Protein AF-A0A8S2CKA0-F1 (afdb_monomer_lite)

Structure (mmCIF, N/CA/C/O backbone):
data_AF-A0A8S2CKA0-F1
#
_entry.id   AF-A0A8S2CKA0-F1
#
loop_
_atom_site.group_PDB
_atom_site.id
_atom_site.type_symbol
_atom_site.label_atom_id
_atom_site.label_alt_id
_atom_site.label_comp_id
_atom_site.label_asym_id
_atom_site.label_entity_id
_atom_site.label_seq_id
_atom_site.pdbx_PDB_ins_code
_atom_site.Cartn_x
_atom_site.Cartn_y
_atom_site.Cartn_z
_atom_site.occupancy
_atom_site.B_iso_or_equiv
_atom_site.auth_seq_id
_atom_site.auth_comp_id
_atom_site.auth_asym_id
_atom_site.auth_atom_id
_atom_site.pdbx_PDB_model_num
ATOM 1 N N . GLU A 1 1 ? -9.682 -39.104 6.812 1.00 30.98 1 GLU A N 1
ATOM 2 C CA . GLU A 1 1 ? -10.890 -38.250 6.864 1.00 30.98 1 GLU A CA 1
ATOM 3 C C . GLU A 1 1 ? -10.549 -36.971 7.620 1.00 30.98 1 GLU A C 1
ATOM 5 O O . GLU A 1 1 ? -9.911 -37.033 8.664 1.00 30.98 1 GLU A O 1
ATOM 10 N N . VAL A 1 2 ? -10.745 -35.822 6.973 1.00 37.34 2 VAL A N 1
ATOM 11 C CA . VAL A 1 2 ? -9.802 -34.692 7.037 1.00 37.34 2 VAL A CA 1
ATOM 12 C C . VAL A 1 2 ? -10.190 -33.656 8.097 1.00 37.34 2 VAL A C 1
ATOM 14 O O . VAL A 1 2 ? -11.120 -32.876 7.916 1.00 37.34 2 VAL A O 1
ATOM 17 N N . LEU A 1 3 ? -9.401 -33.591 9.175 1.00 41.47 3 LEU A N 1
ATOM 18 C CA . LEU A 1 3 ? -9.223 -32.372 9.966 1.00 41.47 3 LEU A CA 1
ATOM 19 C C . LEU A 1 3 ? -8.586 -31.308 9.057 1.00 41.47 3 LEU A C 1
ATOM 21 O O . LEU A 1 3 ? -7.420 -31.430 8.686 1.00 41.47 3 LEU A O 1
ATOM 25 N N . SER A 1 4 ? -9.346 -30.283 8.675 1.00 47.47 4 SER A N 1
ATOM 26 C CA . SER A 1 4 ? -8.802 -29.107 7.990 1.00 47.47 4 SER A CA 1
ATOM 27 C C . SER A 1 4 ? -7.898 -28.305 8.936 1.00 47.47 4 SER A C 1
ATOM 29 O O . SER A 1 4 ? -8.062 -28.351 10.159 1.00 47.47 4 SER A O 1
ATOM 31 N N . SER A 1 5 ? -6.966 -27.518 8.389 1.00 46.81 5 SER A N 1
ATOM 32 C CA . SER A 1 5 ? -6.132 -26.566 9.147 1.00 46.81 5 SER A CA 1
ATOM 33 C C . SER A 1 5 ? -6.979 -25.652 10.049 1.00 46.81 5 SER A C 1
ATOM 35 O O . SER A 1 5 ? -6.561 -25.292 11.147 1.00 46.81 5 SER A O 1
ATOM 37 N N . SER A 1 6 ? -8.203 -25.345 9.606 1.00 41.97 6 SER A N 1
ATOM 38 C CA . SER A 1 6 ? -9.221 -24.552 10.298 1.00 41.97 6 SER A CA 1
ATOM 39 C C . SER A 1 6 ? -9.685 -25.185 11.617 1.00 41.97 6 SER A C 1
ATOM 41 O O . SER A 1 6 ? -9.885 -24.480 12.602 1.00 41.97 6 SER A O 1
ATOM 43 N N . ASN A 1 7 ? -9.783 -26.517 11.681 1.00 48.25 7 ASN A N 1
ATOM 44 C CA . ASN A 1 7 ? -10.181 -27.229 12.898 1.00 48.25 7 ASN A CA 1
ATOM 45 C C . ASN A 1 7 ? -9.062 -27.267 13.952 1.00 48.25 7 ASN A C 1
ATOM 47 O O . ASN A 1 7 ? -9.346 -27.509 15.120 1.00 48.25 7 ASN A O 1
ATOM 51 N N . MET A 1 8 ? -7.801 -26.993 13.583 1.00 51.09 8 MET A N 1
ATOM 52 C CA . MET A 1 8 ? -6.680 -26.972 14.535 1.00 51.09 8 MET A CA 1
ATOM 53 C C . MET A 1 8 ? -6.624 -25.720 15.413 1.00 51.09 8 MET A C 1
ATOM 55 O O . MET A 1 8 ? -5.996 -25.762 16.471 1.00 51.09 8 MET A O 1
ATOM 59 N N . VAL A 1 9 ? -7.293 -24.640 15.004 1.00 51.62 9 VAL A N 1
ATOM 60 C CA . VAL A 1 9 ? -7.284 -23.340 15.694 1.00 51.62 9 VAL A CA 1
ATOM 61 C C . VAL A 1 9 ? -8.215 -23.327 16.915 1.00 51.62 9 VAL A C 1
ATOM 63 O O . VAL A 1 9 ? -7.904 -22.679 17.909 1.00 51.62 9 VAL A O 1
ATOM 66 N N . ASN A 1 10 ? -9.297 -24.115 16.889 1.00 50.38 10 ASN A N 1
ATOM 67 C CA . ASN A 1 10 ? -10.309 -24.169 17.955 1.00 50.38 10 ASN A CA 1
ATOM 68 C C . ASN A 1 10 ? -10.073 -25.276 18.999 1.00 50.38 10 ASN A C 1
ATOM 70 O O . ASN A 1 10 ? -10.870 -25.432 19.923 1.00 50.38 10 ASN A O 1
ATOM 74 N N . MET A 1 11 ? -8.999 -26.061 18.868 1.00 65.56 11 MET A N 1
ATOM 75 C CA . MET A 1 11 ? -8.710 -27.158 19.795 1.00 65.56 11 MET A CA 1
ATOM 76 C C . MET A 1 11 ? -8.058 -26.662 21.078 1.00 65.56 11 MET A C 1
ATOM 78 O O . MET A 1 11 ? -7.130 -25.848 21.062 1.00 65.56 11 MET A O 1
ATOM 82 N N . ASN A 1 12 ? -8.471 -27.232 22.209 1.00 77.19 12 ASN A N 1
ATOM 83 C CA . ASN A 1 12 ? -7.768 -26.972 23.456 1.00 77.19 12 ASN A CA 1
ATOM 84 C C . ASN A 1 12 ? -6.345 -27.573 23.412 1.00 77.19 12 ASN A C 1
ATOM 86 O O . ASN A 1 12 ? -6.031 -28.497 22.655 1.00 77.19 12 ASN A O 1
ATOM 90 N N . LYS A 1 13 ? -5.446 -27.048 24.254 1.00 75.38 13 LYS A N 1
ATOM 91 C CA . LYS A 1 13 ? -4.020 -27.428 24.258 1.00 75.38 13 LYS A CA 1
ATOM 92 C C . LYS A 1 13 ? -3.792 -28.941 24.417 1.00 75.38 13 LYS A C 1
ATOM 94 O O . LYS A 1 13 ? -2.826 -29.463 23.858 1.00 75.38 13 LYS A O 1
ATOM 99 N N . LYS A 1 14 ? -4.649 -29.634 25.177 1.00 78.94 14 LYS A N 1
ATOM 100 C CA . LYS A 1 14 ? -4.531 -31.079 25.432 1.00 78.94 14 LYS A CA 1
ATOM 101 C C . LYS A 1 14 ? -4.917 -31.895 24.197 1.00 78.94 14 LYS A C 1
ATOM 103 O O . LYS A 1 14 ? -4.176 -32.799 23.822 1.00 78.94 14 LYS A O 1
ATOM 108 N N . GLU A 1 15 ? -6.013 -31.538 23.534 1.00 78.44 15 GLU A N 1
ATOM 109 C CA . GLU A 1 15 ? -6.469 -32.173 22.291 1.00 78.44 15 GLU A CA 1
ATOM 110 C C . GLU A 1 15 ? -5.469 -31.994 21.156 1.00 78.44 15 GLU A C 1
ATOM 112 O O . GLU A 1 15 ? -5.092 -32.974 20.514 1.00 78.44 15 GLU A O 1
ATOM 117 N N . PHE A 1 16 ? -4.963 -30.771 20.968 1.00 82.06 16 PHE A N 1
ATOM 118 C CA . PHE A 1 16 ? -3.921 -30.507 19.978 1.00 82.06 16 PHE A CA 1
ATOM 119 C C . PHE A 1 16 ? -2.685 -31.379 20.227 1.00 82.06 16 PHE A C 1
ATOM 121 O O . PHE A 1 16 ? -2.099 -31.921 19.291 1.00 82.06 16 PHE A O 1
ATOM 128 N N . GLN A 1 17 ? -2.268 -31.520 21.489 1.00 80.69 17 GLN A N 1
ATOM 129 C CA . GLN A 1 17 ? -1.105 -32.328 21.838 1.00 80.69 17 GLN A CA 1
ATOM 130 C C . GLN A 1 17 ? -1.332 -33.819 21.582 1.00 80.69 17 GLN A C 1
ATOM 132 O O . GLN A 1 17 ? -0.447 -34.451 21.009 1.00 80.69 17 GLN A O 1
ATOM 137 N N . ARG A 1 18 ? -2.507 -34.351 21.936 1.00 85.44 18 ARG A N 1
ATOM 138 C CA . ARG A 1 18 ? -2.883 -35.743 21.657 1.00 85.44 18 ARG A CA 1
ATOM 139 C C . ARG A 1 18 ? -2.861 -36.034 20.155 1.00 85.44 18 ARG A C 1
ATOM 141 O O . ARG A 1 18 ? -2.132 -36.918 19.722 1.00 85.44 18 ARG A O 1
ATOM 148 N N . LEU A 1 19 ? -3.575 -35.235 19.362 1.00 84.69 19 LEU A N 1
ATOM 149 C CA . LEU A 1 19 ? -3.682 -35.435 17.913 1.00 84.69 19 LEU A CA 1
ATOM 150 C C . LEU A 1 19 ? -2.349 -35.235 17.188 1.00 84.69 19 LEU A C 1
ATOM 152 O O . LEU A 1 19 ? -2.039 -35.964 16.252 1.00 84.69 19 LEU A O 1
ATOM 156 N N . ALA A 1 20 ? -1.539 -34.260 17.611 1.00 83.81 20 ALA A N 1
ATOM 157 C CA . ALA A 1 20 ? -0.202 -34.086 17.051 1.00 83.81 20 ALA A CA 1
ATOM 158 C C . ALA A 1 20 ? 0.682 -35.314 17.313 1.00 83.81 20 ALA A C 1
ATOM 160 O O . ALA A 1 20 ? 1.409 -35.731 16.419 1.00 83.81 20 ALA A O 1
ATOM 161 N N . ASN A 1 21 ? 0.600 -35.908 18.507 1.00 87.69 21 ASN A N 1
ATOM 162 C CA . ASN A 1 21 ? 1.353 -37.117 18.825 1.00 87.69 21 ASN A CA 1
ATOM 163 C C . ASN A 1 21 ? 0.866 -38.322 18.011 1.00 87.69 21 ASN A C 1
ATOM 165 O O . ASN A 1 21 ? 1.699 -39.020 17.448 1.00 87.69 21 ASN A O 1
ATOM 169 N N . GLU A 1 22 ? -0.448 -38.525 17.881 1.00 88.00 22 GLU A N 1
ATOM 170 C CA . GLU A 1 22 ? -1.026 -39.601 17.057 1.00 88.00 22 GLU A CA 1
ATOM 171 C C . GLU A 1 22 ? -0.585 -39.505 15.592 1.00 88.00 22 GLU A C 1
ATOM 173 O O . GLU A 1 22 ? -0.207 -40.505 14.986 1.00 88.00 22 GLU A O 1
ATOM 178 N N . ARG A 1 23 ? -0.559 -38.293 15.024 1.00 89.25 23 ARG A N 1
ATOM 179 C CA . ARG A 1 23 ? -0.070 -38.080 13.654 1.00 89.25 23 ARG A CA 1
ATOM 180 C C . ARG A 1 23 ? 1.423 -38.334 13.509 1.00 89.25 23 ARG A C 1
ATOM 182 O O . ARG A 1 23 ? 1.839 -38.839 12.473 1.00 89.25 23 ARG A O 1
ATOM 189 N N . ILE A 1 24 ? 2.223 -37.975 14.511 1.00 89.25 24 ILE A N 1
ATOM 190 C CA . ILE A 1 24 ? 3.656 -38.279 14.498 1.00 89.25 24 ILE A CA 1
ATOM 191 C C . ILE A 1 24 ? 3.872 -39.796 14.564 1.00 89.25 24 ILE A C 1
ATOM 193 O O . ILE A 1 24 ? 4.686 -40.303 13.802 1.00 89.25 24 ILE A O 1
ATOM 197 N N . GLU A 1 25 ? 3.123 -40.532 15.393 1.00 91.12 25 GLU A N 1
ATOM 198 C CA . GLU A 1 25 ? 3.185 -42.004 15.415 1.00 91.12 25 GLU A CA 1
ATOM 199 C C . GLU A 1 25 ? 2.772 -42.620 14.074 1.00 91.12 25 GLU A C 1
ATOM 201 O O . GLU A 1 25 ? 3.443 -43.517 13.568 1.00 91.12 25 GLU A O 1
ATOM 206 N N . LEU A 1 26 ? 1.719 -42.096 13.442 1.00 87.06 26 LEU A N 1
ATOM 207 C CA . LEU A 1 26 ? 1.335 -42.528 12.100 1.00 87.06 26 LEU A CA 1
ATOM 208 C C . LEU A 1 26 ? 2.440 -42.227 11.076 1.00 87.06 26 LEU A C 1
ATOM 210 O O . LEU A 1 26 ? 2.742 -43.060 10.224 1.00 87.06 26 LEU A O 1
ATOM 214 N N . ALA A 1 27 ? 3.086 -41.065 11.178 1.00 86.38 27 ALA A N 1
ATOM 215 C CA . ALA A 1 27 ? 4.181 -40.703 10.291 1.00 86.38 27 ALA A CA 1
ATOM 216 C C . ALA A 1 27 ? 5.390 -41.636 10.454 1.00 86.38 27 ALA A C 1
ATOM 218 O O . ALA A 1 27 ? 6.015 -41.957 9.454 1.00 86.38 27 ALA A O 1
ATOM 219 N N . LYS A 1 28 ? 5.684 -42.143 11.661 1.00 89.38 28 LYS A N 1
ATOM 220 C CA . LYS A 1 28 ? 6.763 -43.132 11.878 1.00 89.38 28 LYS A CA 1
ATOM 221 C C . LYS A 1 28 ? 6.579 -44.436 11.098 1.00 89.38 28 LYS A C 1
ATOM 223 O O . LYS A 1 28 ? 7.557 -45.144 10.889 1.00 89.38 28 LYS A O 1
ATOM 228 N N . THR A 1 29 ? 5.345 -44.779 10.729 1.00 83.25 29 THR A N 1
ATOM 229 C CA . THR A 1 29 ? 5.040 -46.019 9.996 1.00 83.25 29 THR A CA 1
ATOM 230 C C . THR A 1 29 ? 4.865 -45.778 8.502 1.00 83.25 29 THR A C 1
ATOM 232 O O . THR A 1 29 ? 5.393 -46.544 7.707 1.00 83.25 29 THR A O 1
ATOM 235 N N . ASN A 1 30 ? 4.157 -44.708 8.127 1.00 79.62 30 ASN A N 1
ATOM 236 C CA . ASN A 1 30 ? 3.693 -44.490 6.752 1.00 79.62 30 ASN A CA 1
ATOM 237 C C . ASN A 1 30 ? 4.038 -43.100 6.188 1.00 79.62 30 ASN A C 1
ATOM 239 O O . ASN A 1 30 ? 3.635 -42.765 5.074 1.00 79.62 30 ASN A O 1
ATOM 243 N N . GLY A 1 31 ? 4.685 -42.245 6.981 1.00 76.31 31 GLY A N 1
ATOM 244 C CA . GLY A 1 31 ? 5.022 -40.880 6.595 1.00 76.31 31 GLY A CA 1
ATOM 245 C C . GLY A 1 31 ? 6.404 -40.783 5.953 1.00 76.31 31 GLY A C 1
ATOM 246 O O . GLY A 1 31 ? 7.256 -41.635 6.193 1.00 76.31 31 GLY A O 1
ATOM 247 N N . PRO A 1 32 ? 6.660 -39.714 5.180 1.00 82.19 32 PRO A N 1
ATOM 248 C CA . PRO A 1 32 ? 7.991 -39.454 4.648 1.00 82.19 32 PRO A CA 1
ATOM 249 C C . PRO A 1 32 ? 8.983 -39.233 5.796 1.00 82.19 32 PRO A C 1
ATOM 251 O O . PRO A 1 32 ? 8.662 -38.561 6.787 1.00 82.19 32 PRO A O 1
ATOM 254 N N . THR A 1 33 ? 10.190 -39.779 5.661 1.00 88.50 33 THR A N 1
ATOM 255 C CA . THR A 1 33 ? 11.228 -39.710 6.694 1.00 88.50 33 THR A CA 1
ATOM 256 C C . THR A 1 33 ? 12.205 -38.576 6.416 1.00 88.50 33 THR A C 1
ATOM 258 O O . THR A 1 33 ? 12.759 -38.453 5.324 1.00 88.50 33 THR A O 1
ATOM 261 N N . VAL A 1 34 ? 12.437 -37.751 7.439 1.00 90.69 34 VAL A N 1
ATOM 262 C CA . VAL A 1 34 ? 13.444 -36.688 7.427 1.00 90.69 34 VAL A CA 1
ATOM 263 C C . VAL A 1 34 ? 14.423 -36.931 8.567 1.00 90.69 34 VAL A C 1
ATOM 265 O O . VAL A 1 34 ? 14.050 -36.895 9.741 1.00 90.69 34 VAL A O 1
ATOM 268 N N . CYS A 1 35 ? 15.683 -37.147 8.218 1.00 91.69 35 CYS A N 1
ATOM 269 C CA . CYS A 1 35 ? 16.782 -37.349 9.148 1.00 91.69 35 CYS A CA 1
ATOM 270 C C . CYS A 1 35 ? 17.584 -36.055 9.306 1.00 91.69 35 CYS A C 1
ATOM 272 O O . CYS A 1 35 ? 17.966 -35.437 8.316 1.00 91.69 35 CYS A O 1
ATOM 274 N N . ILE A 1 36 ? 17.884 -35.661 10.541 1.00 90.75 36 ILE A N 1
ATOM 275 C CA . ILE A 1 36 ? 18.896 -34.648 10.847 1.00 90.75 36 ILE A CA 1
ATOM 276 C C . ILE A 1 36 ? 20.140 -35.385 11.331 1.00 90.75 36 ILE A C 1
ATOM 278 O O . ILE A 1 36 ? 20.114 -36.054 12.365 1.00 90.75 36 ILE A O 1
ATOM 282 N N . ASP A 1 37 ? 21.226 -35.260 10.579 1.00 88.81 37 ASP A N 1
ATOM 283 C CA . ASP A 1 37 ? 22.497 -35.902 10.878 1.00 88.81 37 ASP A CA 1
ATOM 284 C C . ASP A 1 37 ? 23.302 -35.087 11.896 1.00 88.81 37 ASP A C 1
ATOM 286 O O . ASP A 1 37 ? 23.882 -34.050 11.571 1.00 88.81 37 ASP A O 1
ATOM 290 N N . CYS A 1 38 ? 23.339 -35.550 13.146 1.00 91.19 38 CYS A N 1
ATOM 291 C CA . CYS A 1 38 ? 23.998 -34.859 14.251 1.00 91.19 38 CYS A CA 1
ATOM 292 C C . CYS A 1 38 ? 25.492 -35.209 14.409 1.00 91.19 38 CYS A C 1
ATOM 294 O O . CYS A 1 38 ? 26.064 -34.934 15.464 1.00 91.19 38 CYS A O 1
ATOM 296 N N . ALA A 1 39 ? 26.158 -35.781 13.396 1.00 88.38 39 ALA A N 1
ATOM 297 C CA . ALA A 1 39 ? 27.574 -36.174 13.478 1.00 88.38 39 ALA A CA 1
ATOM 298 C C . ALA A 1 39 ? 28.538 -35.009 13.787 1.00 88.38 39 ALA A C 1
ATOM 300 O O . ALA A 1 39 ? 29.619 -35.206 14.343 1.00 88.38 39 ALA A O 1
ATOM 301 N N . TYR A 1 40 ? 28.154 -33.774 13.462 1.00 85.06 40 TYR A N 1
ATOM 302 C CA . TYR A 1 40 ? 29.063 -32.625 13.424 1.00 85.06 40 TYR A CA 1
ATOM 303 C C . TYR A 1 40 ? 29.242 -31.885 14.760 1.00 85.06 40 TYR A C 1
ATOM 305 O O . TYR A 1 40 ? 29.765 -30.772 14.781 1.00 85.06 40 TYR A O 1
ATOM 313 N N . ASN A 1 41 ? 28.863 -32.493 15.889 1.00 82.19 41 ASN A N 1
ATOM 314 C CA . ASN A 1 41 ? 28.929 -31.877 17.223 1.00 82.19 41 ASN A CA 1
ATOM 315 C C . ASN A 1 41 ? 30.290 -31.238 17.552 1.00 82.19 41 ASN A C 1
ATOM 317 O O . ASN A 1 41 ? 30.343 -30.137 18.089 1.00 82.19 41 ASN A O 1
ATOM 321 N N . GLN A 1 42 ? 31.391 -31.926 17.231 1.00 83.00 42 GLN A N 1
ATOM 322 C CA . GLN A 1 42 ? 32.757 -31.461 17.522 1.00 83.00 42 GLN A CA 1
ATOM 323 C C . GLN A 1 42 ? 33.237 -30.352 16.575 1.00 83.00 42 GLN A C 1
ATOM 325 O O . GLN A 1 42 ? 34.270 -29.733 16.816 1.00 83.00 42 GLN A O 1
ATOM 330 N N . SER A 1 43 ? 32.502 -30.114 15.488 1.00 77.94 43 SER A N 1
ATOM 331 C CA . SER A 1 43 ? 32.841 -29.113 14.478 1.00 77.94 43 SER A CA 1
ATOM 332 C C . SER A 1 43 ? 32.149 -27.767 14.705 1.00 77.94 43 SER A C 1
ATOM 334 O O . SER A 1 43 ? 32.408 -26.852 13.936 1.00 77.94 43 SER A O 1
ATOM 336 N N . MET A 1 44 ? 31.308 -27.636 15.739 1.00 81.81 44 MET A N 1
ATOM 337 C CA . MET A 1 44 ? 30.536 -26.426 16.045 1.00 81.81 44 MET A CA 1
ATOM 338 C C . MET A 1 44 ? 30.890 -25.853 17.422 1.00 81.81 44 MET A C 1
ATOM 340 O O . MET A 1 44 ? 31.075 -26.580 18.399 1.00 81.81 44 MET A O 1
ATOM 344 N N . SER A 1 45 ? 30.927 -24.526 17.518 1.00 85.19 45 SER A N 1
ATOM 345 C CA . SER A 1 45 ? 31.036 -23.797 18.782 1.00 85.19 45 SER A CA 1
ATOM 346 C C . SER A 1 45 ? 29.777 -23.958 19.645 1.00 85.19 45 SER A C 1
ATOM 348 O O . SER A 1 45 ? 28.696 -24.291 19.162 1.00 85.19 45 SER A O 1
ATOM 350 N N . GLY A 1 46 ? 29.865 -23.629 20.939 1.00 83.69 46 GLY A N 1
ATOM 351 C CA . GLY A 1 46 ? 28.694 -23.653 21.829 1.00 83.69 46 GLY A CA 1
ATOM 352 C C . GLY A 1 46 ? 27.533 -22.761 21.357 1.00 83.69 46 GLY A C 1
ATOM 353 O O . GLY A 1 46 ? 26.369 -23.098 21.568 1.00 83.69 46 GLY A O 1
ATOM 354 N N . LYS A 1 47 ? 27.823 -21.644 20.670 1.00 81.50 47 LYS A N 1
ATOM 355 C CA . LYS A 1 47 ? 26.793 -20.760 20.095 1.00 81.50 47 LYS A CA 1
ATOM 356 C C . LYS A 1 47 ? 26.095 -21.401 18.893 1.00 81.50 47 LYS A C 1
ATOM 358 O O . LYS A 1 47 ? 24.867 -21.328 18.805 1.00 81.50 47 LYS A O 1
ATOM 363 N N . GLU A 1 48 ? 26.857 -22.042 18.010 1.00 82.44 48 GLU A N 1
ATOM 364 C CA . GLU A 1 48 ? 26.341 -22.767 16.842 1.00 82.44 48 GLU A CA 1
ATOM 365 C C . GLU A 1 48 ? 25.522 -23.989 17.282 1.00 82.44 48 GLU A C 1
ATOM 367 O O . GLU A 1 48 ? 24.398 -24.165 16.816 1.00 82.44 48 GLU A O 1
ATOM 372 N N . LEU A 1 49 ? 25.991 -24.743 18.284 1.00 86.81 49 LEU A N 1
ATOM 373 C CA . LEU A 1 49 ? 25.238 -25.840 18.906 1.00 86.81 49 LEU A CA 1
ATOM 374 C C . LEU A 1 49 ? 23.913 -25.361 19.515 1.00 86.81 49 LEU A C 1
ATOM 376 O O . LEU A 1 49 ? 22.870 -25.973 19.288 1.00 86.81 49 LEU A O 1
ATOM 380 N N . ALA A 1 50 ? 23.913 -24.227 20.225 1.00 82.44 50 ALA A N 1
ATOM 381 C CA . ALA A 1 50 ? 22.684 -23.616 20.736 1.00 82.44 50 ALA A CA 1
ATOM 382 C C . ALA A 1 50 ? 21.737 -23.167 19.606 1.00 82.44 50 ALA A C 1
ATOM 384 O O . ALA A 1 50 ? 20.515 -23.133 19.786 1.00 82.44 50 ALA A O 1
ATOM 385 N N . SER A 1 51 ? 22.286 -22.778 18.451 1.00 79.25 51 SER A N 1
ATOM 386 C CA . SER A 1 51 ? 21.517 -22.412 17.260 1.00 79.25 51 SER A CA 1
ATOM 387 C C . SER A 1 51 ? 20.870 -23.633 16.621 1.00 79.25 51 SER A C 1
ATOM 389 O O . SER A 1 51 ? 19.654 -23.628 16.418 1.00 79.25 51 SER A O 1
ATOM 391 N N . LEU A 1 52 ? 21.639 -24.704 16.412 1.00 85.25 52 LEU A N 1
ATOM 392 C CA . LEU A 1 52 ? 21.135 -25.982 15.918 1.00 85.25 52 LEU A CA 1
ATOM 393 C C . LEU A 1 52 ? 20.055 -26.544 16.845 1.00 85.25 52 LEU A C 1
ATOM 395 O O . LEU A 1 52 ? 18.980 -26.919 16.387 1.00 85.25 52 LEU A O 1
ATOM 399 N N . ALA A 1 53 ? 20.282 -26.508 18.159 1.00 87.81 53 ALA A N 1
ATOM 400 C CA . ALA A 1 53 ? 19.302 -26.924 19.155 1.00 87.81 53 ALA A CA 1
ATOM 401 C C . ALA A 1 53 ? 17.974 -26.155 19.020 1.00 87.81 53 ALA A C 1
ATOM 403 O O . ALA A 1 53 ? 16.900 -26.761 18.992 1.00 87.81 53 ALA A O 1
ATOM 404 N N . ARG A 1 54 ? 18.018 -24.824 18.860 1.00 80.75 54 ARG A N 1
ATOM 405 C CA . ARG A 1 54 ? 16.817 -24.010 18.589 1.00 80.75 54 ARG A CA 1
ATOM 406 C C . ARG A 1 54 ? 16.142 -24.396 17.271 1.00 80.75 54 ARG A C 1
ATOM 408 O O . ARG A 1 54 ? 14.914 -24.398 17.201 1.00 80.75 54 ARG A O 1
ATOM 415 N N . GLN A 1 55 ? 16.915 -24.708 16.232 1.00 82.56 55 GLN A N 1
ATOM 416 C CA . GLN A 1 55 ? 16.382 -25.143 14.940 1.00 82.56 55 GLN A CA 1
ATOM 417 C C . GLN A 1 55 ? 15.682 -26.501 15.048 1.00 82.56 55 GLN A C 1
ATOM 419 O O . GLN A 1 55 ? 14.545 -26.605 14.602 1.00 82.56 55 GLN A O 1
ATOM 424 N N . ILE A 1 56 ? 16.261 -27.482 15.750 1.00 87.25 56 ILE A N 1
ATOM 425 C CA . ILE A 1 56 ? 15.611 -28.770 16.054 1.00 87.25 56 ILE A CA 1
ATOM 426 C C . ILE A 1 56 ? 14.267 -28.539 16.763 1.00 87.25 56 ILE A C 1
ATOM 428 O O . ILE A 1 56 ? 13.247 -29.121 16.385 1.00 87.25 56 ILE A O 1
ATOM 432 N N . GLY A 1 57 ? 14.225 -27.623 17.738 1.00 78.38 57 GLY A N 1
ATOM 433 C CA . GLY A 1 57 ? 12.986 -27.244 18.422 1.00 78.38 57 GLY A CA 1
ATOM 434 C C . GLY A 1 57 ? 11.922 -26.652 17.495 1.00 78.38 57 GLY A C 1
ATOM 435 O O . GLY A 1 57 ? 10.730 -26.971 17.606 1.00 78.38 57 GLY A O 1
ATOM 436 N N . ARG A 1 58 ? 12.344 -25.828 16.530 1.00 80.19 58 ARG A N 1
ATOM 437 C CA . ARG A 1 58 ? 11.469 -25.270 15.488 1.00 80.19 58 ARG A CA 1
ATOM 438 C C . ARG A 1 58 ? 10.999 -26.337 14.504 1.00 80.19 58 ARG A C 1
ATOM 440 O O . ARG A 1 58 ? 9.815 -26.330 14.171 1.00 80.19 58 ARG A O 1
ATOM 447 N N . CYS A 1 59 ? 11.866 -27.258 14.086 1.00 80.25 59 CYS A N 1
ATOM 448 C CA . CYS A 1 59 ? 11.519 -28.388 13.223 1.00 80.25 59 CYS A CA 1
ATOM 449 C C . CYS A 1 59 ? 10.440 -29.251 13.881 1.00 80.25 59 CYS A C 1
ATOM 451 O O . CYS A 1 59 ? 9.386 -29.465 13.287 1.00 80.25 59 CYS A O 1
ATOM 453 N N . TYR A 1 60 ? 10.633 -29.646 15.143 1.00 86.88 60 TYR A N 1
ATOM 454 C CA . TYR A 1 60 ? 9.634 -30.405 15.898 1.00 86.88 60 TYR A CA 1
ATOM 455 C C . TYR A 1 60 ? 8.305 -29.648 16.037 1.00 86.88 60 TYR A C 1
ATOM 457 O O . TYR A 1 60 ? 7.229 -30.191 15.775 1.00 86.88 60 TYR A O 1
ATOM 465 N N . SER A 1 61 ? 8.364 -28.366 16.408 1.00 77.56 61 SER A N 1
ATOM 466 C CA . SER A 1 61 ? 7.167 -27.531 16.569 1.00 77.56 61 SER A CA 1
ATOM 467 C C . SER A 1 61 ? 6.400 -27.342 15.258 1.00 77.56 61 SER A C 1
ATOM 469 O O . SER A 1 61 ? 5.168 -27.327 15.269 1.00 77.56 61 SER A O 1
ATOM 471 N N . SER A 1 62 ? 7.119 -27.217 14.142 1.00 76.50 62 SER A N 1
ATOM 472 C CA . SER A 1 62 ? 6.542 -27.091 12.801 1.00 76.50 62 SER A CA 1
ATOM 473 C C . SER A 1 62 ? 5.930 -28.412 12.343 1.00 76.50 62 SER A C 1
ATOM 475 O O . SER A 1 62 ? 4.794 -28.414 11.881 1.00 76.50 62 SER A O 1
ATOM 477 N N . ASN A 1 63 ? 6.612 -29.538 12.572 1.00 84.50 63 ASN A N 1
ATOM 478 C CA . ASN A 1 63 ? 6.114 -30.873 12.236 1.00 84.50 63 ASN A CA 1
ATOM 479 C C . ASN A 1 63 ? 4.796 -31.197 12.962 1.00 84.50 63 ASN A C 1
ATOM 481 O O . ASN A 1 63 ? 3.839 -31.669 12.362 1.00 84.50 63 ASN A O 1
ATOM 485 N N . ARG A 1 64 ? 4.665 -30.837 14.247 1.00 83.56 64 ARG A N 1
ATOM 486 C CA . ARG A 1 64 ? 3.399 -31.010 14.996 1.00 83.56 64 ARG A CA 1
ATOM 487 C C . ARG A 1 64 ? 2.204 -30.273 14.384 1.00 83.56 64 ARG A C 1
ATOM 489 O O . ARG A 1 64 ? 1.053 -30.632 14.652 1.00 83.56 64 ARG A O 1
ATOM 496 N N . ARG A 1 65 ? 2.479 -29.213 13.624 1.00 77.38 65 ARG A N 1
ATOM 497 C CA . ARG A 1 65 ? 1.490 -28.367 12.949 1.00 77.38 65 ARG A CA 1
ATOM 498 C C . ARG A 1 65 ? 1.320 -28.722 11.473 1.00 77.38 65 ARG A C 1
ATOM 500 O O . ARG A 1 65 ? 0.391 -28.204 10.865 1.00 77.38 65 ARG A O 1
ATOM 507 N N . SER A 1 66 ? 2.184 -29.562 10.902 1.00 69.19 66 SER A N 1
ATOM 508 C CA . SER A 1 66 ? 2.106 -29.920 9.491 1.00 69.19 66 SER A CA 1
ATOM 509 C C . SER A 1 66 ? 1.043 -30.990 9.245 1.00 69.19 66 SER A C 1
ATOM 511 O O . SER A 1 66 ? 0.752 -31.834 10.096 1.00 69.19 66 SER A O 1
ATOM 513 N N . LEU A 1 67 ? 0.440 -30.923 8.060 1.00 75.25 67 LEU A N 1
ATOM 514 C CA . LEU A 1 67 ? -0.524 -31.888 7.550 1.00 75.25 67 LEU A CA 1
ATOM 515 C C . LEU A 1 67 ? -0.088 -32.259 6.122 1.00 75.25 67 LEU A C 1
ATOM 517 O O . LEU A 1 67 ? -0.268 -31.437 5.223 1.00 75.25 67 LEU A O 1
ATOM 521 N N . PRO A 1 68 ? 0.505 -33.447 5.899 1.00 70.62 68 PRO A N 1
ATOM 522 C CA . PRO A 1 68 ? 0.827 -34.489 6.886 1.00 70.62 68 PRO A CA 1
ATOM 523 C C . PRO A 1 68 ? 2.047 -34.156 7.777 1.00 70.62 68 PRO A C 1
ATOM 525 O O . PRO A 1 68 ? 2.835 -33.254 7.483 1.00 70.62 68 PRO A O 1
ATOM 528 N N . CYS A 1 69 ? 2.200 -34.886 8.887 1.00 81.38 69 CYS A N 1
ATOM 529 C CA . CYS A 1 69 ? 3.448 -34.920 9.661 1.00 81.38 69 CYS A CA 1
ATOM 530 C C . CYS A 1 69 ? 4.497 -35.776 8.937 1.00 81.38 69 CYS A C 1
ATOM 532 O O . CYS A 1 69 ? 4.148 -36.690 8.192 1.00 81.38 69 CYS A O 1
ATOM 534 N N . VAL A 1 70 ? 5.773 -35.500 9.195 1.00 85.69 70 VAL A N 1
ATOM 535 C CA . VAL A 1 70 ? 6.908 -36.313 8.738 1.00 85.69 70 VAL A CA 1
ATOM 536 C C . VAL A 1 70 ? 7.474 -37.139 9.892 1.00 85.69 70 VAL A C 1
ATOM 538 O O . VAL A 1 70 ? 7.378 -36.744 11.062 1.00 85.69 70 VAL A O 1
ATOM 541 N N . HIS A 1 71 ? 8.102 -38.269 9.576 1.00 91.31 71 HIS A N 1
ATOM 542 C CA . HIS A 1 71 ? 8.904 -39.019 10.537 1.00 91.31 71 HIS A CA 1
ATOM 543 C C . HIS A 1 71 ? 10.242 -38.308 10.735 1.00 91.31 71 HIS A C 1
ATOM 545 O O . HIS A 1 71 ? 11.155 -38.444 9.927 1.00 91.31 71 HIS A O 1
ATOM 551 N N . LEU A 1 72 ? 10.339 -37.504 11.796 1.00 91.75 72 LEU A N 1
ATOM 552 C CA . LEU A 1 72 ? 11.549 -36.745 12.110 1.00 91.75 72 LEU A CA 1
ATOM 553 C C . LEU A 1 72 ? 12.503 -37.581 12.977 1.00 91.75 72 LEU A C 1
ATOM 555 O O . LEU A 1 72 ? 12.158 -37.971 14.100 1.00 91.75 72 LEU A O 1
ATOM 559 N N . VAL A 1 73 ? 13.700 -37.829 12.450 1.00 93.88 73 VAL A N 1
ATOM 560 C CA . VAL A 1 73 ? 14.735 -38.676 13.054 1.00 93.88 73 VAL A CA 1
ATOM 561 C C . VAL A 1 73 ? 15.995 -37.849 13.299 1.00 93.88 73 VAL A C 1
ATOM 563 O O . VAL A 1 73 ? 16.419 -37.102 12.425 1.00 93.88 73 VAL A O 1
ATOM 566 N N . LEU A 1 74 ? 16.611 -37.974 14.473 1.00 94.31 74 LEU A N 1
ATOM 567 C CA . LEU A 1 74 ? 17.953 -37.452 14.744 1.00 94.31 74 LEU A CA 1
ATOM 568 C C . LEU A 1 74 ? 18.928 -38.633 14.728 1.00 94.31 74 LEU A C 1
ATOM 570 O O . LEU A 1 74 ? 18.799 -39.527 15.564 1.00 94.31 74 LEU A O 1
ATOM 574 N N . THR A 1 75 ? 19.859 -38.666 13.776 1.00 92.75 75 THR A N 1
ATOM 575 C CA . THR A 1 75 ? 20.878 -39.728 13.650 1.00 92.75 75 THR A CA 1
ATOM 576 C C . THR A 1 75 ? 22.213 -39.270 14.227 1.00 92.75 75 THR A C 1
ATOM 578 O O . THR A 1 75 ? 22.420 -38.070 14.413 1.00 92.75 75 THR A O 1
ATOM 581 N N . ASN A 1 76 ? 23.138 -40.199 14.501 1.00 92.25 76 ASN A N 1
ATOM 582 C CA . ASN A 1 76 ? 24.366 -39.902 15.256 1.00 92.25 76 ASN A CA 1
ATOM 583 C C . ASN A 1 76 ? 24.068 -39.231 16.614 1.00 92.25 76 ASN A C 1
ATOM 585 O O . ASN A 1 76 ? 24.803 -38.357 17.086 1.00 92.25 76 ASN A O 1
ATOM 589 N N . TRP A 1 77 ? 22.941 -39.599 17.227 1.00 93.69 77 TRP A N 1
ATOM 590 C CA . TRP A 1 77 ? 22.498 -39.020 18.485 1.00 93.69 77 TRP A CA 1
ATOM 591 C C . TRP A 1 77 ? 23.213 -39.667 19.672 1.00 93.69 77 TRP A C 1
ATOM 593 O O . TRP A 1 77 ? 23.358 -40.881 19.740 1.00 93.69 77 TRP A O 1
ATOM 603 N N . SER A 1 78 ? 23.619 -38.865 20.656 1.00 91.25 78 SER A N 1
ATOM 604 C CA . SER A 1 78 ? 24.146 -39.374 21.925 1.00 91.25 78 SER A CA 1
ATOM 605 C C . SER A 1 78 ? 23.578 -38.574 23.085 1.00 91.25 78 SER A C 1
ATOM 607 O O . SER A 1 78 ? 23.676 -37.344 23.113 1.00 91.25 78 SER A O 1
ATOM 609 N N . ASN A 1 79 ? 23.033 -39.266 24.087 1.00 87.81 79 ASN A N 1
ATOM 610 C CA . ASN A 1 79 ? 22.415 -38.632 25.256 1.00 87.81 79 ASN A CA 1
ATOM 611 C C . ASN A 1 79 ? 23.391 -37.757 26.063 1.00 87.81 79 ASN A C 1
ATOM 613 O O . ASN A 1 79 ? 22.962 -36.829 26.740 1.00 87.81 79 ASN A O 1
ATOM 617 N N . ASN A 1 80 ? 24.702 -37.986 25.930 1.00 87.12 80 ASN A N 1
ATOM 618 C CA . ASN A 1 80 ? 25.740 -37.224 26.628 1.00 87.12 80 ASN A CA 1
ATOM 619 C C . ASN A 1 80 ? 26.455 -36.190 25.739 1.00 87.12 80 ASN A C 1
ATOM 621 O O . ASN A 1 80 ? 27.457 -35.605 26.161 1.00 87.12 80 ASN A O 1
ATOM 625 N N . SER A 1 81 ? 25.960 -35.941 24.523 1.00 90.38 81 SER A N 1
ATOM 626 C CA . SER A 1 81 ? 26.580 -34.986 23.600 1.00 90.38 81 SER A CA 1
ATOM 627 C C . SER A 1 81 ? 26.387 -33.519 24.034 1.00 90.38 81 SER A C 1
ATOM 629 O O . SER A 1 81 ? 25.406 -33.186 24.709 1.00 90.38 81 SER A O 1
ATOM 631 N N . PRO A 1 82 ? 27.282 -32.600 23.615 1.00 91.62 82 PRO A N 1
ATOM 632 C CA . PRO A 1 82 ? 27.076 -31.160 23.782 1.00 91.62 82 PRO A CA 1
ATOM 633 C C . PRO A 1 82 ? 25.749 -30.656 23.189 1.00 91.62 82 PRO A C 1
ATOM 635 O O . PRO A 1 82 ? 25.078 -29.835 23.812 1.00 91.62 82 PRO A O 1
ATOM 638 N N . LEU A 1 83 ? 25.331 -31.182 22.031 1.00 92.06 83 LEU A N 1
ATOM 639 C CA . LEU A 1 83 ? 24.069 -30.808 21.387 1.00 92.06 83 LEU A CA 1
ATOM 640 C C . LEU A 1 83 ? 22.847 -31.219 22.213 1.00 92.06 83 LEU A C 1
ATOM 642 O O . LEU A 1 83 ? 21.891 -30.450 22.299 1.00 92.06 83 LEU A O 1
ATOM 646 N N . THR A 1 84 ? 22.880 -32.383 22.864 1.00 92.38 84 THR A N 1
ATOM 647 C CA . THR A 1 84 ? 21.793 -32.840 23.745 1.00 92.38 84 THR A CA 1
ATOM 648 C C . THR A 1 84 ? 21.598 -31.886 24.919 1.00 92.38 84 THR A C 1
ATOM 650 O O . THR A 1 84 ? 20.472 -31.465 25.192 1.00 92.38 84 THR A O 1
ATOM 653 N N . LYS A 1 85 ? 22.700 -31.465 25.554 1.00 92.75 85 LYS A N 1
ATOM 654 C CA . LYS A 1 85 ? 22.671 -30.480 26.646 1.00 92.75 85 LYS A CA 1
ATOM 655 C C . LYS A 1 85 ? 22.083 -29.149 26.180 1.00 92.75 85 LYS A C 1
ATOM 657 O O . LYS A 1 85 ? 21.245 -28.569 26.867 1.00 92.75 85 LYS A O 1
ATOM 662 N N . GLU A 1 86 ? 22.474 -28.685 24.995 1.00 92.88 86 GLU A N 1
ATOM 663 C CA . GLU A 1 86 ? 21.922 -27.465 24.407 1.00 92.88 86 GLU A CA 1
ATOM 664 C C . GLU A 1 86 ? 20.432 -27.600 24.073 1.00 92.88 86 GLU A C 1
ATOM 666 O O . GLU A 1 86 ? 19.661 -26.691 24.381 1.00 92.88 86 GLU A O 1
ATOM 671 N N . CYS A 1 87 ? 19.990 -28.741 23.537 1.00 90.69 87 CYS A N 1
ATOM 672 C CA . CYS A 1 87 ? 18.578 -29.016 23.268 1.00 90.69 87 CYS A CA 1
ATOM 673 C C . CYS A 1 87 ? 17.728 -28.962 24.539 1.00 90.69 87 CYS A C 1
ATOM 675 O O . CYS A 1 87 ? 16.698 -28.289 24.539 1.00 90.69 87 CYS A O 1
ATOM 677 N N . GLN A 1 88 ? 18.176 -29.592 25.624 1.00 93.62 88 GLN A N 1
ATOM 678 C CA . GLN A 1 88 ? 17.495 -29.548 26.923 1.00 93.62 88 GLN A CA 1
ATOM 679 C C . GLN A 1 88 ? 17.468 -28.135 27.519 1.00 93.62 88 GLN A C 1
ATOM 681 O O . GLN A 1 88 ? 16.475 -27.729 28.124 1.00 93.62 88 GLN A O 1
ATOM 686 N N . ARG A 1 89 ? 18.541 -27.361 27.318 1.00 92.31 89 ARG A N 1
ATOM 687 C CA . ARG A 1 89 ? 18.671 -25.993 27.831 1.00 92.31 89 ARG A CA 1
ATOM 688 C C . ARG A 1 89 ? 17.770 -24.995 27.103 1.00 92.31 89 ARG A C 1
ATOM 690 O O . ARG A 1 89 ? 17.153 -24.154 27.754 1.00 92.31 89 ARG A O 1
ATOM 697 N N . VAL A 1 90 ? 17.723 -25.035 25.768 1.00 87.56 90 VAL A N 1
ATOM 698 C CA . VAL A 1 90 ? 17.026 -24.014 24.956 1.00 87.56 90 VAL A CA 1
ATOM 699 C C . VAL A 1 90 ? 15.596 -24.397 24.582 1.00 87.56 90 VAL A C 1
ATOM 701 O O . VAL A 1 90 ? 14.789 -23.507 24.313 1.00 87.56 90 VAL A O 1
ATOM 704 N N . ASN A 1 91 ? 15.261 -25.690 24.578 1.00 85.75 91 ASN A N 1
ATOM 705 C CA . ASN A 1 91 ? 13.924 -26.170 24.245 1.00 85.75 91 ASN A CA 1
ATOM 706 C C . ASN A 1 91 ? 13.241 -26.734 25.493 1.00 85.75 91 ASN A C 1
ATOM 708 O O . ASN A 1 91 ? 13.515 -27.848 25.936 1.00 85.75 91 ASN A O 1
ATOM 712 N N . SER A 1 92 ? 12.300 -25.968 26.049 1.00 86.69 92 SER A N 1
ATOM 713 C CA . SER A 1 92 ? 11.541 -26.400 27.225 1.00 86.69 92 SER A CA 1
ATOM 714 C C . SER A 1 92 ? 10.812 -27.724 26.960 1.00 86.69 92 SER A C 1
ATOM 716 O O . SER A 1 92 ? 10.016 -27.836 26.023 1.00 86.69 92 SER A O 1
ATOM 718 N N . GLY A 1 93 ? 11.083 -28.723 27.804 1.00 86.56 93 GLY A N 1
ATOM 719 C CA . GLY A 1 93 ? 10.472 -30.046 27.712 1.00 86.56 93 GLY A CA 1
ATOM 720 C C . GLY A 1 93 ? 10.966 -30.888 26.536 1.00 86.56 93 GLY A C 1
ATOM 721 O O . GLY A 1 93 ? 10.199 -31.725 26.064 1.00 86.56 93 GLY A O 1
ATOM 722 N N . PHE A 1 94 ? 12.201 -30.675 26.067 1.00 90.50 94 PHE A N 1
ATOM 723 C CA . PHE A 1 94 ? 12.818 -31.460 24.994 1.00 90.50 94 PHE A CA 1
ATOM 724 C C . PHE A 1 94 ? 12.719 -32.977 25.219 1.00 90.50 94 PHE A C 1
ATOM 726 O O . PHE A 1 94 ? 12.367 -33.699 24.295 1.00 90.50 94 PHE A O 1
ATOM 733 N N . ASP A 1 95 ? 12.897 -33.456 26.454 1.00 87.81 95 ASP A N 1
ATOM 734 C CA . ASP A 1 95 ? 12.806 -34.891 26.786 1.00 87.81 95 ASP A CA 1
ATOM 735 C C . ASP A 1 95 ? 11.404 -35.488 26.549 1.00 87.81 95 ASP A C 1
ATOM 737 O O . ASP A 1 95 ? 11.219 -36.700 26.558 1.00 87.81 95 ASP A O 1
ATOM 741 N N . LYS A 1 96 ? 10.391 -34.635 26.346 1.00 88.44 96 LYS A N 1
ATOM 742 C CA . LYS A 1 96 ? 9.011 -35.027 26.022 1.00 88.44 96 LYS A CA 1
ATOM 743 C C . LYS A 1 96 ? 8.704 -34.905 24.529 1.00 88.44 96 LYS A C 1
ATOM 745 O O . LYS A 1 96 ? 7.538 -35.002 24.141 1.00 88.44 96 LYS A O 1
ATOM 750 N N . TYR A 1 97 ? 9.695 -34.590 23.699 1.00 91.81 97 TYR A N 1
ATOM 751 C CA . TYR A 1 97 ? 9.491 -34.464 22.265 1.00 91.81 97 TYR A CA 1
ATOM 752 C C . TYR A 1 97 ? 9.315 -35.848 21.655 1.00 91.81 97 TYR A C 1
ATOM 754 O O . TYR A 1 97 ? 10.098 -36.756 21.911 1.00 91.81 97 TYR A O 1
ATOM 762 N N . ASN A 1 98 ? 8.287 -36.002 20.823 1.00 91.31 98 ASN A N 1
ATOM 763 C CA . ASN A 1 98 ? 8.081 -37.226 20.067 1.00 91.31 98 ASN A CA 1
ATOM 764 C C . ASN A 1 98 ? 8.993 -37.234 18.828 1.00 91.31 98 ASN A C 1
ATOM 766 O O . ASN A 1 98 ? 8.566 -36.898 17.724 1.00 91.31 98 ASN A O 1
ATOM 770 N N . LEU A 1 99 ? 10.272 -37.531 19.048 1.00 91.38 99 LEU A N 1
ATOM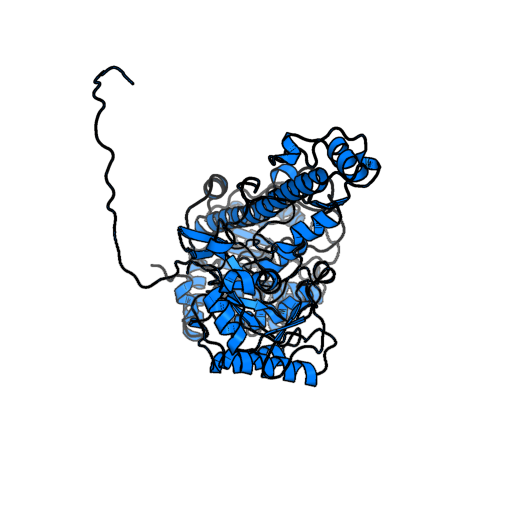 771 C CA . LEU A 1 99 ? 11.311 -37.654 18.027 1.00 91.38 99 LEU A CA 1
ATOM 772 C C . LEU A 1 99 ? 11.866 -39.075 18.037 1.00 91.38 99 LEU A C 1
ATOM 774 O O . LEU A 1 99 ? 11.910 -39.723 19.080 1.00 91.38 99 LEU A O 1
ATOM 778 N N . THR A 1 100 ? 12.326 -39.549 16.882 1.00 94.00 100 THR A N 1
ATOM 779 C CA . THR A 1 100 ? 13.122 -40.782 16.837 1.00 94.00 100 THR A CA 1
ATOM 780 C C . THR A 1 100 ? 14.585 -40.408 17.004 1.00 94.00 100 THR A C 1
ATOM 782 O O . THR A 1 100 ? 15.123 -39.663 16.191 1.00 94.00 100 THR A O 1
ATOM 785 N N . LEU A 1 101 ? 15.218 -40.892 18.067 1.00 94.44 101 LEU A N 1
ATOM 786 C CA . LEU A 1 101 ? 16.634 -40.668 18.343 1.00 94.44 101 LEU A CA 1
ATOM 787 C C . LEU A 1 101 ? 17.384 -41.950 17.988 1.00 94.44 101 LEU A C 1
ATOM 789 O O . LEU A 1 101 ? 17.083 -43.005 18.542 1.00 94.44 101 LEU A O 1
ATOM 793 N N . ASN A 1 102 ? 18.317 -41.871 17.046 1.00 94.12 102 ASN A N 1
ATOM 794 C CA . ASN A 1 102 ? 19.083 -43.011 16.567 1.00 94.12 102 ASN A CA 1
ATOM 795 C C . ASN A 1 102 ? 20.578 -42.747 16.764 1.00 94.12 102 ASN A C 1
ATOM 797 O O . ASN A 1 102 ? 21.118 -41.750 16.283 1.00 94.12 102 ASN A O 1
ATOM 801 N N . GLU A 1 103 ? 21.245 -43.642 17.487 1.00 94.44 103 GLU A N 1
ATOM 802 C CA . GLU A 1 103 ? 22.681 -43.528 17.758 1.00 94.44 103 GLU A CA 1
ATOM 803 C C . GLU A 1 103 ? 23.520 -43.831 16.516 1.00 94.44 103 GLU A C 1
ATOM 805 O O . GLU A 1 103 ? 24.623 -43.306 16.370 1.00 94.44 103 GLU A O 1
ATOM 810 N N . LYS A 1 104 ? 22.987 -44.643 15.597 1.00 94.06 104 LYS A N 1
ATOM 811 C CA . LYS A 1 104 ? 23.704 -45.049 14.394 1.00 94.06 104 LYS A CA 1
ATOM 812 C C . LYS A 1 104 ? 23.799 -43.909 13.373 1.00 94.06 104 LYS A C 1
ATOM 814 O O . LYS A 1 104 ? 22.881 -43.081 13.273 1.00 94.06 104 LYS A O 1
ATOM 819 N N . PRO A 1 105 ? 24.865 -43.898 12.558 1.00 90.38 105 PRO A N 1
ATOM 820 C CA . PRO A 1 105 ? 24.915 -43.101 11.345 1.00 90.38 105 PRO A CA 1
ATOM 821 C C . PRO A 1 105 ? 23.787 -43.460 10.376 1.00 90.38 105 PRO A C 1
ATOM 823 O O . PRO A 1 105 ? 23.303 -44.591 10.337 1.00 90.38 105 PRO A O 1
ATOM 826 N N . VAL A 1 106 ? 23.406 -42.507 9.526 1.00 88.44 106 VAL A N 1
ATOM 827 C CA . VAL A 1 106 ? 22.254 -42.661 8.626 1.00 88.44 106 VAL A CA 1
ATOM 828 C C . VAL A 1 106 ? 22.373 -43.840 7.643 1.00 88.44 106 VAL A C 1
ATOM 830 O O . VAL A 1 106 ? 21.389 -44.537 7.424 1.00 88.44 106 VAL A O 1
ATOM 833 N N . HIS A 1 107 ? 23.578 -44.123 7.133 1.00 88.19 107 HIS A N 1
ATOM 834 C CA . HIS A 1 107 ? 23.869 -45.234 6.207 1.00 88.19 107 HIS A CA 1
ATOM 835 C C . HIS A 1 107 ? 23.895 -46.614 6.876 1.00 88.19 107 HIS A C 1
ATOM 837 O O . HIS A 1 107 ? 23.867 -47.631 6.196 1.00 88.19 107 HIS A O 1
ATOM 843 N N . GLU A 1 108 ? 23.960 -46.664 8.207 1.00 90.94 108 GLU A N 1
ATOM 844 C CA . GLU A 1 108 ? 23.800 -47.908 8.967 1.00 90.94 108 GLU A CA 1
ATOM 845 C C . GLU A 1 108 ? 22.360 -48.090 9.460 1.00 90.94 108 GLU A C 1
ATOM 847 O O . GLU A 1 108 ? 21.945 -49.201 9.794 1.00 90.94 108 GLU A O 1
ATOM 852 N N . ALA A 1 109 ? 21.605 -46.992 9.553 1.00 88.94 109 ALA A N 1
ATOM 853 C CA . ALA A 1 109 ? 20.211 -46.991 9.970 1.00 88.94 109 ALA A CA 1
ATOM 854 C C . ALA A 1 109 ? 19.249 -47.341 8.825 1.00 88.94 109 ALA A C 1
ATOM 856 O O . ALA A 1 109 ? 18.173 -47.876 9.091 1.00 88.94 109 ALA A O 1
ATOM 857 N N . TYR A 1 110 ? 19.626 -47.047 7.577 1.00 90.19 110 TYR A N 1
ATOM 858 C CA . TYR A 1 110 ? 18.773 -47.205 6.402 1.00 90.19 110 TYR A CA 1
ATOM 859 C C . TYR A 1 110 ? 19.571 -47.639 5.160 1.00 90.19 110 TYR A C 1
ATOM 861 O O . TYR A 1 110 ? 20.756 -47.314 5.073 1.00 90.19 110 TYR A O 1
ATOM 869 N N . PRO A 1 111 ? 18.935 -48.321 4.184 1.00 88.56 111 PRO A N 1
ATOM 870 C CA . PRO A 1 111 ? 19.584 -48.703 2.929 1.00 88.56 111 PRO A CA 1
ATOM 871 C C . PRO A 1 111 ? 20.031 -47.481 2.122 1.00 88.56 111 PRO A C 1
ATOM 873 O O . PRO A 1 111 ? 19.245 -46.554 1.913 1.00 88.56 111 PRO A O 1
ATOM 876 N N . THR A 1 112 ? 21.280 -47.487 1.659 1.00 86.44 112 THR A N 1
ATOM 877 C CA . THR A 1 112 ? 21.922 -46.349 0.984 1.00 86.44 112 THR A CA 1
ATOM 878 C C . THR A 1 112 ? 21.174 -45.899 -0.271 1.00 86.44 112 THR A C 1
ATOM 880 O O . THR A 1 112 ? 21.102 -44.705 -0.541 1.00 86.44 112 THR A O 1
ATOM 883 N N . GLU A 1 113 ? 20.553 -46.825 -1.001 1.00 86.00 113 GLU A N 1
ATOM 884 C CA . GLU A 1 113 ? 19.759 -46.557 -2.204 1.00 86.00 113 GLU A CA 1
ATOM 885 C C . GLU A 1 113 ? 18.493 -45.727 -1.948 1.00 86.00 113 GLU A C 1
ATOM 887 O O . GLU A 1 113 ? 17.982 -45.101 -2.871 1.00 86.00 113 GLU A O 1
ATOM 892 N N . ARG A 1 114 ? 18.004 -45.689 -0.701 1.00 87.06 114 ARG A N 1
ATOM 893 C CA . ARG A 1 114 ? 16.863 -44.856 -0.286 1.00 87.06 114 ARG A CA 1
ATOM 894 C C . ARG A 1 114 ? 17.297 -43.507 0.282 1.00 87.06 114 ARG A C 1
ATOM 896 O O . ARG A 1 114 ? 16.445 -42.682 0.600 1.00 87.06 114 ARG A O 1
ATOM 903 N N . LEU A 1 115 ? 18.594 -43.285 0.495 1.00 88.31 115 LEU A N 1
ATOM 904 C CA . LEU A 1 115 ? 19.094 -42.084 1.155 1.00 88.31 115 LEU A CA 1
ATOM 905 C C . LEU A 1 115 ? 19.330 -40.955 0.150 1.00 88.31 115 LEU A C 1
ATOM 907 O O . LEU A 1 115 ? 20.143 -41.073 -0.763 1.00 88.31 115 LEU A O 1
ATOM 911 N N . ILE A 1 116 ? 18.681 -39.819 0.402 1.00 86.31 116 ILE A N 1
ATOM 912 C CA . ILE A 1 116 ? 18.895 -38.562 -0.317 1.00 86.31 116 ILE A CA 1
ATOM 913 C C . ILE A 1 116 ? 19.493 -37.564 0.663 1.00 86.31 116 ILE A C 1
ATOM 915 O O . ILE A 1 116 ? 18.794 -37.043 1.530 1.00 86.31 116 ILE A O 1
ATOM 919 N N . TYR A 1 117 ? 20.785 -37.275 0.539 1.00 84.44 117 TYR A N 1
ATOM 920 C CA . TYR A 1 117 ? 21.458 -36.321 1.417 1.00 84.44 117 TYR A CA 1
ATOM 921 C C . TYR A 1 117 ? 21.460 -34.925 0.795 1.00 84.44 117 TYR A C 1
ATOM 923 O O . TYR A 1 117 ? 22.038 -34.698 -0.270 1.00 84.44 117 TYR A O 1
ATOM 931 N N . LEU A 1 118 ? 20.836 -33.971 1.484 1.00 79.12 118 LEU A N 1
ATOM 932 C CA . LEU A 1 118 ? 20.786 -32.576 1.072 1.00 79.12 118 LEU A CA 1
ATOM 933 C C . LEU A 1 118 ? 22.075 -31.852 1.461 1.00 79.12 118 LEU A C 1
ATOM 935 O O . LEU A 1 118 ? 22.369 -31.662 2.644 1.00 79.12 118 LEU A O 1
ATOM 939 N N . SER A 1 119 ? 22.829 -31.402 0.459 1.00 77.00 119 SER A N 1
ATOM 940 C CA . SER A 1 119 ? 23.992 -30.535 0.648 1.00 77.00 119 SER A CA 1
ATOM 941 C C . SER A 1 119 ? 23.928 -29.356 -0.317 1.00 77.00 119 SER A C 1
ATOM 943 O O . SER A 1 119 ? 23.730 -29.572 -1.511 1.00 77.00 119 SER A O 1
ATOM 945 N N . PRO A 1 120 ? 24.151 -28.110 0.142 1.00 64.06 120 PRO A N 1
ATOM 946 C CA . PRO A 1 120 ? 24.185 -26.953 -0.753 1.00 64.06 120 PRO A CA 1
ATOM 947 C C . PRO A 1 120 ? 25.307 -27.044 -1.802 1.00 64.06 120 PRO A C 1
ATOM 949 O O . PRO A 1 120 ? 25.216 -26.398 -2.836 1.00 64.06 120 PRO A O 1
ATOM 952 N N . ASN A 1 121 ? 26.339 -27.863 -1.561 1.00 68.12 121 ASN A N 1
ATOM 953 C CA . ASN A 1 121 ? 27.500 -28.006 -2.446 1.00 68.12 121 ASN A CA 1
ATOM 954 C C . ASN A 1 121 ? 27.377 -29.168 -3.452 1.00 68.12 121 ASN A C 1
ATOM 956 O O . ASN A 1 121 ? 28.341 -29.463 -4.156 1.00 68.12 121 ASN A O 1
ATOM 960 N N . ALA A 1 122 ? 26.246 -29.878 -3.495 1.00 72.25 122 ALA A N 1
ATOM 961 C CA . ALA A 1 122 ? 26.079 -31.008 -4.403 1.00 72.25 122 ALA A CA 1
ATOM 962 C C . ALA A 1 122 ? 25.944 -30.557 -5.866 1.00 72.25 122 ALA A C 1
ATOM 964 O O . ALA A 1 122 ? 25.307 -29.550 -6.159 1.00 72.25 122 ALA A O 1
ATOM 965 N N . SER A 1 123 ? 26.502 -31.324 -6.804 1.00 74.19 123 SER A N 1
ATOM 966 C CA . SER A 1 123 ? 26.462 -30.986 -8.235 1.00 74.19 123 SER A CA 1
ATOM 967 C C . SER A 1 123 ? 25.069 -31.169 -8.848 1.00 74.19 123 SER A C 1
ATOM 969 O O . SER A 1 123 ? 24.656 -30.374 -9.690 1.00 74.19 123 SER A O 1
ATOM 971 N N . ASN A 1 124 ? 24.338 -32.192 -8.400 1.00 77.62 124 ASN A N 1
ATOM 972 C CA . ASN A 1 124 ? 23.024 -32.552 -8.928 1.00 77.62 124 ASN A CA 1
ATOM 973 C C . ASN A 1 124 ? 21.906 -31.855 -8.148 1.00 77.62 124 ASN A C 1
ATOM 975 O O . ASN A 1 124 ? 21.938 -31.786 -6.918 1.00 77.62 124 ASN A O 1
ATOM 979 N N . GLU A 1 125 ? 20.896 -31.368 -8.860 1.00 77.38 125 GLU A N 1
ATOM 980 C CA . GLU A 1 125 ? 19.706 -30.763 -8.266 1.00 77.38 125 GLU A CA 1
ATOM 981 C C . GLU A 1 125 ? 18.627 -31.809 -7.976 1.00 77.38 125 GLU A C 1
ATOM 983 O O . GLU A 1 125 ? 18.444 -32.760 -8.735 1.00 77.38 125 GLU A O 1
ATOM 988 N N . LEU A 1 126 ? 17.900 -31.628 -6.873 1.00 75.88 126 LEU A N 1
ATOM 989 C CA . LEU A 1 126 ? 16.786 -32.498 -6.513 1.00 75.88 126 LEU A CA 1
ATOM 990 C C . LEU A 1 126 ? 15.515 -32.093 -7.273 1.00 75.88 126 LEU A C 1
ATOM 992 O O . LEU A 1 126 ? 14.881 -31.096 -6.931 1.00 75.88 126 LEU A O 1
ATOM 996 N N . GLU A 1 127 ? 15.129 -32.868 -8.286 1.00 70.00 127 GLU A N 1
ATOM 997 C CA . GLU A 1 127 ? 13.937 -32.580 -9.103 1.00 70.00 127 GLU A CA 1
ATOM 998 C C . GLU A 1 127 ? 12.668 -33.275 -8.591 1.00 70.00 127 GLU A C 1
ATOM 1000 O O . GLU A 1 127 ? 11.578 -32.706 -8.653 1.00 70.00 127 GLU A O 1
ATOM 1005 N N . THR A 1 128 ? 12.800 -34.493 -8.060 1.00 62.38 128 THR A N 1
ATOM 1006 C CA . THR A 1 128 ? 11.694 -35.297 -7.517 1.00 62.38 128 THR A CA 1
ATOM 1007 C C . THR A 1 128 ? 12.156 -36.088 -6.290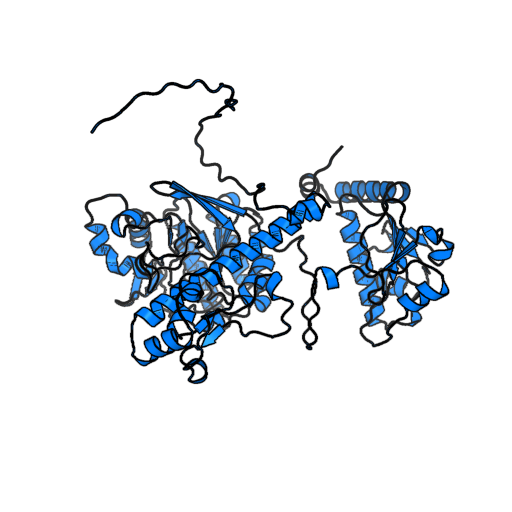 1.00 62.38 128 THR A C 1
ATOM 1009 O O . THR A 1 128 ? 13.345 -36.358 -6.139 1.00 62.38 128 THR A O 1
ATOM 1012 N N . ILE A 1 129 ? 11.221 -36.415 -5.393 1.00 66.06 129 ILE A N 1
ATOM 1013 C CA . ILE A 1 129 ? 11.441 -37.263 -4.211 1.00 66.06 129 ILE A CA 1
ATOM 1014 C C . ILE A 1 129 ? 10.375 -38.359 -4.249 1.00 66.06 129 ILE A C 1
ATOM 1016 O O . ILE A 1 129 ? 9.184 -38.046 -4.339 1.00 66.06 129 ILE A O 1
ATOM 1020 N N . ASN A 1 130 ? 10.784 -39.622 -4.182 1.00 72.00 130 ASN A N 1
ATOM 1021 C CA . ASN A 1 130 ? 9.874 -40.756 -4.080 1.00 72.00 130 ASN A CA 1
ATOM 1022 C C . ASN A 1 130 ? 9.355 -40.897 -2.647 1.00 72.00 130 ASN A C 1
ATOM 1024 O O . ASN A 1 130 ? 10.000 -40.496 -1.681 1.00 72.00 130 ASN A O 1
ATOM 1028 N N . GLN A 1 131 ? 8.185 -41.515 -2.488 1.00 66.50 131 GLN A N 1
ATOM 1029 C CA . GLN A 1 131 ? 7.572 -41.704 -1.170 1.00 66.50 131 GLN A CA 1
ATOM 1030 C C . GLN A 1 131 ? 8.437 -42.550 -0.217 1.00 66.50 131 GLN A C 1
ATOM 1032 O O . GLN A 1 131 ? 8.367 -42.363 0.996 1.00 66.50 131 GLN A O 1
ATOM 1037 N N . ASP A 1 132 ? 9.262 -43.441 -0.768 1.00 77.56 132 ASP A N 1
ATOM 1038 C CA . ASP A 1 132 ? 10.168 -44.302 -0.010 1.00 77.56 132 ASP A CA 1
ATOM 1039 C C . ASP A 1 132 ? 11.537 -43.665 0.273 1.00 77.56 132 ASP A C 1
ATOM 1041 O O . ASP A 1 132 ? 12.330 -44.246 1.023 1.00 77.56 132 ASP A O 1
ATOM 1045 N N . ASP A 1 133 ? 11.824 -42.486 -0.275 1.00 82.62 133 ASP A N 1
ATOM 1046 C CA . ASP A 1 133 ? 13.110 -41.829 -0.073 1.00 82.62 133 ASP A CA 1
ATOM 1047 C C . ASP A 1 133 ? 13.213 -41.222 1.332 1.00 82.62 133 ASP A C 1
ATOM 1049 O O . ASP A 1 133 ? 12.253 -40.710 1.916 1.00 82.62 133 ASP A O 1
ATOM 1053 N N . ILE A 1 134 ? 14.423 -41.259 1.879 1.00 85.94 134 ILE A N 1
ATOM 1054 C CA . ILE A 1 134 ? 14.759 -40.757 3.206 1.00 85.94 134 ILE A CA 1
ATOM 1055 C C . ILE A 1 134 ? 15.644 -39.534 3.024 1.00 85.94 134 ILE A C 1
ATOM 1057 O O . ILE A 1 134 ? 16.815 -39.626 2.647 1.00 85.94 134 ILE A O 1
ATOM 1061 N N . CYS A 1 135 ? 15.068 -38.373 3.312 1.00 87.69 135 CYS A N 1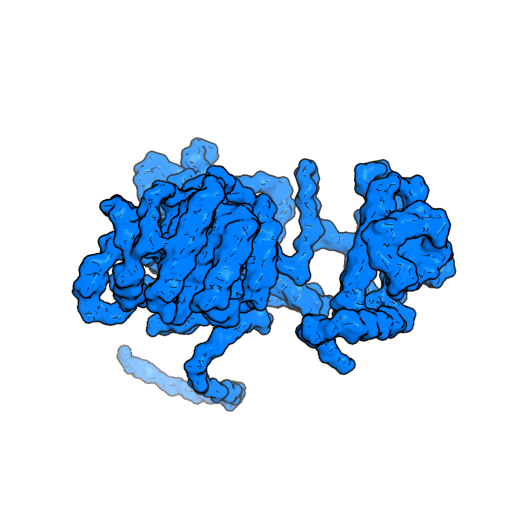
ATOM 1062 C CA . CYS A 1 135 ? 15.748 -37.099 3.166 1.00 87.69 135 CYS A CA 1
ATOM 1063 C C . CYS A 1 135 ? 16.658 -36.849 4.370 1.00 87.69 135 CYS A C 1
ATOM 1065 O O . CYS A 1 135 ? 16.189 -36.775 5.504 1.00 87.69 135 CYS A O 1
ATOM 1067 N N . VAL A 1 136 ? 17.951 -36.656 4.137 1.00 87.06 136 VAL A N 1
ATOM 1068 C CA . VAL A 1 136 ? 18.952 -36.403 5.176 1.00 87.06 136 VAL A CA 1
ATOM 1069 C C . VAL A 1 136 ? 19.417 -34.956 5.101 1.00 87.06 136 VAL A C 1
ATOM 1071 O O . VAL A 1 136 ? 19.808 -34.471 4.044 1.00 87.06 136 VAL A O 1
ATOM 1074 N N . ILE A 1 137 ? 19.383 -34.261 6.232 1.00 85.06 137 ILE A N 1
ATOM 1075 C CA . ILE A 1 137 ? 19.851 -32.887 6.393 1.00 85.06 137 ILE A CA 1
ATOM 1076 C C . ILE A 1 137 ? 21.027 -32.912 7.363 1.00 85.06 137 ILE A C 1
ATOM 1078 O O . ILE A 1 137 ? 20.890 -33.377 8.494 1.00 85.06 137 ILE A O 1
ATOM 1082 N N . GLY A 1 138 ? 22.174 -32.377 6.952 1.00 83.81 138 GLY A N 1
ATOM 1083 C CA . GLY A 1 138 ? 23.307 -32.203 7.858 1.00 83.81 138 GLY A CA 1
ATOM 1084 C C . GLY A 1 138 ? 22.949 -31.256 9.004 1.00 83.81 138 GLY A C 1
ATOM 1085 O O . GLY A 1 138 ? 22.635 -30.090 8.771 1.00 83.81 138 GLY A O 1
ATOM 1086 N N . GLY A 1 139 ? 23.008 -31.735 10.247 1.00 82.25 139 GLY A N 1
ATOM 1087 C CA . GLY A 1 139 ? 22.837 -30.931 11.455 1.00 82.25 139 GLY A CA 1
ATOM 1088 C C . GLY A 1 139 ? 24.076 -30.083 11.726 1.00 82.25 139 GLY A C 1
ATOM 1089 O O . GLY A 1 139 ? 24.800 -30.331 12.687 1.00 82.25 139 GLY A O 1
ATOM 1090 N N . LEU A 1 140 ? 24.340 -29.113 10.853 1.00 79.31 140 LEU A N 1
ATOM 1091 C CA . LEU A 1 140 ? 25.503 -28.235 10.896 1.00 79.31 140 LEU A CA 1
ATOM 1092 C C . LEU A 1 140 ? 25.047 -26.777 10.777 1.00 79.31 140 LEU A C 1
ATOM 1094 O O . LEU A 1 140 ? 24.279 -26.430 9.883 1.00 79.31 140 LEU A O 1
ATOM 1098 N N . VAL A 1 141 ? 25.536 -25.922 11.673 1.00 71.94 141 VAL A N 1
ATOM 1099 C CA . VAL A 1 141 ? 25.354 -24.467 11.608 1.00 71.94 141 VAL A CA 1
ATOM 1100 C C . VAL A 1 141 ? 26.729 -23.859 11.380 1.00 71.94 141 VAL A C 1
ATOM 1102 O O . VAL A 1 141 ? 27.585 -23.963 12.252 1.00 71.94 141 VAL A O 1
ATOM 1105 N N . ASP A 1 142 ? 26.934 -23.285 10.197 1.00 65.44 142 ASP A N 1
ATOM 1106 C CA . ASP A 1 142 ? 28.231 -22.789 9.735 1.00 65.44 142 ASP A CA 1
ATOM 1107 C C . ASP A 1 142 ? 28.243 -21.251 9.744 1.00 65.44 142 ASP A C 1
ATOM 1109 O O . ASP A 1 142 ? 27.814 -20.612 8.783 1.00 65.44 142 ASP A O 1
ATOM 1113 N N . GLU A 1 143 ? 28.701 -20.645 10.848 1.00 54.53 143 GLU A N 1
ATOM 1114 C CA . GLU A 1 143 ? 29.108 -19.228 10.869 1.00 54.53 143 GLU A CA 1
ATOM 1115 C C . GLU A 1 143 ? 30.631 -19.083 10.621 1.00 54.53 143 GLU A C 1
ATOM 1117 O O . GLU A 1 143 ? 31.144 -17.965 10.545 1.00 54.53 143 GLU A O 1
ATOM 1122 N N . SER A 1 144 ? 31.374 -20.195 10.467 1.00 48.78 144 SER A N 1
ATOM 1123 C CA . SER A 1 144 ? 32.844 -20.237 10.470 1.00 48.78 144 SER A CA 1
ATOM 1124 C C . SER A 1 144 ? 33.469 -21.281 9.512 1.00 48.78 144 SER A C 1
ATOM 1126 O O . SER A 1 144 ? 34.120 -22.235 9.918 1.00 48.78 144 SER A O 1
ATOM 1128 N N . VAL A 1 145 ? 33.356 -21.032 8.202 1.00 49.81 145 VAL A N 1
ATOM 1129 C CA . VAL A 1 145 ? 34.254 -21.450 7.092 1.00 49.81 145 VAL A CA 1
ATOM 1130 C C . VAL A 1 145 ? 34.854 -22.878 7.156 1.00 49.81 145 VAL A C 1
ATOM 1132 O O . VAL A 1 145 ? 36.035 -23.067 6.857 1.00 49.81 145 VAL A O 1
ATOM 1135 N N . LYS A 1 146 ? 34.070 -23.927 7.442 1.00 54.59 146 LYS A N 1
ATOM 1136 C CA . LYS A 1 146 ? 34.464 -25.318 7.105 1.00 54.59 146 LYS A CA 1
ATOM 1137 C C . LYS A 1 146 ? 33.630 -25.846 5.937 1.00 54.59 146 LYS A C 1
ATOM 1139 O O . LYS A 1 146 ? 32.733 -26.670 6.092 1.00 54.59 146 LYS A O 1
ATOM 1144 N N . LYS A 1 147 ? 33.963 -25.370 4.734 1.00 55.62 147 LYS A N 1
ATOM 1145 C CA . LYS A 1 147 ? 33.308 -25.774 3.480 1.00 55.62 147 LYS A CA 1
ATOM 1146 C C . LYS A 1 147 ? 33.465 -27.288 3.224 1.00 55.62 147 LYS A C 1
ATOM 1148 O O . LYS A 1 147 ? 34.534 -27.843 3.457 1.00 55.62 147 LYS A O 1
ATOM 1153 N N . ASN A 1 148 ? 32.421 -27.915 2.668 1.00 62.62 148 ASN A N 1
ATOM 1154 C CA . ASN A 1 148 ? 32.375 -29.276 2.087 1.00 62.62 148 ASN A CA 1
ATOM 1155 C C . ASN A 1 148 ? 32.235 -30.505 3.011 1.00 62.62 148 ASN A C 1
ATOM 1157 O O . ASN A 1 148 ? 32.219 -31.618 2.490 1.00 62.62 148 ASN A O 1
ATOM 1161 N N . LEU A 1 149 ? 32.045 -30.357 4.326 1.00 68.00 149 LEU A N 1
ATOM 1162 C CA . LEU A 1 149 ? 31.911 -31.504 5.250 1.00 68.00 149 LEU A CA 1
ATOM 1163 C C . LEU A 1 149 ? 30.788 -32.488 4.868 1.00 68.00 149 LEU A C 1
ATOM 1165 O O . LEU A 1 149 ? 31.028 -33.685 4.739 1.00 68.00 149 LEU A O 1
ATOM 1169 N N . THR A 1 150 ? 29.569 -31.990 4.638 1.00 64.75 150 THR A N 1
ATOM 1170 C CA . THR A 1 150 ? 28.415 -32.840 4.283 1.00 64.75 150 THR A CA 1
ATOM 1171 C C . THR A 1 150 ? 28.567 -33.482 2.905 1.00 64.75 150 THR A C 1
ATOM 1173 O O . THR A 1 150 ? 28.183 -34.631 2.712 1.00 64.75 150 THR A O 1
ATOM 1176 N N . PHE A 1 151 ? 29.188 -32.779 1.955 1.00 66.12 151 PHE A N 1
ATOM 1177 C CA . PHE A 1 151 ? 29.461 -33.303 0.615 1.00 66.12 151 PHE A CA 1
ATOM 1178 C C . PHE A 1 151 ? 30.519 -34.421 0.636 1.00 66.12 151 PHE A C 1
ATOM 1180 O O . PHE A 1 151 ? 30.345 -35.446 -0.019 1.00 66.12 151 PHE A O 1
ATOM 1187 N N . GLN A 1 152 ? 31.577 -34.275 1.443 1.00 75.62 152 GLN A N 1
ATOM 1188 C CA . GLN A 1 152 ? 32.576 -35.331 1.654 1.00 75.62 152 GLN A CA 1
ATOM 1189 C C . GLN A 1 152 ? 31.950 -36.583 2.270 1.00 75.62 152 GLN A C 1
ATOM 1191 O O . GLN A 1 152 ? 32.195 -37.684 1.783 1.00 75.62 152 GLN A O 1
ATOM 1196 N N . THR A 1 153 ? 31.071 -36.413 3.266 1.00 73.69 153 THR A N 1
ATOM 1197 C CA . THR A 1 153 ? 30.329 -37.531 3.869 1.00 73.69 153 THR A CA 1
ATOM 1198 C C . THR A 1 153 ? 29.521 -38.304 2.823 1.00 73.69 153 THR A C 1
ATOM 1200 O O . THR A 1 153 ? 29.501 -39.532 2.858 1.00 73.69 153 THR A O 1
ATOM 1203 N N . CYS A 1 154 ? 28.896 -37.619 1.862 1.00 76.31 154 CYS A N 1
ATOM 1204 C CA . CYS A 1 154 ? 28.129 -38.288 0.811 1.00 76.31 154 CYS A CA 1
ATOM 1205 C C . CYS A 1 154 ? 29.017 -39.134 -0.106 1.00 76.31 154 CYS A C 1
ATOM 1207 O O . CYS A 1 154 ? 28.696 -40.293 -0.363 1.00 76.31 154 CYS A O 1
ATOM 1209 N N . SER A 1 155 ? 30.154 -38.583 -0.542 1.00 78.25 155 SER A N 1
ATOM 1210 C CA . SER A 1 155 ? 31.120 -39.287 -1.393 1.00 78.25 155 SER A CA 1
ATOM 1211 C C . SER A 1 155 ? 31.746 -40.494 -0.690 1.00 78.25 155 SER A C 1
ATOM 1213 O O . SER A 1 155 ? 31.813 -41.575 -1.268 1.00 78.25 155 SER A O 1
ATOM 1215 N N . GLU A 1 156 ? 32.166 -40.341 0.570 1.00 81.75 156 GLU A N 1
ATOM 1216 C CA . GLU A 1 156 ? 32.762 -41.426 1.365 1.00 81.75 156 GLU A CA 1
ATOM 1217 C C . GLU A 1 156 ? 31.778 -42.566 1.637 1.00 81.75 156 GLU A C 1
ATOM 1219 O O . GLU A 1 156 ? 32.166 -43.734 1.667 1.00 81.75 156 GLU A O 1
ATOM 1224 N N . LYS A 1 157 ? 30.503 -42.232 1.856 1.00 80.69 157 LYS A N 1
ATOM 1225 C CA . LYS A 1 157 ? 29.455 -43.194 2.220 1.00 80.69 157 LYS A CA 1
ATOM 1226 C C . LYS A 1 157 ? 28.617 -43.669 1.035 1.00 80.69 157 LYS A C 1
ATOM 1228 O O . LYS A 1 157 ? 27.677 -44.428 1.247 1.00 80.69 157 LYS A O 1
ATOM 1233 N N . GLN A 1 158 ? 28.964 -43.247 -0.183 1.00 81.75 158 GLN A N 1
ATOM 1234 C CA . GLN A 1 158 ? 28.253 -43.572 -1.424 1.00 81.75 158 GLN A CA 1
ATOM 1235 C C . GLN A 1 158 ? 26.750 -43.237 -1.371 1.00 81.75 158 GLN A C 1
ATOM 1237 O O . GLN A 1 158 ? 25.928 -43.937 -1.953 1.00 81.75 158 GLN A O 1
ATOM 1242 N N . ILE A 1 159 ? 26.387 -42.160 -0.666 1.00 85.12 159 ILE A N 1
ATOM 1243 C CA . ILE A 1 159 ? 25.003 -41.686 -0.550 1.00 85.12 159 ILE A CA 1
ATOM 1244 C C . ILE A 1 159 ? 24.720 -40.698 -1.681 1.00 85.12 159 ILE A C 1
ATOM 1246 O O . ILE A 1 159 ? 25.540 -39.818 -1.960 1.00 85.12 159 ILE A O 1
ATOM 1250 N N . ALA A 1 160 ? 23.541 -40.799 -2.298 1.00 83.69 160 ALA A N 1
ATOM 1251 C CA . ALA A 1 160 ? 23.127 -39.855 -3.322 1.00 83.69 160 ALA A CA 1
ATOM 1252 C C . ALA A 1 160 ? 22.999 -38.443 -2.722 1.00 83.69 160 ALA A C 1
ATOM 1254 O O . ALA A 1 160 ? 22.237 -38.205 -1.781 1.00 83.69 160 ALA A O 1
ATOM 1255 N N . CYS A 1 161 ? 23.784 -37.505 -3.253 1.00 81.56 161 CYS A N 1
ATOM 1256 C CA . CYS A 1 161 ? 23.843 -36.134 -2.765 1.00 81.56 161 CYS A CA 1
ATOM 1257 C C . CYS A 1 161 ? 23.175 -35.195 -3.755 1.00 81.56 161 CYS A C 1
ATOM 1259 O O . CYS A 1 161 ? 23.545 -35.162 -4.932 1.00 81.56 161 CYS A O 1
ATOM 1261 N N . TYR A 1 162 ? 22.238 -34.400 -3.256 1.00 79.19 162 TYR A N 1
ATOM 1262 C CA . TYR A 1 162 ? 21.544 -33.411 -4.059 1.00 79.19 162 TYR A CA 1
ATOM 1263 C C . TYR A 1 162 ? 21.538 -32.071 -3.351 1.00 79.19 162 TYR A C 1
ATOM 1265 O O . TYR A 1 162 ? 21.487 -31.985 -2.122 1.00 79.19 162 TYR A O 1
ATOM 1273 N N . ARG A 1 163 ? 21.548 -31.006 -4.140 1.00 73.19 163 ARG A N 1
ATOM 1274 C CA . ARG A 1 163 ? 21.203 -29.679 -3.654 1.00 73.19 163 ARG A CA 1
ATOM 1275 C C . ARG A 1 163 ? 19.740 -29.453 -3.965 1.00 73.19 163 ARG A C 1
ATOM 1277 O O . ARG A 1 163 ? 19.220 -29.929 -4.975 1.00 73.19 163 ARG A O 1
ATOM 1284 N N . LEU A 1 164 ? 19.063 -28.714 -3.098 1.00 65.00 164 LEU A N 1
ATOM 1285 C CA . LEU A 1 164 ? 17.757 -28.192 -3.469 1.00 65.00 164 LEU A CA 1
ATOM 1286 C C . LEU A 1 164 ? 17.947 -27.325 -4.729 1.00 65.00 164 LEU A C 1
ATOM 1288 O O . LEU A 1 164 ? 18.961 -26.621 -4.800 1.00 65.00 164 LEU A O 1
ATOM 1292 N N . PRO A 1 165 ? 17.016 -27.344 -5.699 1.00 60.88 165 PRO A N 1
ATOM 1293 C CA . PRO A 1 165 ? 17.104 -26.568 -6.941 1.00 60.88 165 PRO A CA 1
ATOM 1294 C C . PRO A 1 165 ? 16.856 -25.072 -6.679 1.00 60.88 165 PRO A C 1
ATOM 1296 O O . PRO A 1 165 ? 16.143 -24.394 -7.409 1.00 60.88 165 PRO A O 1
ATOM 1299 N N . ILE A 1 166 ? 17.404 -24.550 -5.581 1.00 52.53 166 ILE A N 1
ATOM 1300 C CA . ILE A 1 166 ? 17.240 -23.173 -5.149 1.00 52.53 166 ILE A CA 1
ATOM 1301 C C . ILE A 1 166 ? 17.808 -22.280 -6.236 1.00 52.53 166 ILE A C 1
ATOM 1303 O O . ILE A 1 166 ? 17.087 -21.421 -6.676 1.00 52.53 166 ILE A O 1
ATOM 1307 N N . GLU A 1 167 ? 19.008 -22.512 -6.769 1.00 47.25 167 GLU A N 1
ATOM 1308 C CA . GLU A 1 167 ? 19.570 -21.627 -7.807 1.00 47.25 167 GLU A CA 1
ATOM 1309 C C . GLU A 1 167 ? 18.790 -21.645 -9.132 1.00 47.25 167 GLU A C 1
ATOM 1311 O O . GLU A 1 167 ? 18.672 -20.600 -9.765 1.00 47.25 167 GLU A O 1
ATOM 1316 N N . LYS A 1 168 ? 18.206 -22.791 -9.520 1.00 43.91 168 LYS A N 1
ATOM 1317 C CA . LYS A 1 168 ? 17.331 -22.917 -10.702 1.00 43.91 168 LYS A CA 1
ATOM 1318 C C . LYS A 1 168 ? 16.020 -22.136 -10.560 1.00 43.91 168 LYS A C 1
ATOM 1320 O O . LYS A 1 168 ? 15.440 -21.748 -11.568 1.00 43.91 168 LYS A O 1
ATOM 1325 N N . TYR A 1 169 ? 15.556 -21.894 -9.331 1.00 42.00 169 TYR A N 1
ATOM 1326 C CA . TYR A 1 169 ? 14.255 -21.260 -9.059 1.00 42.00 169 TYR A CA 1
ATOM 1327 C C . TYR A 1 169 ? 14.327 -19.979 -8.198 1.00 42.00 169 TYR A C 1
ATOM 1329 O O . TYR A 1 169 ? 13.320 -19.307 -7.995 1.00 42.00 169 TYR A O 1
ATOM 1337 N N . MET A 1 170 ? 15.497 -19.637 -7.666 1.00 37.16 170 MET A N 1
ATOM 1338 C CA . MET A 1 170 ? 15.792 -18.550 -6.731 1.00 37.16 170 MET A CA 1
ATOM 1339 C C . MET A 1 170 ? 17.259 -18.124 -6.913 1.00 37.16 170 MET A C 1
ATOM 1341 O O . MET A 1 170 ? 18.199 -18.739 -6.400 1.00 37.16 170 MET A O 1
ATOM 1345 N N . GLY A 1 171 ? 17.459 -17.033 -7.646 1.00 36.09 171 GLY A N 1
ATOM 1346 C CA . GLY A 1 171 ? 18.786 -16.499 -7.931 1.00 36.09 171 GLY A CA 1
ATOM 1347 C C . GLY A 1 171 ? 19.611 -16.143 -6.688 1.00 36.09 171 GLY A C 1
ATOM 1348 O O . GLY A 1 171 ? 19.094 -15.736 -5.643 1.00 36.09 171 GLY A O 1
ATOM 1349 N N . HIS A 1 172 ? 20.929 -16.302 -6.803 1.00 31.88 172 HIS A N 1
ATOM 1350 C CA . HIS A 1 172 ? 21.910 -15.838 -5.821 1.00 31.88 172 HIS A CA 1
ATOM 1351 C C . HIS A 1 172 ? 22.425 -14.433 -6.180 1.00 31.88 172 HIS A C 1
ATOM 1353 O O . HIS A 1 172 ? 22.713 -14.148 -7.339 1.00 31.88 172 HIS A O 1
ATOM 1359 N N . SER A 1 173 ? 22.611 -13.576 -5.168 1.00 32.53 173 SER A N 1
ATOM 1360 C CA . SER A 1 173 ? 23.311 -12.284 -5.271 1.00 32.53 173 SER A CA 1
ATOM 1361 C C . SER A 1 173 ? 24.689 -12.375 -4.606 1.00 32.53 173 SER A C 1
ATOM 1363 O O . SER A 1 173 ? 24.808 -12.860 -3.481 1.00 32.53 173 SER A O 1
ATOM 1365 N N . THR A 1 174 ? 25.738 -11.897 -5.281 1.00 34.84 174 THR A N 1
ATOM 1366 C CA . THR A 1 174 ? 27.146 -11.977 -4.845 1.00 34.84 174 THR A CA 1
ATOM 1367 C C . THR A 1 174 ? 27.677 -10.713 -4.155 1.00 34.84 174 THR A C 1
ATOM 1369 O O . THR A 1 174 ? 28.871 -10.435 -4.243 1.00 34.84 174 THR A O 1
ATOM 1372 N N . THR A 1 175 ? 26.854 -9.935 -3.442 1.00 30.12 175 THR A N 1
ATOM 1373 C CA . THR A 1 175 ? 27.357 -8.784 -2.661 1.00 30.12 175 THR A CA 1
ATOM 1374 C C . THR A 1 175 ? 26.690 -8.622 -1.285 1.00 30.12 175 THR A C 1
ATOM 1376 O O . THR A 1 175 ? 25.704 -7.920 -1.110 1.00 30.12 175 THR A O 1
ATOM 1379 N N . GLY A 1 176 ? 27.291 -9.251 -0.269 1.00 32.16 176 GLY A N 1
ATOM 1380 C CA . GLY A 1 176 ? 27.661 -8.591 0.997 1.00 32.16 176 GLY A CA 1
ATOM 1381 C C . GLY A 1 176 ? 26.604 -7.963 1.920 1.00 32.16 176 GLY A C 1
ATOM 1382 O O . GLY A 1 176 ? 26.993 -7.179 2.780 1.00 32.16 176 GLY A O 1
ATOM 1383 N N . GLY A 1 177 ? 25.317 -8.296 1.812 1.00 28.34 177 GLY A N 1
ATOM 1384 C CA . GLY A 1 177 ? 24.291 -7.951 2.808 1.00 28.34 177 GLY A CA 1
ATOM 1385 C C . GLY A 1 177 ? 23.358 -9.137 3.048 1.00 28.34 177 GLY A C 1
ATOM 1386 O O . GLY A 1 177 ? 22.909 -9.757 2.088 1.00 28.34 177 GLY A O 1
ATOM 1387 N N . SER A 1 178 ? 23.078 -9.500 4.306 1.00 27.78 178 SER A N 1
ATOM 1388 C CA . SER A 1 178 ? 22.243 -10.667 4.632 1.00 27.78 178 SER A CA 1
ATOM 1389 C C . SER A 1 178 ? 20.764 -10.400 4.324 1.00 27.78 178 SER A C 1
ATOM 1391 O O . SER A 1 178 ? 19.983 -10.029 5.201 1.00 27.78 178 SER A O 1
ATOM 1393 N N . PHE A 1 179 ? 20.385 -10.591 3.063 1.00 31.50 179 PHE A N 1
ATOM 1394 C CA . PHE A 1 179 ? 19.004 -10.789 2.641 1.00 31.50 179 PHE A CA 1
ATOM 1395 C C . PHE A 1 179 ? 18.626 -12.239 2.977 1.00 31.50 179 PHE A C 1
ATOM 1397 O O . PHE A 1 179 ? 19.234 -13.176 2.464 1.00 31.50 179 PHE A O 1
ATOM 1404 N N . ASN A 1 180 ? 17.663 -12.451 3.876 1.00 26.78 180 ASN A N 1
ATOM 1405 C CA . ASN A 1 180 ? 17.167 -13.799 4.156 1.00 26.78 180 ASN A CA 1
ATOM 1406 C C . ASN A 1 180 ? 16.440 -14.334 2.910 1.00 26.78 180 ASN A C 1
ATOM 1408 O O . ASN A 1 180 ? 15.335 -13.894 2.600 1.00 26.78 180 ASN A O 1
ATOM 1412 N N . GLN A 1 181 ? 17.045 -15.317 2.234 1.00 33.84 181 GLN A N 1
ATOM 1413 C CA . GLN A 1 181 ? 16.480 -16.147 1.153 1.00 33.84 181 GLN A CA 1
ATOM 1414 C C . GLN A 1 181 ? 15.379 -17.108 1.655 1.00 33.84 181 GLN A C 1
ATOM 1416 O O . GLN A 1 181 ? 15.316 -18.277 1.289 1.00 33.84 181 GLN A O 1
ATOM 1421 N N . ILE A 1 182 ? 14.490 -16.624 2.520 1.00 28.45 182 ILE A N 1
ATOM 1422 C CA . ILE A 1 182 ? 13.276 -17.329 2.924 1.00 28.45 182 ILE A CA 1
ATOM 1423 C C . ILE A 1 182 ? 12.163 -16.284 2.934 1.00 28.45 182 ILE A C 1
ATOM 1425 O O . ILE A 1 182 ? 11.950 -15.610 3.941 1.00 28.45 182 ILE A O 1
ATOM 1429 N N . LEU A 1 183 ? 11.418 -16.169 1.830 1.00 33.06 183 LEU A N 1
ATOM 1430 C CA . LEU A 1 183 ? 10.028 -15.735 1.942 1.00 33.06 183 LEU A CA 1
ATOM 1431 C C . LEU A 1 183 ? 9.325 -16.857 2.701 1.00 33.06 183 LEU A C 1
ATOM 1433 O O . LEU A 1 183 ? 9.010 -17.908 2.142 1.00 33.06 183 LEU A O 1
ATOM 1437 N N . SER A 1 184 ? 9.132 -16.681 4.007 1.00 32.25 184 SER A N 1
ATOM 1438 C CA . SER A 1 184 ? 8.264 -17.562 4.779 1.00 32.25 184 SER A CA 1
ATOM 1439 C C . SER A 1 184 ? 6.823 -17.298 4.345 1.00 32.25 184 SER A C 1
ATOM 1441 O O . SER A 1 184 ? 6.070 -16.587 5.003 1.00 32.25 184 SER A O 1
ATOM 1443 N N . ILE A 1 185 ? 6.456 -17.889 3.209 1.00 39.50 185 ILE A N 1
ATOM 1444 C CA . ILE A 1 185 ? 5.163 -17.777 2.520 1.00 39.50 185 ILE A CA 1
ATOM 1445 C C . ILE A 1 185 ? 3.987 -18.140 3.432 1.00 39.50 185 ILE A C 1
ATOM 1447 O O . ILE A 1 185 ? 2.872 -17.671 3.239 1.00 39.50 185 ILE A O 1
ATOM 1451 N N . ASN A 1 186 ? 4.228 -18.935 4.473 1.00 35.34 186 ASN A N 1
ATOM 1452 C CA . ASN A 1 186 ? 3.165 -19.448 5.328 1.00 35.34 186 ASN A CA 1
ATOM 1453 C C . ASN A 1 186 ? 2.516 -18.390 6.246 1.00 35.34 186 ASN A C 1
ATOM 1455 O O . ASN A 1 186 ? 1.573 -18.742 6.950 1.00 35.34 186 ASN A O 1
ATOM 1459 N N . GLN A 1 187 ? 3.011 -17.140 6.303 1.00 37.72 187 GLN A N 1
ATOM 1460 C CA . GLN A 1 187 ? 2.500 -16.117 7.240 1.00 37.72 187 GLN A CA 1
ATOM 1461 C C . GLN A 1 187 ? 2.420 -14.675 6.696 1.00 37.72 187 GLN A C 1
ATOM 1463 O O . GLN A 1 187 ? 1.902 -13.811 7.399 1.00 37.72 187 GLN A O 1
ATOM 1468 N N . ALA A 1 188 ? 2.928 -14.406 5.493 1.00 44.53 188 ALA A N 1
ATOM 1469 C CA . ALA A 1 188 ? 3.385 -13.069 5.108 1.00 44.53 188 ALA A CA 1
ATOM 1470 C C . ALA A 1 188 ? 2.337 -12.246 4.335 1.00 44.53 188 ALA A C 1
ATOM 1472 O O . ALA A 1 188 ? 1.790 -11.277 4.856 1.00 44.53 188 ALA A O 1
ATOM 1473 N N . ALA A 1 189 ? 2.003 -12.658 3.109 1.00 58.56 189 ALA A N 1
ATOM 1474 C CA . ALA A 1 189 ? 1.133 -11.890 2.224 1.00 58.56 189 ALA A CA 1
ATOM 1475 C C . ALA A 1 189 ? -0.336 -12.303 2.337 1.00 58.56 189 ALA A C 1
ATOM 1477 O O . ALA A 1 189 ? -0.696 -13.471 2.187 1.00 58.56 189 ALA A O 1
ATOM 1478 N N . ARG A 1 190 ? -1.197 -11.313 2.561 1.00 68.62 190 ARG A N 1
ATOM 1479 C CA . ARG A 1 190 ? -2.652 -11.468 2.594 1.00 68.62 190 ARG A CA 1
ATOM 1480 C C . ARG A 1 190 ? -3.216 -11.246 1.189 1.00 68.62 190 ARG A C 1
ATOM 1482 O O . ARG A 1 190 ? -3.549 -10.125 0.805 1.00 68.62 190 ARG A O 1
ATOM 1489 N N . LEU A 1 191 ? -3.298 -12.328 0.416 1.00 72.00 191 LEU A N 1
ATOM 1490 C CA . LEU A 1 191 ? -4.051 -12.318 -0.837 1.00 72.00 191 LEU A CA 1
ATOM 1491 C C . LEU A 1 191 ? -5.550 -12.268 -0.543 1.00 72.00 191 LEU A C 1
ATOM 1493 O O . LEU A 1 191 ? -6.065 -13.064 0.246 1.00 72.00 191 LEU A O 1
ATOM 1497 N N . GLY A 1 192 ? -6.246 -11.334 -1.179 1.00 66.31 192 GLY A N 1
ATOM 1498 C CA . GLY A 1 192 ? -7.665 -11.102 -0.953 1.00 66.31 192 GLY A CA 1
ATOM 1499 C C . GLY A 1 192 ? -8.328 -10.364 -2.107 1.00 66.31 192 GLY A C 1
ATOM 1500 O O . GLY A 1 192 ? -7.669 -9.885 -3.025 1.00 66.31 192 GLY A O 1
ATOM 1501 N N . GLU A 1 193 ? -9.654 -10.290 -2.047 1.00 70.31 193 GLU A N 1
ATOM 1502 C CA . GLU A 1 193 ? -10.478 -9.487 -2.945 1.00 70.31 193 GLU A CA 1
ATOM 1503 C C . GLU A 1 193 ? -11.378 -8.609 -2.069 1.00 70.31 193 GLU A C 1
ATOM 1505 O O . GLU A 1 193 ? -12.089 -9.106 -1.195 1.00 70.31 193 GLU A O 1
ATOM 1510 N N . PHE A 1 194 ? -11.320 -7.298 -2.271 1.00 69.75 194 PHE A N 1
ATOM 1511 C CA . PHE A 1 194 ? -12.229 -6.338 -1.666 1.00 69.75 194 PHE A CA 1
ATOM 1512 C C . PHE A 1 194 ? -13.307 -5.983 -2.688 1.00 69.75 194 PHE A C 1
ATOM 1514 O O . PHE A 1 194 ? -12.998 -5.517 -3.785 1.00 69.75 194 PHE A O 1
ATOM 1521 N N . VAL A 1 195 ? -14.568 -6.237 -2.331 1.00 71.00 195 VAL A N 1
ATOM 1522 C CA . VAL A 1 195 ? -15.724 -6.032 -3.211 1.00 71.00 195 VAL A CA 1
ATOM 1523 C C . VAL A 1 195 ? -16.618 -4.958 -2.625 1.00 71.00 195 VAL A C 1
ATOM 1525 O O . VAL A 1 195 ? -17.032 -5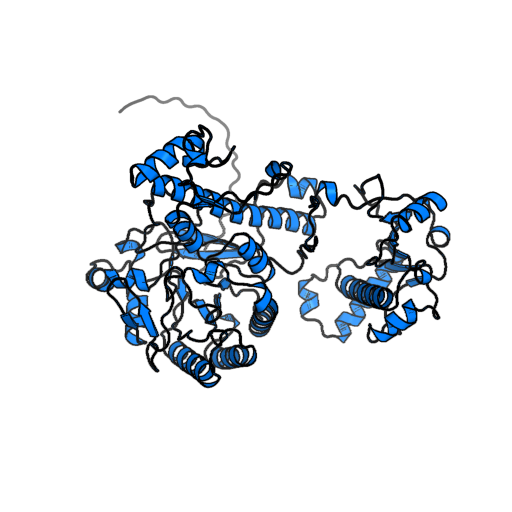.070 -1.475 1.00 71.00 195 VAL A O 1
ATOM 1528 N N . PHE A 1 196 ? -16.969 -3.947 -3.407 1.00 67.88 196 PHE A N 1
ATOM 1529 C CA . PHE A 1 196 ? -17.956 -2.956 -2.992 1.00 67.88 196 PHE A CA 1
ATOM 1530 C C . PHE A 1 196 ? -18.849 -2.536 -4.147 1.00 67.88 196 PHE A C 1
ATOM 1532 O O . PHE A 1 196 ? -18.464 -2.562 -5.314 1.00 67.88 196 PHE A O 1
ATOM 1539 N N . ASN A 1 197 ? -20.042 -2.081 -3.780 1.00 61.88 197 ASN A N 1
ATOM 1540 C CA . ASN A 1 197 ? -20.976 -1.474 -4.710 1.00 61.88 197 ASN A CA 1
ATOM 1541 C C . ASN A 1 197 ? -20.566 -0.009 -4.904 1.00 61.88 197 ASN A C 1
ATOM 1543 O O . ASN A 1 197 ? -20.736 0.818 -4.005 1.00 61.88 197 ASN A O 1
ATOM 1547 N N . ALA A 1 198 ? -19.982 0.305 -6.057 1.00 57.09 198 ALA A N 1
ATOM 1548 C CA . ALA A 1 198 ? -19.910 1.673 -6.547 1.00 57.09 198 ALA A CA 1
ATOM 1549 C C . ALA A 1 198 ? -21.277 2.078 -7.126 1.00 57.09 198 ALA A C 1
ATOM 1551 O O . ALA A 1 198 ? -22.141 1.233 -7.353 1.00 57.09 198 ALA A O 1
ATOM 1552 N N . VAL A 1 199 ? -21.475 3.378 -7.372 1.00 53.62 199 VAL A N 1
ATOM 1553 C CA . VAL A 1 199 ? -22.764 3.944 -7.823 1.00 53.62 199 VAL A CA 1
ATOM 1554 C C . VAL A 1 199 ? -23.315 3.233 -9.071 1.00 53.62 199 VAL A C 1
ATOM 1556 O O . VAL A 1 199 ? -24.527 3.096 -9.183 1.00 53.62 199 VAL A O 1
ATOM 1559 N N . ASN A 1 200 ? -22.438 2.729 -9.950 1.00 51.94 200 ASN A N 1
ATOM 1560 C CA . ASN A 1 200 ? -22.814 2.088 -11.215 1.00 51.94 200 ASN A CA 1
ATOM 1561 C C . ASN A 1 200 ? -22.182 0.699 -11.449 1.00 51.94 200 ASN A C 1
ATOM 1563 O O . ASN A 1 200 ? -22.395 0.135 -12.517 1.00 51.94 200 ASN A O 1
ATOM 1567 N N . ASP A 1 201 ? -21.386 0.155 -10.517 1.00 58.25 201 ASP A N 1
ATOM 1568 C CA . ASP A 1 201 ? -20.665 -1.111 -10.747 1.00 58.25 201 ASP A CA 1
ATOM 1569 C C . ASP A 1 201 ? -20.275 -1.827 -9.440 1.00 58.25 201 ASP A C 1
ATOM 1571 O O . ASP A 1 201 ? -20.058 -1.190 -8.407 1.00 58.25 201 ASP A O 1
ATOM 1575 N N . VAL A 1 202 ? -20.147 -3.153 -9.486 1.00 65.00 202 VAL A N 1
ATOM 1576 C CA . VAL A 1 202 ? -19.554 -3.952 -8.405 1.00 65.00 202 VAL A CA 1
ATOM 1577 C C . VAL A 1 202 ? -18.052 -4.014 -8.647 1.00 65.00 202 VAL A C 1
ATOM 1579 O O . VAL A 1 202 ? -17.560 -4.798 -9.459 1.00 65.00 202 VAL A O 1
ATOM 1582 N N . VAL A 1 203 ? -17.300 -3.188 -7.925 1.00 66.50 203 VAL A N 1
ATOM 1583 C CA . VAL A 1 203 ? -15.850 -3.107 -8.100 1.00 66.50 203 VAL A CA 1
ATOM 1584 C C . VAL A 1 203 ? -15.174 -4.150 -7.226 1.00 66.50 203 VAL A C 1
ATOM 1586 O O . VAL A 1 203 ? -15.445 -4.257 -6.029 1.00 66.50 203 VAL A O 1
ATOM 1589 N N . LYS A 1 204 ? -14.266 -4.901 -7.847 1.00 74.75 204 LYS A N 1
ATOM 1590 C CA . LYS A 1 204 ? -13.443 -5.930 -7.217 1.00 74.75 204 LYS A CA 1
ATOM 1591 C C . LYS A 1 204 ? -11.991 -5.498 -7.250 1.00 74.75 204 LYS A C 1
ATOM 1593 O O . LYS A 1 204 ? -11.466 -5.175 -8.314 1.00 74.75 204 LYS A O 1
ATOM 1598 N N . ILE A 1 205 ? -11.352 -5.497 -6.091 1.00 79.19 205 ILE A N 1
ATOM 1599 C CA . ILE A 1 205 ? -9.964 -5.077 -5.936 1.00 79.19 205 ILE A CA 1
ATOM 1600 C C . ILE A 1 205 ? -9.181 -6.205 -5.312 1.00 79.19 205 ILE A C 1
ATOM 1602 O O . ILE A 1 205 ? -9.440 -6.600 -4.181 1.00 79.19 205 ILE A O 1
ATOM 1606 N N . GLU A 1 206 ? -8.178 -6.672 -6.028 1.00 82.81 206 GLU A N 1
ATOM 1607 C CA . GLU A 1 206 ? -7.247 -7.660 -5.509 1.00 82.81 206 GLU A CA 1
ATOM 1608 C C . GLU A 1 206 ? -6.247 -7.008 -4.549 1.00 82.81 206 GLU A C 1
ATOM 1610 O O . GLU A 1 206 ? -5.753 -5.911 -4.811 1.00 82.81 206 GLU A O 1
ATOM 1615 N N . THR A 1 207 ? -5.907 -7.691 -3.458 1.00 83.94 207 THR A N 1
ATOM 1616 C CA . THR A 1 207 ? -4.859 -7.276 -2.518 1.00 83.94 207 THR A CA 1
ATOM 1617 C C . THR A 1 207 ? -3.670 -8.245 -2.564 1.00 83.94 207 THR A C 1
ATOM 1619 O O . THR A 1 207 ? -3.870 -9.440 -2.788 1.00 83.94 207 THR A O 1
ATOM 1622 N N . PRO A 1 208 ? -2.432 -7.767 -2.337 1.00 89.88 208 PRO A N 1
ATOM 1623 C CA . PRO A 1 208 ? -2.069 -6.369 -2.118 1.00 89.88 208 PRO A CA 1
ATOM 1624 C C . PRO A 1 208 ? -2.143 -5.528 -3.401 1.00 89.88 208 PRO A C 1
ATOM 1626 O O . PRO A 1 208 ? -1.900 -6.022 -4.508 1.00 89.88 208 PRO A O 1
ATOM 1629 N N . THR A 1 209 ? -2.469 -4.242 -3.256 1.00 91.25 209 THR A N 1
ATOM 1630 C CA . THR A 1 209 ? -2.494 -3.303 -4.388 1.00 91.25 209 THR A CA 1
ATOM 1631 C C . THR A 1 209 ? -2.184 -1.867 -3.978 1.00 91.25 209 THR A C 1
ATOM 1633 O O . THR A 1 209 ? -2.432 -1.459 -2.841 1.00 91.25 209 THR A O 1
ATOM 1636 N N . SER A 1 210 ? -1.676 -1.089 -4.931 1.00 95.25 210 SER A N 1
ATOM 1637 C CA . SER A 1 210 ? -1.596 0.364 -4.822 1.00 95.25 210 SER A CA 1
ATOM 1638 C C . SER A 1 210 ? -2.887 0.993 -5.320 1.00 95.25 210 SER A C 1
ATOM 1640 O O . SER A 1 210 ? -3.422 0.565 -6.335 1.00 95.25 210 SER A O 1
ATOM 1642 N N . MET A 1 211 ? -3.389 1.989 -4.593 1.00 95.25 211 MET A N 1
ATOM 1643 C CA . MET A 1 211 ? -4.520 2.822 -4.991 1.00 95.25 211 MET A CA 1
ATOM 1644 C C . MET A 1 211 ? -4.119 3.797 -6.106 1.00 95.25 211 MET A C 1
ATOM 1646 O O . MET A 1 211 ? -2.961 4.185 -6.226 1.00 95.25 211 MET A O 1
ATOM 1650 N N . LEU A 1 212 ? -5.083 4.245 -6.905 1.00 95.62 212 LEU A N 1
ATOM 1651 C CA . LEU A 1 212 ? -4.880 5.266 -7.924 1.00 95.62 212 LEU A CA 1
ATOM 1652 C C . LEU A 1 212 ? -4.978 6.652 -7.281 1.00 95.62 212 LEU A C 1
ATOM 1654 O O . LEU A 1 212 ? -6.070 7.187 -7.094 1.00 95.62 212 LEU A O 1
ATOM 1658 N N . TYR A 1 213 ? -3.837 7.228 -6.911 1.00 97.25 213 TYR A N 1
ATOM 1659 C CA . TYR A 1 213 ? -3.808 8.554 -6.299 1.00 97.25 213 TYR A CA 1
ATOM 1660 C C . TYR A 1 213 ? -4.276 9.640 -7.270 1.00 97.25 213 TYR A C 1
ATOM 1662 O O . TYR A 1 213 ? -3.792 9.749 -8.398 1.00 97.25 213 TYR A O 1
ATOM 1670 N N . THR A 1 214 ? -5.169 10.498 -6.786 1.00 95.81 214 THR A N 1
ATOM 1671 C CA . THR A 1 214 ? -5.682 11.648 -7.527 1.00 95.81 214 THR A CA 1
ATOM 1672 C C . THR A 1 214 ? -5.722 12.891 -6.651 1.00 95.81 214 THR A C 1
ATOM 1674 O O . THR A 1 214 ? -5.820 12.825 -5.423 1.00 95.81 214 THR A O 1
ATOM 1677 N N . ARG A 1 215 ? -5.704 14.058 -7.297 1.00 92.44 215 ARG A N 1
ATOM 1678 C CA . ARG A 1 215 ? -6.047 15.331 -6.658 1.00 92.44 215 ARG A CA 1
ATOM 1679 C C . ARG A 1 215 ? -7.262 15.895 -7.363 1.00 92.44 215 ARG A C 1
ATOM 1681 O O . ARG A 1 215 ? -7.252 16.038 -8.581 1.00 92.44 215 ARG A O 1
ATOM 1688 N N . SER A 1 216 ? -8.312 16.182 -6.599 1.00 89.31 216 SER A N 1
ATOM 1689 C CA . SER A 1 216 ? -9.590 16.659 -7.147 1.00 89.31 216 SER A CA 1
ATOM 1690 C C . SER A 1 216 ? -10.200 15.724 -8.208 1.00 89.31 216 SER A C 1
ATOM 1692 O O . SER A 1 216 ? -10.919 16.179 -9.091 1.00 89.31 216 SER A O 1
ATOM 1694 N N . GLY A 1 217 ? -9.908 14.420 -8.132 1.00 90.31 217 GLY A N 1
ATOM 1695 C CA . GLY A 1 217 ? -10.468 13.400 -9.021 1.00 90.31 217 GLY A CA 1
ATOM 1696 C C . GLY A 1 217 ? -9.657 13.076 -10.274 1.00 90.31 217 GLY A C 1
ATOM 1697 O O . GLY A 1 217 ? -10.048 12.186 -11.019 1.00 90.31 217 GLY A O 1
ATOM 1698 N N . VAL A 1 218 ? -8.532 13.759 -10.499 1.00 92.44 218 VAL A N 1
ATOM 1699 C CA . VAL A 1 218 ? -7.679 13.556 -11.678 1.00 92.44 218 VAL A CA 1
ATOM 1700 C C . VAL A 1 218 ? -6.300 13.067 -11.241 1.00 92.44 218 VAL A C 1
ATOM 1702 O O . VAL A 1 218 ? -5.732 13.561 -10.258 1.00 92.44 218 VAL A O 1
ATOM 1705 N N . VAL A 1 219 ? -5.759 12.079 -11.953 1.00 95.19 219 VAL A N 1
ATOM 1706 C CA . VAL A 1 219 ? -4.369 11.645 -11.769 1.00 95.19 219 VAL A CA 1
ATOM 1707 C C . VAL A 1 219 ? -3.465 12.784 -12.241 1.00 95.19 219 VAL A C 1
ATOM 1709 O O . VAL A 1 219 ? -3.665 13.285 -13.345 1.00 95.19 219 VAL A O 1
ATOM 1712 N N . PRO A 1 220 ? -2.477 13.241 -11.451 1.00 95.38 220 PRO A N 1
ATOM 1713 C CA . PRO A 1 220 ? -1.603 14.327 -11.887 1.00 95.38 220 PRO A CA 1
ATOM 1714 C C . PRO A 1 220 ? -1.036 14.064 -13.292 1.00 95.38 220 PRO A C 1
ATOM 1716 O O . PRO A 1 220 ? -0.522 12.985 -13.550 1.00 95.38 220 PRO A O 1
ATOM 1719 N N . HIS A 1 221 ? -1.146 15.041 -14.196 1.00 96.00 221 HIS A N 1
ATOM 1720 C CA . HIS A 1 221 ? -0.719 14.973 -15.610 1.00 96.00 221 HIS A CA 1
ATOM 1721 C C . HIS A 1 221 ? -1.491 14.031 -16.546 1.00 96.00 221 HIS A C 1
ATOM 1723 O O . HIS A 1 221 ? -1.206 14.064 -17.737 1.00 96.00 221 HIS A O 1
ATOM 1729 N N . LEU A 1 222 ? -2.452 13.229 -16.078 1.00 94.81 222 LEU A N 1
ATOM 1730 C CA . LEU A 1 222 ? -3.206 12.302 -16.933 1.00 94.81 222 LEU A CA 1
ATOM 1731 C C . LEU A 1 222 ? -4.711 12.533 -16.828 1.00 94.81 222 LEU A C 1
ATOM 1733 O O . LEU A 1 222 ? -5.274 12.583 -15.736 1.00 94.81 222 LEU A O 1
ATOM 1737 N N . VAL A 1 223 ? -5.375 12.618 -17.980 1.00 90.44 223 VAL A N 1
ATOM 1738 C CA . VAL A 1 223 ? -6.840 12.536 -18.039 1.00 90.44 223 VAL A CA 1
ATOM 1739 C C . VAL A 1 223 ? -7.294 11.075 -17.952 1.00 90.44 223 VAL A C 1
ATOM 1741 O O . VAL A 1 223 ? -6.527 10.164 -18.262 1.00 90.44 223 VAL A O 1
ATOM 1744 N N . ASN A 1 224 ? -8.545 10.843 -17.548 1.00 86.25 224 ASN A N 1
ATOM 1745 C CA . ASN A 1 224 ? -9.064 9.492 -17.297 1.00 86.25 224 ASN A CA 1
ATOM 1746 C C . ASN A 1 224 ? -8.958 8.560 -18.519 1.00 86.25 224 ASN A C 1
ATOM 1748 O O . ASN A 1 224 ? -8.594 7.399 -18.359 1.00 86.25 224 ASN A O 1
ATOM 1752 N N . ASP A 1 225 ? -9.177 9.080 -19.728 1.00 87.50 225 ASP A N 1
ATOM 1753 C CA . ASP A 1 225 ? -9.119 8.301 -20.977 1.00 87.50 225 ASP A CA 1
ATOM 1754 C C . ASP A 1 225 ? -7.686 7.917 -21.393 1.00 87.50 225 ASP A C 1
ATOM 1756 O O . ASP A 1 225 ? -7.488 7.145 -22.327 1.00 87.50 225 ASP A O 1
ATOM 1760 N N . GLN A 1 226 ? -6.674 8.474 -20.723 1.00 90.88 226 GLN A N 1
ATOM 1761 C CA . GLN A 1 226 ? -5.255 8.198 -20.968 1.00 90.88 226 GLN A CA 1
ATOM 1762 C C . GLN A 1 226 ? -4.630 7.334 -19.870 1.00 90.88 226 GLN A C 1
ATOM 1764 O O . GLN A 1 226 ? -3.409 7.169 -19.838 1.00 90.88 226 GLN A O 1
ATOM 1769 N N . LEU A 1 227 ? -5.428 6.821 -18.934 1.00 93.06 227 LEU A N 1
ATOM 1770 C CA . LEU A 1 227 ? -4.906 5.944 -17.897 1.00 93.06 227 LEU A CA 1
ATOM 1771 C C . LEU A 1 227 ? -4.473 4.605 -18.510 1.00 93.06 227 LEU A C 1
ATOM 1773 O O . LEU A 1 227 ? -5.191 4.061 -19.345 1.00 93.06 227 LEU A O 1
ATOM 1777 N N . PRO A 1 228 ? -3.324 4.045 -18.097 1.00 94.38 228 PRO A N 1
ATOM 1778 C CA . PRO A 1 228 ? -2.935 2.714 -18.536 1.00 94.38 228 PRO A CA 1
ATOM 1779 C C . PRO A 1 228 ? -3.950 1.650 -18.086 1.00 94.38 228 PRO A C 1
ATOM 1781 O O . PRO A 1 228 ? -4.431 1.695 -16.957 1.00 94.38 228 PRO A O 1
ATOM 1784 N N . ASP A 1 229 ? -4.216 0.641 -18.916 1.00 90.69 229 ASP A N 1
ATOM 1785 C CA . ASP A 1 229 ? -5.251 -0.377 -18.644 1.00 90.69 229 ASP A CA 1
ATOM 1786 C C . ASP A 1 229 ? -5.014 -1.213 -17.375 1.00 90.69 229 ASP A C 1
ATOM 1788 O O . ASP A 1 229 ? -5.933 -1.831 -16.839 1.00 90.69 229 ASP A O 1
ATOM 1792 N N . ASN A 1 230 ? -3.768 -1.270 -16.901 1.00 91.81 230 ASN A N 1
ATOM 1793 C CA . ASN A 1 230 ? -3.371 -2.084 -15.757 1.00 91.81 230 ASN A CA 1
ATOM 1794 C C . ASN A 1 230 ? -3.502 -1.366 -14.405 1.00 91.81 230 ASN A C 1
ATOM 1796 O O . ASN A 1 230 ? -3.153 -1.954 -13.379 1.00 91.81 230 ASN A O 1
ATOM 1800 N N . VAL A 1 231 ? -3.968 -0.113 -14.380 1.00 91.75 231 VAL A N 1
ATOM 1801 C CA . VAL A 1 231 ? -4.160 0.614 -13.123 1.00 91.75 231 VAL A CA 1
ATOM 1802 C C . VAL A 1 231 ? -5.279 0.008 -12.291 1.00 91.75 231 VAL A C 1
ATOM 1804 O O . VAL A 1 231 ? -6.279 -0.493 -12.807 1.00 91.75 231 VAL A O 1
ATOM 1807 N N . THR A 1 232 ? -5.134 0.085 -10.970 1.00 88.38 232 THR A N 1
ATOM 1808 C CA . THR A 1 232 ? -6.215 -0.317 -10.072 1.00 88.38 232 THR A CA 1
ATOM 1809 C C . THR A 1 232 ? -7.480 0.521 -10.292 1.00 88.38 232 THR A C 1
ATOM 1811 O O . THR A 1 232 ? -7.423 1.718 -10.581 1.00 88.38 232 THR A O 1
ATOM 1814 N N . LYS A 1 233 ? -8.642 -0.085 -10.047 1.00 86.88 233 LYS A N 1
ATOM 1815 C CA . LYS A 1 233 ? -9.955 0.579 -10.110 1.00 86.88 233 LYS A CA 1
ATOM 1816 C C . LYS A 1 233 ? -10.397 1.122 -8.746 1.00 86.88 233 LYS A C 1
ATOM 1818 O O . LYS A 1 233 ? -11.566 1.036 -8.380 1.00 86.88 233 LYS A O 1
ATOM 1823 N N . LEU A 1 234 ? -9.454 1.656 -7.969 1.00 88.44 234 LEU A N 1
ATOM 1824 C CA . LEU A 1 234 ? -9.710 2.299 -6.677 1.00 88.44 234 LEU A CA 1
ATOM 1825 C C . LEU A 1 234 ? -8.965 3.603 -6.576 1.00 88.44 234 LEU A C 1
ATOM 1827 O O . LEU A 1 234 ? -7.744 3.612 -6.448 1.00 88.44 234 LEU A O 1
ATOM 1831 N N . ILE A 1 235 ? -9.717 4.690 -6.585 1.00 94.12 235 ILE A N 1
ATOM 1832 C CA . ILE A 1 235 ? -9.148 6.022 -6.489 1.00 94.12 235 ILE A CA 1
ATOM 1833 C C . ILE A 1 235 ? -8.819 6.328 -5.025 1.00 94.12 235 ILE A C 1
ATOM 1835 O O . ILE A 1 235 ? -9.661 6.173 -4.148 1.00 94.12 235 ILE A O 1
ATOM 1839 N N . GLU A 1 236 ? -7.610 6.807 -4.756 1.00 96.62 236 GLU A N 1
ATOM 1840 C CA . GLU A 1 236 ? -7.276 7.494 -3.511 1.00 96.62 236 GLU A CA 1
ATOM 1841 C C . GLU A 1 236 ? -7.464 8.995 -3.738 1.00 96.62 236 GLU A C 1
ATOM 1843 O O . GLU A 1 236 ? -6.768 9.608 -4.551 1.00 96.62 236 GLU A O 1
ATOM 1848 N N . LEU A 1 237 ? -8.435 9.581 -3.038 1.00 96.62 237 LEU A N 1
ATOM 1849 C CA . LEU A 1 237 ? -8.803 10.985 -3.181 1.00 96.62 237 LEU A CA 1
ATOM 1850 C C . LEU A 1 237 ? -8.886 11.657 -1.804 1.00 96.62 237 LEU A C 1
ATOM 1852 O O . LEU A 1 237 ? -9.913 11.552 -1.125 1.00 96.62 237 LEU A O 1
ATOM 1856 N N . PRO A 1 238 ? -7.825 12.359 -1.372 1.00 96.94 238 PRO A N 1
ATOM 1857 C CA . PRO A 1 238 ? -7.772 12.965 -0.048 1.00 96.94 238 PRO A CA 1
ATOM 1858 C C . PRO A 1 238 ? -8.860 14.014 0.180 1.00 96.94 238 PRO A C 1
ATOM 1860 O O . PRO A 1 238 ? -9.091 14.877 -0.677 1.00 96.94 238 PRO A O 1
ATOM 1863 N N . LEU A 1 239 ? -9.458 14.011 1.378 1.00 96.50 239 LEU A N 1
ATOM 1864 C CA . LEU A 1 239 ? -10.492 14.973 1.776 1.00 96.50 239 LEU A CA 1
ATOM 1865 C C . LEU A 1 239 ? -10.008 16.416 1.596 1.00 96.50 239 LEU A C 1
ATOM 1867 O O . LEU A 1 239 ? -10.752 17.259 1.106 1.00 96.50 239 LEU A O 1
ATOM 1871 N N . SER A 1 240 ? -8.743 16.691 1.924 1.00 92.62 240 SER A N 1
ATOM 1872 C CA . SER A 1 240 ? -8.099 17.997 1.731 1.00 92.62 240 SER A CA 1
ATOM 1873 C C . SER A 1 240 ? -8.237 18.560 0.317 1.00 92.62 240 SER A C 1
ATOM 1875 O O . SER A 1 240 ? -8.329 19.775 0.157 1.00 92.62 240 SER A O 1
ATOM 1877 N N . THR A 1 241 ? -8.252 17.703 -0.703 1.00 94.00 241 THR A N 1
ATOM 1878 C CA . THR A 1 241 ? -8.382 18.128 -2.103 1.00 94.00 241 THR A CA 1
ATOM 1879 C C . THR A 1 241 ? -9.841 18.332 -2.500 1.00 94.00 241 THR A C 1
ATOM 1881 O O . THR A 1 241 ? -10.153 19.289 -3.204 1.00 94.00 241 THR A O 1
ATOM 1884 N N . ILE A 1 242 ? -10.748 17.498 -1.979 1.00 95.81 242 ILE A N 1
ATOM 1885 C CA . ILE A 1 242 ? -12.195 17.616 -2.204 1.00 95.81 242 ILE A CA 1
ATOM 1886 C C . ILE A 1 242 ? -12.734 18.920 -1.610 1.00 95.81 242 ILE A C 1
ATOM 1888 O O . ILE A 1 242 ? -13.562 19.591 -2.226 1.00 95.81 242 ILE A O 1
ATOM 1892 N N . LEU A 1 243 ? -12.234 19.312 -0.432 1.00 95.19 243 LEU A N 1
ATOM 1893 C CA . LEU A 1 243 ? -12.700 20.502 0.284 1.00 95.19 243 LEU A CA 1
ATOM 1894 C C . LEU A 1 243 ? -12.512 21.816 -0.489 1.00 95.19 243 LEU A C 1
ATOM 1896 O O . LEU A 1 243 ? -13.189 22.792 -0.180 1.00 95.19 243 LEU A O 1
ATOM 1900 N N . GLU A 1 244 ? -11.648 21.851 -1.504 1.00 92.31 244 GLU A N 1
ATOM 1901 C CA . GLU A 1 244 ? -11.508 23.013 -2.396 1.00 92.31 244 GLU A CA 1
ATOM 1902 C C . GLU A 1 244 ? -12.741 23.237 -3.277 1.00 92.31 244 GLU A C 1
ATOM 1904 O O . GLU A 1 244 ? -12.979 24.344 -3.744 1.00 92.31 244 GLU A O 1
ATOM 1909 N N . SER A 1 245 ? -13.527 22.189 -3.522 1.00 92.88 245 SER A N 1
ATOM 1910 C CA . SER A 1 245 ? -14.735 22.236 -4.352 1.00 92.88 245 SER A CA 1
ATOM 1911 C C . SER A 1 245 ? -16.016 22.058 -3.539 1.00 92.88 245 SER A C 1
ATOM 1913 O O . SER A 1 245 ? -17.080 21.878 -4.124 1.00 92.88 245 SER A O 1
ATOM 1915 N N . ILE A 1 246 ? -15.941 22.098 -2.204 1.00 92.19 246 ILE A N 1
ATOM 1916 C CA . ILE A 1 246 ? -17.074 21.722 -1.348 1.00 92.19 246 ILE A CA 1
ATOM 1917 C C . ILE A 1 246 ? -18.289 22.631 -1.546 1.00 92.19 246 ILE A C 1
ATOM 1919 O O . ILE A 1 246 ? -19.398 22.133 -1.659 1.00 92.19 246 ILE A O 1
ATOM 1923 N N . THR A 1 247 ? -18.085 23.940 -1.701 1.00 92.44 247 THR A N 1
ATOM 1924 C CA . THR A 1 247 ? -19.171 24.908 -1.928 1.00 92.44 247 THR A CA 1
ATOM 1925 C C . THR A 1 247 ? -19.864 24.695 -3.274 1.00 92.44 247 THR A C 1
ATOM 1927 O O . THR A 1 247 ? -21.075 24.873 -3.399 1.00 92.44 247 THR A O 1
ATOM 1930 N N . ASN A 1 248 ? -19.100 24.285 -4.290 1.00 93.25 248 ASN A N 1
ATOM 1931 C CA . ASN A 1 248 ? -19.643 23.959 -5.608 1.00 93.25 248 ASN A CA 1
ATOM 1932 C C . ASN A 1 248 ? -20.433 22.651 -5.550 1.00 93.25 248 ASN A C 1
ATOM 1934 O O . ASN A 1 248 ? -21.493 22.551 -6.159 1.00 93.25 248 ASN A O 1
ATOM 1938 N N . LEU A 1 249 ? -19.936 21.678 -4.783 1.00 93.69 249 LEU A N 1
ATOM 1939 C CA . LEU A 1 249 ? -20.617 20.413 -4.546 1.00 93.69 249 LEU A CA 1
ATOM 1940 C C . LEU A 1 249 ? -21.927 20.608 -3.764 1.00 93.69 249 LEU A C 1
ATOM 1942 O O . LEU A 1 249 ? -22.923 19.988 -4.108 1.00 93.69 249 LEU A O 1
ATOM 1946 N N . GLU A 1 250 ? -21.956 21.495 -2.764 1.00 92.94 250 GLU A N 1
ATOM 1947 C CA . GLU A 1 250 ? -23.174 21.862 -2.017 1.00 92.94 250 GLU A CA 1
ATOM 1948 C C . GLU A 1 250 ? -24.252 22.466 -2.925 1.00 92.94 250 GLU A C 1
ATOM 1950 O O . GLU A 1 250 ? -25.442 22.250 -2.710 1.00 92.94 250 GLU A O 1
ATOM 1955 N N . SER A 1 251 ? -23.831 23.205 -3.953 1.00 92.62 251 SER A N 1
ATOM 1956 C CA . SER A 1 251 ? -24.725 23.833 -4.932 1.00 92.62 251 SER A CA 1
ATOM 1957 C C . SER A 1 251 ? -25.042 22.923 -6.126 1.00 92.62 251 SER A C 1
ATOM 1959 O O . SER A 1 251 ? -25.770 23.332 -7.032 1.00 92.62 251 SER A O 1
ATOM 1961 N N . TYR A 1 252 ? -24.474 21.713 -6.175 1.00 91.00 252 TYR A N 1
ATOM 1962 C CA . TYR A 1 252 ? -24.635 20.816 -7.310 1.00 91.00 252 TYR A CA 1
ATOM 1963 C C . TYR A 1 252 ? -26.061 20.236 -7.322 1.00 91.00 252 TYR A C 1
ATOM 1965 O O . TYR A 1 252 ? -26.475 19.632 -6.334 1.00 91.00 252 TYR A O 1
ATOM 1973 N N . PRO A 1 253 ? -26.829 20.372 -8.423 1.00 83.06 253 PRO A N 1
ATOM 1974 C CA . PRO A 1 253 ? -28.252 20.014 -8.440 1.00 83.06 253 PRO A CA 1
ATOM 1975 C C . PRO A 1 253 ? -28.546 18.525 -8.221 1.00 83.06 253 PRO A C 1
ATOM 1977 O O . PRO A 1 253 ? -29.685 18.159 -7.936 1.00 83.06 253 PRO A O 1
ATOM 1980 N N . SER A 1 254 ? -27.549 17.658 -8.416 1.00 79.50 254 SER A N 1
ATOM 1981 C CA . SER A 1 254 ? -27.721 16.214 -8.315 1.00 79.50 254 SER A CA 1
ATOM 1982 C C . SER A 1 254 ? -27.240 15.668 -6.976 1.00 79.50 254 SER A C 1
ATOM 1984 O O . SER A 1 254 ? -26.182 16.022 -6.464 1.00 79.50 254 SER A O 1
ATOM 1986 N N . ASN A 1 255 ? -27.972 14.679 -6.473 1.00 79.44 255 ASN A N 1
ATOM 1987 C CA . ASN A 1 255 ? -27.650 13.969 -5.242 1.00 79.44 255 ASN A CA 1
ATOM 1988 C C . ASN A 1 255 ? -26.571 12.880 -5.414 1.00 79.44 255 ASN A C 1
ATOM 1990 O O . ASN A 1 255 ? -26.362 12.105 -4.481 1.00 79.44 255 ASN A O 1
ATOM 1994 N N . GLY A 1 256 ? -25.894 12.755 -6.560 1.00 83.94 256 GLY A N 1
ATOM 1995 C CA . GLY A 1 256 ? -24.904 11.684 -6.792 1.00 83.94 256 GLY A CA 1
ATOM 1996 C C . GLY A 1 256 ? -23.532 11.889 -6.144 1.00 83.94 256 GLY A C 1
ATOM 1997 O O . GLY A 1 256 ? -22.641 11.063 -6.336 1.00 83.94 256 GLY A O 1
ATOM 1998 N N . GLY A 1 257 ? -23.354 12.954 -5.361 1.00 91.94 257 GLY A N 1
ATOM 1999 C CA . GLY A 1 257 ? -22.124 13.225 -4.618 1.00 91.94 257 GLY A CA 1
ATOM 2000 C C . GLY A 1 257 ? -20.915 13.520 -5.507 1.00 91.94 257 GLY A C 1
ATOM 2001 O O . GLY A 1 257 ? -21.050 13.910 -6.669 1.00 91.94 257 GLY A O 1
ATOM 2002 N N . TYR A 1 258 ? -19.711 13.355 -4.953 1.00 93.50 258 TYR A N 1
ATOM 2003 C CA . TYR A 1 258 ? -18.482 13.808 -5.611 1.00 93.50 258 TYR A CA 1
ATOM 2004 C C . TYR A 1 258 ? -18.116 12.976 -6.845 1.00 93.50 258 TYR A C 1
ATOM 2006 O O . TYR A 1 258 ? -17.588 13.523 -7.809 1.00 93.50 258 TYR A O 1
ATOM 2014 N N . ALA A 1 259 ? -18.436 11.676 -6.851 1.00 90.88 259 ALA A N 1
ATOM 2015 C CA . ALA A 1 259 ? -18.204 10.823 -8.018 1.00 90.88 259 ALA A CA 1
ATOM 2016 C C . ALA A 1 259 ? -18.941 11.341 -9.258 1.00 90.88 259 ALA A C 1
ATOM 2018 O O . ALA A 1 259 ? -18.338 11.441 -10.322 1.00 90.88 259 ALA A O 1
ATOM 2019 N N . GLN A 1 260 ? -20.215 11.723 -9.115 1.00 90.56 260 GLN A N 1
ATOM 2020 C CA . GLN A 1 260 ? -20.977 12.293 -10.225 1.00 90.56 260 GLN A CA 1
ATOM 2021 C C . GLN A 1 260 ? -20.498 13.708 -10.571 1.00 90.56 260 GLN A C 1
ATOM 2023 O O . GLN A 1 260 ? -20.347 14.024 -11.747 1.00 90.56 260 GLN A O 1
ATOM 2028 N N . TYR A 1 261 ? -20.227 14.543 -9.562 1.00 91.88 261 TYR A N 1
ATOM 2029 C CA . TYR A 1 261 ? -19.752 15.916 -9.760 1.00 91.88 261 TYR A CA 1
ATOM 2030 C C . TYR A 1 261 ? -18.432 15.980 -10.547 1.00 91.88 261 TYR A C 1
ATOM 2032 O O . TYR A 1 261 ? -18.306 16.786 -11.465 1.00 91.88 261 TYR A O 1
ATOM 2040 N N . SER A 1 262 ? -17.470 15.112 -10.220 1.00 89.56 262 SER A N 1
ATOM 2041 C CA . SER A 1 262 ? -16.145 15.078 -10.856 1.00 89.56 262 SER A CA 1
ATOM 2042 C C . SER A 1 262 ? -16.018 14.037 -11.972 1.00 89.56 262 SER A C 1
ATOM 2044 O O . SER A 1 262 ? -14.910 13.810 -12.452 1.00 89.56 262 SER A O 1
ATOM 2046 N N . ASN A 1 263 ? -17.121 13.395 -12.376 1.00 88.44 263 ASN A N 1
ATOM 2047 C CA . ASN A 1 263 ? -17.139 12.324 -13.376 1.00 88.44 263 ASN A CA 1
ATOM 2048 C C . ASN A 1 263 ? -16.071 11.239 -13.113 1.00 88.44 263 ASN A C 1
ATOM 2050 O O . ASN A 1 263 ? -15.256 10.911 -13.979 1.00 88.44 263 ASN A O 1
ATOM 2054 N N . LEU A 1 264 ? -16.025 10.732 -11.877 1.00 88.38 264 LEU A N 1
ATOM 2055 C CA . LEU A 1 264 ? -15.039 9.728 -11.486 1.00 88.38 264 LEU A CA 1
ATOM 2056 C C . LEU A 1 264 ? -15.374 8.368 -12.116 1.00 88.38 264 LEU A C 1
ATOM 2058 O O . LEU A 1 264 ? -16.507 7.904 -11.974 1.00 88.38 264 LEU A O 1
ATOM 2062 N N . PRO A 1 265 ? -14.396 7.690 -12.742 1.00 80.81 265 PRO A N 1
ATOM 2063 C CA . PRO A 1 265 ? -14.633 6.421 -13.429 1.00 80.81 265 PRO A CA 1
ATOM 2064 C C . PRO A 1 265 ? -14.813 5.236 -12.470 1.00 80.81 265 PRO A C 1
ATOM 2066 O O . PRO A 1 265 ? -15.375 4.214 -12.854 1.00 80.81 265 PRO A O 1
ATOM 2069 N N . TYR A 1 266 ? -14.339 5.357 -11.224 1.00 82.88 266 TYR A N 1
ATOM 2070 C CA . TYR A 1 266 ? -14.284 4.267 -10.249 1.00 82.88 266 TYR A CA 1
ATOM 2071 C C . TYR A 1 266 ? -14.741 4.716 -8.857 1.00 82.88 266 TYR A C 1
ATOM 2073 O O . TYR A 1 266 ? -14.848 5.910 -8.565 1.00 82.88 266 TYR A O 1
ATOM 2081 N N . GLY A 1 267 ? -14.957 3.746 -7.964 1.00 85.44 267 GLY A N 1
ATOM 2082 C CA . GLY A 1 267 ? -15.111 4.028 -6.539 1.00 85.44 267 GLY A CA 1
ATOM 2083 C C . GLY A 1 267 ? -13.838 4.625 -5.936 1.00 85.44 267 GLY A C 1
ATOM 2084 O O . GLY A 1 267 ? -12.727 4.395 -6.424 1.00 85.44 267 GLY A O 1
ATOM 2085 N N . PHE A 1 268 ? -14.001 5.398 -4.863 1.00 92.12 268 PHE A N 1
ATOM 2086 C CA . PHE A 1 268 ? -12.898 6.140 -4.260 1.00 92.12 268 PHE A CA 1
ATOM 2087 C C . PHE A 1 268 ? -12.853 6.016 -2.736 1.00 92.12 268 PHE A C 1
ATOM 2089 O O . PHE A 1 268 ? -13.874 6.060 -2.042 1.00 92.12 268 PHE A O 1
ATOM 2096 N N . TYR A 1 269 ? -11.629 5.864 -2.237 1.00 93.56 269 TYR A N 1
ATOM 2097 C CA . TYR A 1 269 ? -11.253 5.978 -0.841 1.00 93.56 269 TYR A CA 1
ATOM 2098 C C . TYR A 1 269 ? -10.881 7.427 -0.519 1.00 93.56 269 TYR A C 1
ATOM 2100 O O . TYR A 1 269 ? -10.040 8.027 -1.191 1.00 93.56 269 TYR A O 1
ATOM 2108 N N . THR A 1 270 ? -11.476 7.976 0.539 1.00 96.31 270 THR A N 1
ATOM 2109 C CA . THR A 1 270 ? -11.167 9.319 1.037 1.00 96.31 270 THR A CA 1
ATOM 2110 C C . THR A 1 270 ? -10.364 9.257 2.338 1.00 96.31 270 THR A C 1
ATOM 2112 O O . THR A 1 270 ? -10.969 9.160 3.416 1.00 96.31 270 THR A O 1
ATOM 2115 N N . PRO A 1 271 ? -9.015 9.334 2.277 1.00 96.44 271 PRO A N 1
ATOM 2116 C CA . PRO A 1 271 ? -8.203 9.578 3.461 1.00 96.44 271 PRO A CA 1
ATOM 2117 C C . PRO A 1 271 ? -8.396 11.013 3.961 1.00 96.44 271 PRO A C 1
ATOM 2119 O O . PRO A 1 271 ? -8.751 11.922 3.202 1.00 96.44 271 PRO A O 1
ATOM 2122 N N . LEU A 1 272 ? -8.151 11.238 5.252 1.00 93.81 272 LEU A N 1
ATOM 2123 C CA . LEU A 1 272 ? -8.324 12.565 5.857 1.00 93.81 272 LEU A CA 1
ATOM 2124 C C . LEU A 1 272 ? -7.271 13.569 5.359 1.00 93.81 272 LEU A C 1
ATOM 2126 O O . LEU A 1 272 ? -7.561 14.755 5.174 1.00 93.81 272 LEU A O 1
ATOM 2130 N N . HIS A 1 273 ? -6.046 13.088 5.157 1.00 93.44 273 HIS A N 1
ATOM 2131 C CA . HIS A 1 273 ? -4.887 13.883 4.773 1.00 93.44 273 HIS A CA 1
ATOM 2132 C C . HIS A 1 273 ? -4.322 13.412 3.436 1.00 93.44 273 HIS A C 1
ATOM 2134 O O . HIS A 1 273 ? -4.457 12.250 3.067 1.00 93.44 273 HIS A O 1
ATOM 2140 N N . ASP A 1 274 ? -3.699 14.338 2.709 1.00 94.62 274 ASP A N 1
ATOM 2141 C CA . ASP A 1 274 ? -2.991 14.039 1.466 1.00 94.62 274 ASP A CA 1
ATOM 2142 C C . ASP A 1 274 ? -1.610 13.451 1.805 1.00 94.62 274 ASP A C 1
ATOM 2144 O O . ASP A 1 274 ? -0.821 14.153 2.443 1.00 94.62 274 ASP A O 1
ATOM 2148 N N . PRO A 1 275 ? -1.289 12.209 1.391 1.00 94.31 275 PRO A N 1
ATOM 2149 C CA . PRO A 1 275 ? 0.018 11.587 1.621 1.00 94.31 275 PRO A CA 1
ATOM 2150 C C . PRO A 1 275 ? 1.210 12.432 1.148 1.00 94.31 275 PRO A C 1
ATOM 2152 O O . PRO A 1 275 ? 2.289 12.348 1.735 1.00 94.31 275 PRO A O 1
ATOM 2155 N N . LEU A 1 276 ? 1.023 13.286 0.131 1.00 94.12 276 LEU A N 1
ATOM 2156 C CA . LEU A 1 276 ? 2.071 14.175 -0.384 1.00 94.12 276 LEU A CA 1
ATOM 2157 C C . LEU A 1 276 ? 2.352 15.395 0.503 1.00 94.12 276 LEU A C 1
ATOM 2159 O O . LEU A 1 276 ? 3.379 16.050 0.318 1.00 94.12 276 LEU A O 1
ATOM 2163 N N . LEU A 1 277 ? 1.461 15.736 1.436 1.00 91.75 277 LEU A N 1
ATOM 2164 C CA . LEU A 1 277 ? 1.565 16.956 2.233 1.00 91.75 277 LEU A CA 1
ATOM 2165 C C . LEU A 1 277 ? 1.994 16.640 3.663 1.00 91.75 277 LEU A C 1
ATOM 2167 O O . LEU A 1 277 ? 1.369 15.840 4.352 1.00 91.75 277 LEU A O 1
ATOM 2171 N N . GLU A 1 278 ? 3.046 17.315 4.125 1.00 90.69 278 GLU A N 1
ATOM 2172 C CA . GLU A 1 278 ? 3.515 17.179 5.502 1.00 90.69 278 GLU A CA 1
ATOM 2173 C C . GLU A 1 278 ? 2.466 17.700 6.499 1.00 90.69 278 GLU A C 1
ATOM 2175 O O . GLU A 1 278 ? 1.900 18.792 6.341 1.00 90.69 278 GLU A O 1
ATOM 2180 N N . LEU A 1 279 ? 2.219 16.921 7.551 1.00 88.44 279 LEU A N 1
ATOM 2181 C CA . LEU A 1 279 ? 1.329 17.294 8.642 1.00 88.44 279 LEU A CA 1
ATOM 2182 C C . LEU A 1 279 ? 1.953 18.393 9.499 1.00 88.44 279 LEU A C 1
ATOM 2184 O O . LEU A 1 279 ? 3.121 18.329 9.882 1.00 88.44 279 LEU A O 1
ATOM 2188 N N . ARG A 1 280 ? 1.140 19.384 9.882 1.00 87.38 280 ARG A N 1
ATOM 2189 C CA . ARG A 1 280 ? 1.571 20.437 10.809 1.00 87.38 280 ARG A CA 1
ATOM 2190 C C . ARG A 1 280 ? 1.079 20.140 12.221 1.00 87.38 280 ARG A C 1
ATOM 2192 O O . ARG A 1 280 ? -0.125 20.141 12.488 1.00 87.38 280 ARG A O 1
ATOM 2199 N N . SER A 1 281 ? 2.022 19.949 13.134 1.00 86.94 281 SER A N 1
ATOM 2200 C CA . SER A 1 281 ? 1.743 19.669 14.543 1.00 86.94 281 SER A CA 1
ATOM 2201 C C . SER A 1 281 ? 1.003 20.801 15.260 1.00 86.94 281 SER A C 1
ATOM 2203 O O . SER A 1 281 ? 1.043 21.970 14.870 1.00 86.94 281 SER A O 1
ATOM 2205 N N . GLY A 1 282 ? 0.316 20.454 16.349 1.00 87.50 282 GLY A N 1
ATOM 2206 C CA . GLY A 1 282 ? -0.304 21.413 17.268 1.00 87.50 282 GLY A CA 1
ATOM 2207 C C . GLY A 1 282 ? -1.594 22.067 16.767 1.00 87.50 282 GLY A C 1
ATOM 2208 O O . GLY A 1 282 ? -2.164 22.901 17.468 1.00 87.50 282 GLY A O 1
ATOM 2209 N N . CYS A 1 283 ? -2.091 21.678 15.593 1.00 90.56 283 CYS A N 1
ATOM 2210 C CA . CYS A 1 283 ? -3.280 22.278 14.991 1.00 90.56 283 CYS A CA 1
ATOM 2211 C C . CYS A 1 283 ? -4.585 21.530 15.305 1.00 90.56 283 CYS A C 1
ATOM 2213 O O . CYS A 1 283 ? -5.650 22.001 14.924 1.00 90.56 283 CYS A O 1
ATOM 2215 N N . ASN A 1 284 ? -4.541 20.394 16.003 1.00 93.38 284 ASN A N 1
ATOM 2216 C CA . ASN A 1 284 ? -5.738 19.619 16.339 1.00 93.38 284 ASN A CA 1
ATOM 2217 C C . ASN A 1 284 ? -6.371 20.051 17.668 1.00 93.38 284 ASN A C 1
ATOM 2219 O O . ASN A 1 284 ? -5.680 20.314 18.665 1.00 93.38 284 ASN A O 1
ATOM 2223 N N . GLY A 1 285 ? -7.704 20.073 17.691 1.00 91.94 285 GLY A N 1
ATOM 2224 C CA . GLY A 1 285 ? -8.519 20.486 18.826 1.00 91.94 285 GLY A CA 1
ATOM 2225 C C . GLY A 1 285 ? -9.125 19.319 19.601 1.00 91.94 285 GLY A C 1
ATOM 2226 O O . GLY A 1 285 ? -8.923 18.148 19.305 1.00 91.94 285 GLY A O 1
ATOM 2227 N N . ASN A 1 286 ? -9.901 19.643 20.636 1.00 92.06 286 ASN A N 1
ATOM 2228 C CA . ASN A 1 286 ? -10.632 18.634 21.409 1.00 92.06 286 ASN A CA 1
ATOM 2229 C C . ASN A 1 286 ? -11.885 18.104 20.699 1.00 92.06 286 ASN A C 1
ATOM 2231 O O . ASN A 1 286 ? -12.370 17.041 21.085 1.00 92.06 286 ASN A O 1
ATOM 2235 N N . LEU A 1 287 ? -12.417 18.863 19.738 1.00 93.56 287 LEU A N 1
ATOM 2236 C CA . LEU A 1 287 ? -13.688 18.613 19.048 1.00 93.56 287 LEU A CA 1
ATOM 2237 C C . LEU A 1 287 ? -13.555 18.693 17.517 1.00 93.56 287 LEU A C 1
ATOM 2239 O O . LEU A 1 287 ? -14.559 18.634 16.814 1.00 93.56 287 LEU A O 1
ATOM 2243 N N . TYR A 1 288 ? -12.333 18.856 17.005 1.00 95.88 288 TYR A N 1
ATOM 2244 C CA . TYR A 1 288 ? -12.059 18.986 15.579 1.00 95.88 288 TYR A CA 1
ATOM 2245 C C . TYR A 1 288 ? -10.661 18.463 15.236 1.00 95.88 288 TYR A C 1
ATOM 2247 O O . TYR A 1 288 ? -9.766 18.460 16.088 1.00 95.88 288 TYR A O 1
ATOM 2255 N N . THR A 1 289 ? -10.485 18.089 13.973 1.00 95.62 289 THR A N 1
ATOM 2256 C CA . THR A 1 289 ? -9.188 17.828 13.336 1.00 95.62 289 THR A CA 1
ATOM 2257 C C . THR A 1 289 ? -8.915 18.896 12.277 1.00 95.62 289 THR A C 1
ATOM 2259 O O . THR A 1 289 ? -9.850 19.478 11.718 1.00 95.62 289 THR A O 1
ATOM 2262 N N . SER A 1 290 ? -7.647 19.216 12.047 1.00 95.00 290 SER A N 1
ATOM 2263 C CA . SER A 1 290 ? -7.246 20.206 11.049 1.00 95.00 290 SER A CA 1
ATOM 2264 C C . SER A 1 290 ? -6.830 19.526 9.757 1.00 95.00 290 SER A C 1
ATOM 2266 O O . SER A 1 290 ? -5.982 18.646 9.760 1.00 95.00 290 SER A O 1
ATOM 2268 N N . VAL A 1 291 ? -7.393 19.980 8.642 1.00 93.69 291 VAL A N 1
ATOM 2269 C CA . VAL A 1 291 ? -7.045 19.522 7.295 1.00 93.69 291 VAL A CA 1
ATOM 2270 C C . VAL A 1 291 ? -6.434 20.693 6.530 1.00 93.69 291 VAL A C 1
ATOM 2272 O O . VAL A 1 291 ? -6.935 21.817 6.599 1.00 93.69 291 VAL A O 1
ATOM 2275 N N . TRP A 1 292 ? -5.341 20.457 5.806 1.00 91.12 292 TRP A N 1
ATOM 2276 C CA . TRP A 1 292 ? -4.680 21.489 5.007 1.00 91.12 292 TRP A CA 1
ATOM 2277 C C . TRP A 1 292 ? -5.068 21.361 3.549 1.00 91.12 292 TRP A C 1
ATOM 2279 O O . TRP A 1 292 ? -4.812 20.349 2.909 1.00 91.12 292 TRP A O 1
ATOM 2289 N N . THR A 1 293 ? -5.681 22.422 3.054 1.00 91.12 293 THR A N 1
ATOM 2290 C CA . THR A 1 293 ? -6.078 22.600 1.661 1.00 91.12 293 THR A CA 1
ATOM 2291 C C . THR A 1 293 ? -5.085 23.564 0.994 1.00 91.12 293 THR A C 1
ATOM 2293 O O . THR A 1 293 ? -4.302 24.227 1.686 1.00 91.12 293 THR A O 1
ATOM 2296 N N . LYS A 1 294 ? -5.093 23.677 -0.337 1.00 88.12 294 LYS A N 1
ATOM 2297 C CA . LYS A 1 294 ? -4.330 24.706 -1.069 1.00 88.12 294 LYS A CA 1
ATOM 2298 C C . LYS A 1 294 ? -4.709 26.114 -0.588 1.00 88.12 294 LYS A C 1
ATOM 2300 O O . LYS A 1 294 ? -3.840 26.974 -0.479 1.00 88.12 294 LYS A O 1
ATOM 2305 N N . SER A 1 295 ? -5.974 26.314 -0.227 1.00 90.25 295 SER A N 1
ATOM 2306 C CA . SER A 1 295 ? -6.523 27.555 0.329 1.00 90.25 295 SER A CA 1
ATOM 2307 C C . SER A 1 295 ? -6.230 27.754 1.828 1.00 90.25 295 SER A C 1
ATOM 2309 O O . SER A 1 295 ? -6.709 28.710 2.436 1.00 90.25 295 SER A O 1
ATOM 2311 N N . GLY A 1 296 ? -5.452 26.865 2.455 1.00 91.12 296 GLY A N 1
ATOM 2312 C CA . GLY A 1 296 ? -5.039 26.961 3.854 1.00 91.12 296 GLY A CA 1
ATOM 2313 C C . GLY A 1 296 ? -5.719 25.952 4.784 1.00 91.12 296 GLY A C 1
ATOM 2314 O O . GLY A 1 296 ? -6.293 24.948 4.356 1.00 91.12 296 GLY A O 1
ATOM 2315 N N . ARG A 1 297 ? -5.605 26.193 6.095 1.00 93.88 297 ARG A N 1
ATOM 2316 C CA . ARG A 1 297 ? -6.121 25.302 7.148 1.00 93.88 297 ARG A CA 1
ATOM 2317 C C . ARG A 1 297 ? -7.650 25.349 7.202 1.00 93.88 297 ARG A C 1
ATOM 2319 O O . ARG A 1 297 ? -8.242 26.423 7.268 1.00 93.88 297 ARG A O 1
ATOM 2326 N N . LYS A 1 298 ? -8.274 24.176 7.268 1.00 94.12 298 LYS A N 1
ATOM 2327 C CA . LYS A 1 298 ? -9.705 23.987 7.513 1.00 94.12 298 LYS A CA 1
ATOM 2328 C C . LYS A 1 298 ? -9.891 23.171 8.786 1.00 94.12 298 LYS A C 1
ATOM 2330 O O . LYS A 1 298 ? -9.364 22.069 8.908 1.00 94.12 298 LYS A O 1
ATOM 2335 N N . GLU A 1 299 ? -10.645 23.713 9.736 1.00 95.69 299 GLU A N 1
ATOM 2336 C CA . GLU A 1 299 ? -11.062 22.966 10.923 1.00 95.69 299 GLU A CA 1
ATOM 2337 C C . GLU A 1 299 ? -12.313 22.148 10.603 1.00 95.69 299 GLU A C 1
ATOM 2339 O O . GLU A 1 299 ? -13.368 22.694 10.252 1.00 95.69 299 GLU A O 1
ATOM 2344 N N . VAL A 1 300 ? -12.180 20.832 10.732 1.00 96.75 300 VAL A N 1
ATOM 2345 C CA . VAL A 1 300 ? -13.247 19.864 10.499 1.00 96.75 300 VAL A CA 1
ATOM 2346 C C . VAL A 1 300 ? -13.691 19.333 11.858 1.00 96.75 300 VAL A C 1
ATOM 2348 O O . VAL A 1 300 ? -12.984 18.554 12.499 1.00 96.75 300 VAL A O 1
ATOM 2351 N N . ASN A 1 301 ? -14.840 19.812 12.333 1.00 97.25 301 ASN A N 1
ATOM 2352 C CA . ASN A 1 301 ? -15.515 19.267 13.510 1.00 97.25 301 ASN A CA 1
ATOM 2353 C C . ASN A 1 301 ? -16.413 18.081 13.107 1.00 97.25 301 ASN A C 1
ATOM 2355 O O . ASN A 1 301 ? -16.508 17.744 11.929 1.00 97.25 301 ASN A O 1
ATOM 2359 N N . ILE A 1 302 ? -17.049 17.438 14.087 1.00 97.12 302 ILE A N 1
ATOM 2360 C CA . ILE A 1 302 ? -17.883 16.245 13.861 1.00 97.12 302 ILE A CA 1
ATOM 2361 C C . ILE A 1 302 ? -19.058 16.539 12.920 1.00 97.12 302 ILE A C 1
ATOM 2363 O O . ILE A 1 302 ? -19.298 15.760 12.003 1.00 97.12 302 ILE A O 1
ATOM 2367 N N . ASP A 1 303 ? -19.747 17.667 13.109 1.00 96.44 303 ASP A N 1
ATOM 2368 C CA . ASP A 1 303 ? -20.917 18.019 12.298 1.00 96.44 303 ASP A CA 1
ATOM 2369 C C . ASP A 1 303 ? -20.516 18.244 10.839 1.00 96.44 303 ASP A C 1
ATOM 2371 O O . ASP A 1 303 ? -21.065 17.608 9.945 1.00 96.44 303 ASP A O 1
ATOM 2375 N N . ARG A 1 304 ? -19.469 19.049 10.603 1.00 96.69 304 ARG A N 1
ATOM 2376 C CA . ARG A 1 304 ? -18.903 19.255 9.264 1.00 96.69 304 ARG A CA 1
ATOM 2377 C C . ARG A 1 304 ? -18.433 17.952 8.646 1.00 96.69 304 ARG A C 1
ATOM 2379 O O . ARG A 1 304 ? -18.669 17.739 7.469 1.00 96.69 304 ARG A O 1
ATOM 2386 N N . PHE A 1 305 ? -17.770 17.090 9.414 1.00 97.19 305 PHE A N 1
ATOM 2387 C CA . PHE A 1 305 ? -17.322 15.800 8.905 1.00 97.19 305 PHE A CA 1
ATOM 2388 C C . PHE A 1 305 ? -18.503 14.952 8.431 1.00 97.19 305 PHE A C 1
ATOM 2390 O O . PHE A 1 305 ? -18.478 14.482 7.299 1.00 97.19 305 PHE A O 1
ATOM 2397 N N . ASN A 1 306 ? -19.552 14.807 9.247 1.00 96.38 306 ASN A N 1
ATOM 2398 C CA . ASN A 1 306 ? -20.751 14.065 8.856 1.00 96.38 306 ASN A CA 1
ATOM 2399 C C . ASN A 1 306 ? -21.389 14.680 7.598 1.00 96.38 306 ASN A C 1
ATOM 2401 O O . ASN A 1 306 ? -21.600 13.958 6.627 1.00 96.38 306 ASN A O 1
ATOM 2405 N N . THR A 1 307 ? -21.565 16.008 7.559 1.00 95.62 307 THR A N 1
ATOM 2406 C CA . THR A 1 307 ? -22.080 16.731 6.383 1.00 95.62 307 THR A CA 1
ATOM 2407 C C . THR A 1 307 ? -21.226 16.496 5.138 1.00 95.62 307 THR A C 1
ATOM 2409 O O . THR A 1 307 ? -21.760 16.228 4.066 1.00 95.62 307 THR A O 1
ATOM 2412 N N . TYR A 1 308 ? -19.898 16.542 5.259 1.00 96.06 308 TYR A N 1
ATOM 2413 C CA . TYR A 1 308 ? -19.004 16.271 4.138 1.00 96.06 308 TYR A CA 1
ATOM 2414 C C . TYR A 1 308 ? -19.137 14.829 3.660 1.00 96.06 308 TYR A C 1
ATOM 2416 O O . TYR A 1 308 ? -19.227 14.610 2.462 1.00 96.06 308 TYR A O 1
ATOM 2424 N N . ILE A 1 309 ? -19.209 13.839 4.551 1.00 95.56 309 ILE A N 1
ATOM 2425 C CA . ILE A 1 309 ? -19.399 12.439 4.146 1.00 95.56 309 ILE A CA 1
ATOM 2426 C C . ILE A 1 309 ? -20.790 12.213 3.520 1.00 95.56 309 ILE A C 1
ATOM 2428 O O . ILE A 1 309 ? -20.911 11.434 2.573 1.00 95.56 309 ILE A O 1
ATOM 2432 N N . ASP A 1 310 ? -21.840 12.886 4.002 1.00 93.69 310 ASP A N 1
ATOM 2433 C CA . ASP A 1 310 ? -23.184 12.880 3.399 1.00 93.69 310 ASP A CA 1
ATOM 2434 C C . ASP A 1 310 ? -23.196 13.460 1.982 1.00 93.69 310 ASP A C 1
ATOM 2436 O O . ASP A 1 310 ? -23.832 12.893 1.091 1.00 93.69 310 ASP A O 1
ATOM 2440 N N . LEU A 1 311 ? -22.476 14.563 1.783 1.00 94.81 311 LEU A N 1
ATOM 2441 C CA . LEU A 1 311 ? -22.417 15.283 0.519 1.00 94.81 311 LEU A CA 1
ATOM 2442 C C . LEU A 1 311 ? -21.488 14.600 -0.497 1.00 94.81 311 LEU A C 1
ATOM 2444 O O . LEU A 1 311 ? -21.853 14.423 -1.654 1.00 94.81 311 LEU A O 1
ATOM 2448 N N . ILE A 1 312 ? -20.292 14.190 -0.069 1.00 94.69 312 ILE A N 1
ATOM 2449 C CA . ILE A 1 312 ? -19.260 13.582 -0.922 1.00 94.69 312 ILE A CA 1
ATOM 2450 C C . ILE A 1 312 ? -19.677 12.179 -1.362 1.00 94.69 312 ILE A C 1
ATOM 2452 O O . ILE A 1 312 ? -19.414 11.808 -2.506 1.00 94.69 312 ILE A O 1
ATOM 2456 N N . LYS A 1 313 ? -20.331 11.417 -0.473 1.00 92.62 313 LYS A N 1
ATOM 2457 C CA . LYS A 1 313 ? -20.710 10.009 -0.680 1.00 92.62 313 LYS A CA 1
ATOM 2458 C C . LYS A 1 313 ? -19.529 9.131 -1.130 1.00 92.62 313 LYS A C 1
ATOM 2460 O O . LYS A 1 313 ? -19.614 8.478 -2.171 1.00 92.62 313 LYS A O 1
ATOM 2465 N N . PRO A 1 314 ? -18.415 9.120 -0.374 1.00 92.00 314 PRO A N 1
ATOM 2466 C CA . PRO A 1 314 ? -17.272 8.286 -0.712 1.00 92.00 314 PRO A CA 1
ATOM 2467 C C . PRO A 1 314 ? -17.629 6.804 -0.619 1.00 92.00 314 PRO A C 1
ATOM 2469 O O . PRO A 1 314 ? -18.430 6.396 0.224 1.00 92.00 314 PRO A O 1
ATOM 2472 N N . THR A 1 315 ? -16.996 5.989 -1.460 1.00 88.62 315 THR A N 1
ATOM 2473 C CA . THR A 1 315 ? -17.145 4.530 -1.413 1.00 88.62 315 THR A CA 1
ATOM 2474 C C . THR A 1 315 ? -16.582 3.966 -0.112 1.00 88.62 315 THR A C 1
ATOM 2476 O O . THR A 1 315 ? -17.195 3.106 0.520 1.00 88.62 315 THR A O 1
ATOM 2479 N N . VAL A 1 316 ? -15.405 4.463 0.269 1.00 90.25 316 VAL A N 1
ATOM 2480 C CA . VAL A 1 316 ? -14.683 4.124 1.494 1.00 90.25 316 VAL A CA 1
ATOM 2481 C C . VAL A 1 316 ? -14.150 5.428 2.073 1.00 90.25 316 VAL A C 1
ATOM 2483 O O . VAL A 1 316 ? -13.676 6.288 1.334 1.00 90.25 316 VAL A O 1
ATOM 2486 N N . TYR A 1 317 ? -14.189 5.610 3.388 1.00 94.19 317 TYR A N 1
ATOM 2487 C CA . TYR A 1 317 ? -13.666 6.834 3.999 1.00 94.19 317 TYR A CA 1
ATOM 2488 C C . TYR A 1 317 ? -12.958 6.565 5.313 1.00 94.19 317 TYR A C 1
ATOM 2490 O O . TYR A 1 317 ? -13.275 5.620 6.033 1.00 94.19 317 TYR A O 1
ATOM 2498 N N . GLN A 1 318 ? -11.993 7.415 5.631 1.00 96.81 318 GLN A N 1
ATOM 2499 C CA . GLN A 1 318 ? -11.230 7.314 6.863 1.00 96.81 318 GLN A CA 1
ATOM 2500 C C . GLN A 1 318 ? -11.920 8.057 8.014 1.00 96.81 318 GLN A C 1
ATOM 2502 O O . GLN A 1 318 ? -12.410 9.173 7.847 1.00 96.81 318 GLN A O 1
ATOM 2507 N N . SER A 1 319 ? -11.936 7.462 9.208 1.00 96.75 319 SER A N 1
ATOM 2508 C CA . SER A 1 319 ? -12.430 8.118 10.423 1.00 96.75 319 SER A CA 1
ATOM 2509 C C . SER A 1 319 ? -11.578 9.334 10.811 1.00 96.75 319 SER A C 1
ATOM 2511 O O . SER A 1 319 ? -10.372 9.350 10.575 1.00 96.75 319 SER A O 1
ATOM 2513 N N . MET A 1 320 ? -12.171 10.321 11.487 1.00 96.75 320 MET A N 1
ATOM 2514 C CA . MET A 1 320 ? -11.429 11.469 12.025 1.00 96.75 320 MET A CA 1
ATOM 2515 C C . MET A 1 320 ? -10.390 11.051 13.077 1.00 96.75 320 MET A C 1
ATOM 2517 O O . MET A 1 320 ? -10.674 10.219 13.939 1.00 96.75 320 MET A O 1
ATOM 2521 N N . PHE A 1 321 ? -9.225 11.701 13.070 1.00 96.12 321 PHE A N 1
ATOM 2522 C CA . PHE A 1 321 ? -8.158 11.465 14.045 1.00 96.12 321 PHE A CA 1
ATOM 2523 C C . PHE A 1 321 ? -7.311 12.719 14.301 1.00 96.12 321 PHE A C 1
ATOM 2525 O O . PHE A 1 321 ? -7.422 13.706 13.573 1.00 96.12 321 PHE A O 1
ATOM 2532 N N . ASP A 1 322 ? -6.511 12.697 15.373 1.00 94.50 322 ASP A N 1
ATOM 2533 C CA . ASP A 1 322 ? -5.505 13.727 15.670 1.00 94.50 322 ASP A CA 1
ATOM 2534 C C . ASP A 1 322 ? -4.156 13.362 15.013 1.00 94.50 322 ASP A C 1
ATOM 2536 O O . ASP A 1 322 ? -3.674 14.113 14.172 1.00 94.50 322 ASP A O 1
ATOM 2540 N N . GLY A 1 323 ? -3.570 12.197 15.319 1.00 89.44 323 GLY A N 1
ATOM 2541 C CA . GLY A 1 323 ? -2.432 11.629 14.569 1.00 89.44 323 GLY A CA 1
ATOM 2542 C C . GLY A 1 323 ? -1.086 12.337 14.752 1.00 89.44 323 GLY A C 1
ATOM 2543 O O . GLY A 1 323 ? -0.075 11.883 14.223 1.00 89.44 323 GLY A O 1
ATOM 2544 N N . ASP A 1 324 ? -1.050 13.420 15.528 1.00 90.12 324 ASP A N 1
ATOM 2545 C CA . ASP A 1 324 ? 0.141 14.219 15.833 1.00 90.12 324 ASP A CA 1
ATOM 2546 C C . ASP A 1 324 ? 0.987 13.560 16.943 1.00 90.12 324 ASP A C 1
ATOM 2548 O O . ASP A 1 324 ? 1.074 14.074 18.065 1.00 90.12 324 ASP A O 1
ATOM 2552 N N . THR A 1 325 ? 1.518 12.359 16.682 1.00 88.56 325 THR A N 1
ATOM 2553 C CA . THR A 1 325 ? 2.314 11.562 17.640 1.00 88.56 325 THR A CA 1
ATOM 2554 C C . THR A 1 325 ? 3.463 10.806 16.973 1.00 88.56 325 THR A C 1
ATOM 2556 O O . THR A 1 325 ? 3.342 9.610 16.743 1.00 88.56 325 THR A O 1
ATOM 2559 N N . PHE A 1 326 ? 4.570 11.485 16.687 1.00 84.50 326 PHE A N 1
ATOM 2560 C CA . PHE A 1 326 ? 5.783 10.899 16.089 1.00 84.50 326 PHE A CA 1
ATOM 2561 C C . PHE A 1 326 ? 6.774 10.391 17.156 1.00 84.50 326 PHE A C 1
ATOM 2563 O O . PHE A 1 326 ? 6.542 10.588 18.352 1.00 84.50 326 PHE A O 1
ATOM 2570 N N . ASP A 1 327 ? 7.877 9.760 16.740 1.00 78.75 327 ASP A N 1
ATOM 2571 C CA . ASP A 1 327 ? 8.848 9.085 17.626 1.00 78.75 327 ASP A CA 1
ATOM 2572 C C . ASP A 1 327 ? 9.370 9.951 18.793 1.00 78.75 327 ASP A C 1
ATOM 2574 O O . ASP A 1 327 ? 9.598 9.439 19.889 1.00 78.75 327 ASP A O 1
ATOM 2578 N N . ASP A 1 328 ? 9.487 11.267 18.607 1.00 82.56 328 ASP A N 1
ATOM 2579 C CA . ASP A 1 328 ? 9.955 12.254 19.592 1.00 82.56 328 ASP A CA 1
ATOM 2580 C C . ASP A 1 328 ? 8.843 12.830 20.497 1.00 82.56 328 ASP A C 1
ATOM 2582 O O . ASP A 1 328 ? 9.069 13.737 21.305 1.00 82.56 328 ASP A O 1
ATOM 2586 N N . SER A 1 329 ? 7.617 12.315 20.391 1.00 89.81 329 SER A N 1
ATOM 2587 C CA . SER A 1 329 ? 6.462 12.865 21.101 1.00 89.81 329 SER A CA 1
ATOM 2588 C C . SER A 1 329 ? 6.487 12.601 22.606 1.00 89.81 329 SER A C 1
ATOM 2590 O O . SER A 1 329 ? 6.754 11.504 23.090 1.00 89.81 329 SER A O 1
ATOM 2592 N N . THR A 1 330 ? 6.090 13.614 23.379 1.00 92.69 330 THR A N 1
ATOM 2593 C CA . THR A 1 330 ? 5.937 13.480 24.836 1.00 92.69 330 THR A CA 1
ATOM 2594 C C . THR A 1 330 ? 4.779 12.555 25.214 1.00 92.69 330 THR A C 1
ATOM 2596 O O . THR A 1 330 ? 3.773 12.452 24.510 1.00 92.69 330 THR A O 1
ATOM 2599 N N . GLU A 1 331 ? 4.839 11.976 26.413 1.00 93.06 331 GLU A N 1
ATOM 2600 C CA . GLU A 1 331 ? 3.743 11.176 26.973 1.00 93.06 331 GLU A CA 1
ATOM 2601 C C . GLU A 1 331 ? 2.391 11.928 26.967 1.00 93.06 331 GLU A C 1
ATOM 2603 O O . GLU A 1 331 ? 1.333 11.373 26.656 1.00 93.06 331 GLU A O 1
ATOM 2608 N N . LYS A 1 332 ? 2.425 13.236 27.258 1.00 93.31 332 LYS A N 1
ATOM 2609 C CA . LYS A 1 332 ? 1.249 14.117 27.227 1.00 93.31 332 LYS A CA 1
ATOM 2610 C C . LYS A 1 332 ? 0.638 14.220 25.824 1.00 93.31 332 LYS A C 1
ATOM 2612 O O . LYS A 1 332 ? -0.584 14.324 25.710 1.00 93.31 332 LYS A O 1
ATOM 2617 N N . ARG A 1 333 ? 1.461 14.208 24.770 1.00 93.81 333 ARG A N 1
ATOM 2618 C CA . ARG A 1 333 ? 1.032 14.284 23.364 1.00 93.81 333 ARG A CA 1
ATOM 2619 C C . ARG A 1 333 ? 0.344 12.987 22.933 1.00 93.81 333 ARG A C 1
ATOM 2621 O O . ARG A 1 333 ? -0.789 13.058 22.464 1.00 93.81 333 ARG A O 1
ATOM 2628 N N . TYR A 1 334 ? 0.935 11.829 23.243 1.00 94.44 334 TYR A N 1
ATOM 2629 C CA . TYR A 1 334 ? 0.312 10.513 23.029 1.00 94.44 334 TYR A CA 1
ATOM 2630 C C . TYR A 1 334 ? -1.049 10.371 23.723 1.00 94.44 334 TYR A C 1
ATOM 2632 O O . TYR A 1 334 ? -2.026 9.909 23.134 1.00 94.44 334 TYR A O 1
ATOM 2640 N N . ARG A 1 335 ? -1.142 10.818 24.980 1.00 94.88 335 ARG A N 1
ATOM 2641 C CA . ARG A 1 335 ? -2.396 10.787 25.743 1.00 94.88 335 ARG A CA 1
ATOM 2642 C C . ARG A 1 335 ? -3.489 11.643 25.102 1.00 94.88 335 ARG A C 1
ATOM 2644 O O . ARG A 1 335 ? -4.621 11.179 24.971 1.00 94.88 335 ARG A O 1
ATOM 2651 N N . LYS A 1 336 ? -3.143 12.869 24.687 1.00 95.12 336 LYS A N 1
ATOM 2652 C CA . LYS A 1 336 ? -4.067 13.796 24.018 1.00 95.12 336 LYS A CA 1
ATOM 2653 C C . LYS A 1 336 ? -4.565 13.249 22.687 1.00 95.12 336 LYS A C 1
ATOM 2655 O O . LYS A 1 336 ? -5.765 13.303 22.449 1.00 95.12 336 LYS A O 1
ATOM 2660 N N . ASP A 1 337 ? -3.666 12.741 21.852 1.00 95.19 337 ASP A N 1
ATOM 2661 C CA . ASP A 1 337 ? -4.008 12.149 20.558 1.00 95.19 337 ASP A CA 1
ATOM 2662 C C . ASP A 1 337 ? -5.017 11.007 20.717 1.00 95.19 337 ASP A C 1
ATOM 2664 O O . ASP A 1 337 ? -6.114 11.065 20.163 1.00 95.19 337 ASP A O 1
ATOM 2668 N N . ARG A 1 338 ? -4.715 10.040 21.590 1.00 95.69 338 ARG A N 1
ATOM 2669 C CA . ARG A 1 338 ? -5.627 8.940 21.919 1.00 95.69 338 ARG A CA 1
ATOM 2670 C C . ARG A 1 338 ? -7.000 9.442 22.373 1.00 95.69 338 ARG A C 1
ATOM 2672 O O . ARG A 1 338 ? -8.022 8.996 21.861 1.00 95.69 338 ARG A O 1
ATOM 2679 N N . GLU A 1 339 ? -7.045 10.335 23.362 1.00 96.12 339 GLU A N 1
ATOM 2680 C CA . GLU A 1 339 ? -8.307 10.816 23.946 1.00 96.12 339 GLU A CA 1
ATOM 2681 C C . GLU A 1 339 ? -9.156 11.608 22.952 1.00 96.12 339 GLU A C 1
ATOM 2683 O O . GLU A 1 339 ? -10.379 11.466 22.934 1.00 96.12 339 GLU A O 1
ATOM 2688 N N . ARG A 1 340 ? -8.519 12.431 22.116 1.00 96.94 340 ARG A N 1
ATOM 2689 C CA . ARG A 1 340 ? -9.202 13.196 21.072 1.00 96.94 340 ARG A CA 1
ATOM 2690 C C . ARG A 1 340 ? -9.719 12.284 19.978 1.00 96.94 340 ARG A C 1
ATOM 2692 O O . ARG A 1 340 ? -10.898 12.372 19.657 1.00 96.94 340 ARG A O 1
ATOM 2699 N N . THR A 1 341 ? -8.888 11.377 19.475 1.00 97.62 341 THR A N 1
ATOM 2700 C CA . THR A 1 341 ? -9.276 10.437 18.420 1.00 97.62 341 THR A CA 1
ATOM 2701 C C . THR A 1 341 ? -10.429 9.541 18.875 1.00 97.62 341 THR A C 1
ATOM 2703 O O . THR A 1 341 ? -11.433 9.452 18.176 1.00 97.62 341 THR A O 1
ATOM 2706 N N . LEU A 1 342 ? -10.381 8.977 20.090 1.00 97.75 342 LEU A N 1
ATOM 2707 C CA . LEU A 1 342 ? -11.501 8.193 20.635 1.00 97.75 342 LEU A CA 1
ATOM 2708 C C . LEU A 1 342 ? -12.773 9.030 20.825 1.00 97.75 342 LEU A C 1
ATOM 2710 O O . LEU A 1 342 ? -13.872 8.547 20.556 1.00 97.75 342 LEU A O 1
ATOM 2714 N N . ARG A 1 343 ? -12.651 10.293 21.261 1.00 97.31 343 ARG A N 1
ATOM 2715 C CA . ARG A 1 343 ? -13.804 11.198 21.389 1.00 97.31 343 ARG A CA 1
ATOM 2716 C C . ARG A 1 343 ? -14.436 11.505 20.033 1.00 97.31 343 ARG A C 1
ATOM 2718 O O . ARG A 1 343 ? -15.660 11.511 19.940 1.00 97.31 343 ARG A O 1
ATOM 2725 N N . LEU A 1 344 ? -13.622 11.780 19.014 1.00 97.25 344 LEU A N 1
ATOM 2726 C CA . LEU A 1 344 ? -14.090 12.023 17.651 1.00 97.25 344 LEU A CA 1
ATOM 2727 C C . LEU A 1 344 ? -14.780 10.764 17.109 1.00 97.25 344 LEU A C 1
ATOM 2729 O O . LEU A 1 344 ? -15.951 10.821 16.746 1.00 97.25 344 LEU A O 1
ATOM 2733 N N . PHE A 1 345 ? -14.116 9.607 17.180 1.00 96.56 345 PHE A N 1
ATOM 2734 C CA . PHE A 1 345 ? -14.659 8.319 16.740 1.00 96.56 345 PHE A CA 1
ATOM 2735 C C . PHE A 1 345 ? -15.975 7.938 17.441 1.00 96.56 345 PHE A C 1
ATOM 2737 O O . PHE A 1 345 ? -16.893 7.385 16.831 1.00 96.56 345 PHE A O 1
ATOM 2744 N N . GLY A 1 346 ? -16.101 8.247 18.734 1.00 95.88 346 GLY A N 1
ATOM 2745 C CA . GLY A 1 346 ? -17.319 7.997 19.503 1.00 95.88 346 GLY A CA 1
ATOM 2746 C C . GLY A 1 346 ? -18.522 8.834 19.054 1.00 95.88 346 GLY A C 1
ATOM 2747 O O . GLY A 1 346 ? -19.650 8.406 19.271 1.00 95.88 346 GLY A O 1
ATOM 2748 N N . LYS A 1 347 ? -18.295 9.992 18.419 1.00 95.38 347 LYS A N 1
ATOM 2749 C CA . LYS A 1 347 ? -19.346 10.962 18.069 1.00 95.38 347 LYS A CA 1
ATOM 2750 C C . LYS A 1 347 ? -19.677 11.054 16.578 1.00 95.38 347 LYS A C 1
ATOM 2752 O O . LYS A 1 347 ? -20.743 11.562 16.249 1.00 95.38 347 LYS A O 1
ATOM 2757 N N . ILE A 1 348 ? -18.795 10.604 15.685 1.00 93.44 348 ILE A N 1
ATOM 2758 C CA . ILE A 1 348 ? -19.104 10.569 14.248 1.00 93.44 348 ILE A CA 1
ATOM 2759 C C . ILE A 1 348 ? -20.259 9.606 13.952 1.00 93.44 348 ILE A C 1
ATOM 2761 O O . ILE A 1 348 ? -20.393 8.555 14.594 1.00 93.44 348 ILE A O 1
ATOM 2765 N N . GLN A 1 349 ? -21.059 9.943 12.940 1.00 91.81 349 GLN A N 1
ATOM 2766 C CA . GLN A 1 349 ? -22.082 9.051 12.413 1.00 91.81 349 GLN A CA 1
ATOM 2767 C C . GLN A 1 349 ? -21.393 7.969 11.577 1.00 91.81 349 GLN A C 1
ATOM 2769 O O . GLN A 1 349 ? -20.929 8.207 10.463 1.00 91.81 349 GLN A O 1
ATOM 2774 N N . LYS A 1 350 ? -21.276 6.768 12.148 1.00 89.00 350 LYS A N 1
ATOM 2775 C CA . LYS A 1 350 ? -20.627 5.631 11.489 1.00 89.00 350 LYS A CA 1
ATOM 2776 C C . LYS A 1 350 ? -21.524 5.151 10.351 1.00 89.00 350 LYS A C 1
ATOM 2778 O O . LYS A 1 350 ? -22.633 4.682 10.598 1.00 89.00 350 LYS A O 1
ATOM 2783 N N . LYS A 1 351 ? -21.047 5.285 9.119 1.00 83.81 351 LYS A N 1
ATOM 2784 C CA . LYS A 1 351 ? -21.659 4.709 7.923 1.00 83.81 351 LYS A CA 1
ATOM 2785 C C . LYS A 1 351 ? -20.916 3.435 7.528 1.00 83.81 351 LYS A C 1
ATOM 2787 O O . LYS A 1 351 ? -19.887 3.092 8.111 1.00 83.81 351 LYS A O 1
ATOM 2792 N N . GLN A 1 352 ? -21.455 2.730 6.538 1.00 78.62 352 GLN A N 1
ATOM 2793 C CA . GLN A 1 352 ? -20.777 1.582 5.944 1.00 78.62 352 GLN A CA 1
ATOM 2794 C C . GLN A 1 352 ? -19.420 1.996 5.354 1.00 78.62 352 GLN A C 1
ATOM 2796 O O . GLN A 1 352 ? -19.218 3.151 4.981 1.00 78.62 352 GLN A O 1
ATOM 2801 N N . ASN A 1 353 ? -18.502 1.035 5.269 1.00 84.25 353 ASN A N 1
ATOM 2802 C CA . ASN A 1 353 ? -17.196 1.168 4.620 1.00 84.25 353 ASN A CA 1
ATOM 2803 C C . ASN A 1 353 ? -16.242 2.215 5.226 1.00 84.25 353 ASN A C 1
ATOM 2805 O O . ASN A 1 353 ? -15.445 2.840 4.525 1.00 84.25 353 ASN A O 1
ATOM 2809 N N . MET A 1 354 ? -16.293 2.401 6.544 1.00 91.31 354 MET A N 1
ATOM 2810 C CA . MET A 1 354 ? -15.344 3.255 7.255 1.00 91.31 354 MET A CA 1
ATOM 2811 C C . MET A 1 354 ? -14.037 2.508 7.574 1.00 91.31 354 MET A C 1
ATOM 2813 O O . MET A 1 354 ? -14.057 1.421 8.153 1.00 91.31 354 MET A O 1
ATOM 2817 N N . ILE A 1 355 ? -12.901 3.138 7.274 1.00 94.94 355 ILE A N 1
ATOM 2818 C CA . ILE A 1 355 ? -11.562 2.730 7.712 1.00 94.94 355 ILE A CA 1
ATOM 2819 C C . ILE A 1 355 ? -11.230 3.449 9.020 1.00 94.94 355 ILE A C 1
ATOM 2821 O O . ILE A 1 355 ? -11.300 4.676 9.110 1.00 94.94 355 ILE A O 1
ATOM 2825 N N . VAL A 1 356 ? -10.862 2.688 10.048 1.00 97.19 356 VAL A N 1
ATOM 2826 C CA . VAL A 1 356 ? -10.551 3.224 11.377 1.00 97.19 356 VAL A CA 1
ATOM 2827 C C . VAL A 1 356 ? -9.097 3.687 11.446 1.00 97.19 356 VAL A C 1
ATOM 2829 O O . VAL A 1 356 ? -8.175 2.933 11.155 1.00 97.19 356 VAL A O 1
ATOM 2832 N N . SER A 1 357 ? -8.862 4.907 11.910 1.00 97.25 357 SER A N 1
ATOM 2833 C CA . SER A 1 357 ? -7.508 5.432 12.114 1.00 97.25 357 SER A CA 1
ATOM 2834 C C . SER A 1 357 ? -6.905 4.889 13.410 1.00 97.25 357 SER A C 1
ATOM 2836 O O . SER A 1 357 ? -7.476 5.057 14.487 1.00 97.25 357 SER A O 1
ATOM 2838 N N . LEU A 1 358 ? -5.746 4.238 13.334 1.00 96.62 358 LEU A N 1
ATOM 2839 C CA . LEU A 1 358 ? -5.011 3.690 14.473 1.00 96.62 358 LEU A CA 1
ATOM 2840 C C . LEU A 1 358 ? -3.927 4.657 14.926 1.00 96.62 358 LEU A C 1
ATOM 2842 O O . LEU A 1 358 ? -2.845 4.700 14.349 1.00 96.62 358 LEU A O 1
ATOM 2846 N N . VAL A 1 359 ? -4.201 5.387 16.002 1.00 95.62 359 VAL A N 1
ATOM 2847 C CA . VAL A 1 359 ? -3.274 6.383 16.551 1.00 95.62 359 VAL A CA 1
ATOM 2848 C C . VAL A 1 359 ? -2.440 5.830 17.719 1.00 95.62 359 VAL A C 1
ATOM 2850 O O . VAL A 1 359 ? -2.405 4.617 17.946 1.00 95.62 359 VAL A O 1
ATOM 2853 N N . GLY A 1 360 ? -1.728 6.686 18.459 1.00 91.31 360 GLY A N 1
ATOM 2854 C CA . GLY A 1 360 ? -0.779 6.269 19.500 1.00 91.31 360 GLY A CA 1
ATOM 2855 C C . GLY A 1 360 ? 0.657 6.062 19.003 1.00 91.31 360 GLY A C 1
ATOM 2856 O O . GLY A 1 360 ? 1.489 5.591 19.778 1.00 91.31 360 GLY A O 1
ATOM 2857 N N . GLY A 1 361 ? 0.926 6.431 17.744 1.00 89.19 361 GLY A N 1
ATOM 2858 C CA . GLY A 1 361 ? 2.238 6.420 17.089 1.00 89.19 361 GLY A CA 1
ATOM 2859 C C . GLY A 1 361 ? 3.032 5.129 17.271 1.00 89.19 361 GLY A C 1
ATOM 2860 O O . GLY A 1 361 ? 2.458 4.044 17.382 1.00 89.19 361 GLY A O 1
ATOM 2861 N N . SER A 1 362 ? 4.356 5.251 17.327 1.00 89.00 362 SER A N 1
ATOM 2862 C CA . SER A 1 362 ? 5.299 4.129 17.463 1.00 89.00 362 SER A CA 1
ATOM 2863 C C . SER A 1 362 ? 5.392 3.560 18.890 1.00 89.00 362 SER A C 1
ATOM 2865 O O . SER A 1 362 ? 6.202 2.676 19.171 1.00 89.00 362 SER A O 1
ATOM 2867 N N . ASN A 1 363 ? 4.563 4.036 19.826 1.00 92.19 363 ASN A N 1
ATOM 2868 C CA . ASN A 1 363 ? 4.593 3.600 21.218 1.00 92.19 363 ASN A CA 1
ATOM 2869 C C . ASN A 1 363 ? 3.603 2.451 21.476 1.00 92.19 363 ASN A C 1
ATOM 2871 O O . ASN A 1 363 ? 2.387 2.662 21.513 1.00 92.19 363 ASN A O 1
ATOM 2875 N N . SER A 1 364 ? 4.123 1.245 21.745 1.00 92.81 364 SER A N 1
ATOM 2876 C CA . SER A 1 364 ? 3.288 0.055 21.986 1.00 92.81 364 SER A CA 1
ATOM 2877 C C . SER A 1 364 ? 2.255 0.277 23.096 1.00 92.81 364 SER A C 1
ATOM 2879 O O . SER A 1 364 ? 1.065 0.080 22.864 1.00 92.81 364 SER A O 1
ATOM 2881 N N . ARG A 1 365 ? 2.636 0.814 24.264 1.00 94.44 365 ARG A N 1
ATOM 2882 C CA . ARG A 1 365 ? 1.683 1.062 25.365 1.00 94.44 365 ARG A CA 1
ATOM 2883 C C . ARG A 1 365 ? 0.506 1.937 24.921 1.00 94.44 365 ARG A C 1
ATOM 2885 O O . ARG A 1 365 ? -0.642 1.615 25.227 1.00 94.44 365 ARG A O 1
ATOM 2892 N N . TYR A 1 366 ? 0.764 3.033 24.210 1.00 94.81 366 TYR A N 1
ATOM 2893 C CA . TYR A 1 366 ? -0.295 3.950 23.780 1.00 94.81 366 TYR A CA 1
ATOM 2894 C C . TYR A 1 366 ? -1.156 3.390 22.650 1.00 94.81 366 TYR A C 1
ATOM 2896 O O . TYR A 1 366 ? -2.379 3.544 22.711 1.00 94.81 366 TYR A O 1
ATOM 2904 N N . ARG A 1 367 ? -0.564 2.665 21.695 1.00 95.00 367 ARG A N 1
ATOM 2905 C CA . ARG A 1 367 ? -1.300 1.915 20.668 1.00 95.00 367 ARG A CA 1
ATOM 2906 C C . ARG A 1 367 ? -2.237 0.879 21.298 1.00 95.00 367 ARG A C 1
ATOM 2908 O O . ARG A 1 367 ? -3.405 0.782 20.931 1.00 95.00 367 ARG A O 1
ATOM 2915 N N . GLN A 1 368 ? -1.759 0.154 22.306 1.00 95.81 368 GLN A N 1
ATOM 2916 C CA . GLN A 1 368 ? -2.532 -0.856 23.030 1.00 95.81 368 GLN A CA 1
ATOM 2917 C C . GLN A 1 368 ? -3.702 -0.242 23.818 1.00 95.81 368 GLN A C 1
ATOM 2919 O O . GLN A 1 368 ? -4.816 -0.766 23.747 1.00 95.81 368 GLN A O 1
ATOM 2924 N N . LEU A 1 369 ? -3.474 0.880 24.512 1.00 96.69 369 LEU A N 1
ATOM 2925 C CA . LEU A 1 369 ? -4.520 1.622 25.229 1.00 96.69 369 LEU A CA 1
ATOM 2926 C C . LEU A 1 369 ? -5.549 2.250 24.279 1.00 96.69 369 LEU A C 1
ATOM 2928 O O . LEU A 1 369 ? -6.728 2.335 24.619 1.00 96.69 369 LEU A O 1
ATOM 2932 N N . TYR A 1 370 ? -5.118 2.707 23.100 1.00 97.56 370 TYR A N 1
ATOM 2933 C CA . TYR A 1 370 ? -6.032 3.191 22.068 1.00 97.56 370 TYR A CA 1
ATOM 2934 C C . TYR A 1 370 ? -6.981 2.080 21.613 1.00 97.56 370 TYR A C 1
ATOM 2936 O O . TYR A 1 370 ? -8.193 2.276 21.644 1.00 97.56 370 TYR A O 1
ATOM 2944 N N . LEU A 1 371 ? -6.447 0.898 21.285 1.00 97.31 371 LEU A N 1
ATOM 2945 C CA . LEU A 1 371 ? -7.246 -0.261 20.871 1.00 97.31 371 LEU A CA 1
ATOM 2946 C C . LEU A 1 371 ? -8.267 -0.675 21.943 1.00 97.31 371 LEU A C 1
ATOM 2948 O O . LEU A 1 371 ? -9.419 -0.935 21.622 1.00 97.31 371 LEU A O 1
ATOM 2952 N N . GLU A 1 372 ? -7.891 -0.671 23.225 1.00 97.25 372 GLU A N 1
ATOM 2953 C CA . GLU A 1 372 ? -8.829 -0.935 24.331 1.00 97.25 372 GLU A CA 1
ATOM 2954 C C . GLU A 1 372 ? -9.975 0.075 24.411 1.00 97.25 372 GLU A C 1
ATOM 2956 O O . GLU A 1 372 ? -11.104 -0.296 24.724 1.00 97.25 372 GLU A O 1
ATOM 2961 N N . GLY A 1 373 ? -9.696 1.353 24.148 1.00 97.88 373 GLY A N 1
ATOM 2962 C CA . GLY A 1 373 ? -10.729 2.380 24.060 1.00 97.88 373 GLY A CA 1
ATOM 2963 C C . GLY A 1 373 ? -11.613 2.201 22.828 1.00 97.88 373 GLY A C 1
ATOM 2964 O O . GLY A 1 373 ? -12.831 2.311 22.932 1.00 97.88 373 GLY A O 1
ATOM 2965 N N . LEU A 1 374 ? -11.009 1.877 21.683 1.00 97.44 374 LEU A N 1
ATOM 2966 C CA . LEU A 1 374 ? -11.702 1.656 20.418 1.00 97.44 374 LEU A CA 1
ATOM 2967 C C . LEU A 1 374 ? -12.698 0.498 20.525 1.00 97.44 374 LEU A C 1
ATOM 2969 O O . LEU A 1 374 ? -13.844 0.645 20.116 1.00 97.44 374 LEU A O 1
ATOM 2973 N N . PHE A 1 375 ? -12.306 -0.616 21.147 1.00 96.75 375 PHE A N 1
ATOM 2974 C CA . PHE A 1 375 ? -13.162 -1.800 21.295 1.00 96.75 375 PHE A CA 1
ATOM 2975 C C . PHE A 1 375 ? -14.365 -1.593 22.222 1.00 96.75 375 PHE A C 1
ATOM 2977 O O . PHE A 1 375 ? -15.274 -2.415 22.239 1.00 96.75 375 PHE A O 1
ATOM 2984 N N . LYS A 1 376 ? -14.404 -0.494 22.986 1.00 97.19 376 LYS A N 1
ATOM 2985 C CA . LYS A 1 376 ? -15.606 -0.079 23.728 1.00 97.19 376 LYS A CA 1
ATOM 2986 C C . LYS A 1 376 ? -16.606 0.677 22.851 1.00 97.19 376 LYS A C 1
ATOM 2988 O O . LYS A 1 376 ? -17.741 0.875 23.268 1.00 97.19 376 LYS A O 1
ATOM 2993 N N . LEU A 1 377 ? -16.172 1.151 21.683 1.00 96.31 377 LEU A N 1
ATOM 2994 C CA . LEU A 1 377 ? -16.947 1.995 20.769 1.00 96.31 377 LEU A CA 1
ATOM 2995 C C . LEU A 1 377 ? -17.373 1.261 19.492 1.00 96.31 377 LEU A C 1
ATOM 2997 O O . LEU A 1 377 ? -18.274 1.739 18.804 1.00 96.31 377 LEU A O 1
ATOM 3001 N N . VAL A 1 378 ? -16.706 0.159 19.143 1.00 93.44 378 VAL A N 1
ATOM 3002 C CA . VAL A 1 378 ? -17.009 -0.658 17.963 1.00 93.44 378 VAL A CA 1
ATOM 3003 C C . VAL A 1 378 ? -16.597 -2.109 18.199 1.00 93.44 378 VAL A C 1
ATOM 3005 O O . VAL A 1 378 ? -15.558 -2.375 18.808 1.00 93.44 378 VAL A O 1
ATOM 3008 N N . ASP A 1 379 ? -17.405 -3.045 17.704 1.00 90.00 379 ASP A N 1
ATOM 3009 C CA . ASP A 1 379 ? -17.035 -4.457 17.666 1.00 90.00 379 ASP A CA 1
ATOM 3010 C C . ASP A 1 379 ? -15.927 -4.670 16.625 1.00 90.00 379 ASP A C 1
ATOM 3012 O O . ASP A 1 379 ? -16.010 -4.187 15.494 1.00 90.00 379 ASP A O 1
ATOM 3016 N N . LYS A 1 380 ? -14.894 -5.432 16.990 1.00 86.25 380 LYS A N 1
ATOM 3017 C CA . LYS A 1 380 ? -13.782 -5.779 16.098 1.00 86.25 380 LYS A CA 1
ATOM 3018 C C . LYS A 1 380 ? -14.252 -6.472 14.820 1.00 86.25 380 LYS A C 1
ATOM 3020 O O . LYS A 1 380 ? -13.616 -6.304 13.783 1.00 86.25 380 LYS A O 1
ATOM 3025 N N . GLN A 1 381 ? -15.347 -7.231 14.890 1.00 81.94 381 GLN A N 1
ATOM 3026 C CA . GLN A 1 381 ? -15.923 -7.936 13.740 1.00 81.94 381 GLN A CA 1
ATOM 3027 C C . GLN A 1 381 ? -16.580 -6.990 12.725 1.00 81.94 381 GLN A C 1
ATOM 3029 O O . GLN A 1 381 ? -16.751 -7.355 11.567 1.00 81.94 381 GLN A O 1
ATOM 3034 N N . GLN A 1 382 ? -16.923 -5.765 13.136 1.00 82.56 382 GLN A N 1
ATOM 3035 C CA . GLN A 1 382 ? -17.535 -4.746 12.275 1.00 82.56 382 GLN A CA 1
ATOM 3036 C C . GLN A 1 382 ? -16.506 -3.801 11.637 1.00 82.56 382 GLN A C 1
ATOM 3038 O O . GLN A 1 382 ? -16.869 -2.946 10.828 1.00 82.56 382 GLN A O 1
ATOM 3043 N N . ILE A 1 383 ? -15.227 -3.912 12.008 1.00 85.06 383 ILE A N 1
ATOM 3044 C CA . ILE A 1 383 ? -14.162 -3.089 11.435 1.00 85.06 383 ILE A CA 1
ATOM 3045 C C . ILE A 1 383 ? -13.838 -3.622 10.040 1.00 85.06 383 ILE A C 1
ATOM 3047 O O . ILE A 1 383 ? -13.288 -4.711 9.907 1.00 85.06 383 ILE A O 1
ATOM 3051 N N . LEU A 1 384 ? -14.136 -2.828 9.009 1.00 85.44 384 LEU A N 1
ATOM 3052 C CA . LEU A 1 384 ? -13.758 -3.153 7.633 1.00 85.44 384 LEU A CA 1
ATOM 3053 C C . LEU A 1 384 ? -12.236 -3.099 7.441 1.00 85.44 384 LEU A C 1
ATOM 3055 O O . LEU A 1 384 ? -11.630 -3.968 6.822 1.00 85.44 384 LEU A O 1
ATOM 3059 N N . GLY A 1 385 ? -11.613 -2.041 7.949 1.00 91.38 385 GLY A N 1
ATOM 3060 C CA . GLY A 1 385 ? -10.193 -1.809 7.762 1.00 91.38 385 GLY A CA 1
ATOM 3061 C C . GLY A 1 385 ? -9.650 -0.769 8.720 1.00 91.38 385 GLY A C 1
ATOM 3062 O O . GLY A 1 385 ? -10.399 -0.069 9.409 1.00 91.38 385 GLY A O 1
ATOM 3063 N N . VAL A 1 386 ? -8.329 -0.680 8.765 1.00 96.25 386 VAL A N 1
ATOM 3064 C CA . VAL A 1 386 ? -7.586 0.203 9.650 1.00 96.25 386 VAL A CA 1
ATOM 3065 C C . VAL A 1 386 ? -6.441 0.898 8.913 1.00 96.25 386 VAL A C 1
ATOM 3067 O O . VAL A 1 386 ? -5.740 0.273 8.121 1.00 96.25 386 VAL A O 1
ATOM 3070 N N . SER A 1 387 ? -6.226 2.180 9.208 1.00 97.25 387 SER A N 1
ATOM 3071 C CA . SER A 1 387 ? -5.068 2.954 8.741 1.00 97.25 387 SER A CA 1
ATOM 3072 C C . SER A 1 387 ? -4.104 3.191 9.896 1.00 97.25 387 SER A C 1
ATOM 3074 O O . SER A 1 387 ? -4.513 3.692 10.942 1.00 97.25 387 SER A O 1
ATOM 3076 N N . PHE A 1 388 ? -2.837 2.817 9.748 1.00 95.69 388 PHE A N 1
ATOM 3077 C CA . PHE A 1 388 ? -1.800 3.060 10.747 1.00 95.69 388 PHE A CA 1
ATOM 3078 C C . PHE A 1 388 ? -1.369 4.531 10.738 1.00 95.69 388 PHE A C 1
ATOM 3080 O O . PHE A 1 388 ? -0.712 4.983 9.809 1.00 95.69 388 PHE A O 1
ATOM 3087 N N . GLU A 1 389 ? -1.689 5.266 11.803 1.00 95.00 389 GLU A N 1
ATOM 3088 C CA . GLU A 1 389 ? -1.390 6.693 11.934 1.00 95.00 389 GLU A CA 1
ATOM 3089 C C . GLU A 1 389 ? -0.336 6.971 13.016 1.00 95.00 389 GLU A C 1
ATOM 3091 O O . GLU A 1 389 ? -0.149 6.208 13.976 1.00 95.00 389 GLU A O 1
ATOM 3096 N N . GLY A 1 390 ? 0.351 8.106 12.868 1.00 90.50 390 GLY A N 1
ATOM 3097 C CA . GLY A 1 390 ? 1.367 8.578 13.812 1.00 90.50 390 GLY A CA 1
ATOM 3098 C C . GLY A 1 390 ? 2.735 7.896 13.683 1.00 90.50 390 GLY A C 1
ATOM 3099 O O . GLY A 1 390 ? 3.560 8.027 14.573 1.00 90.50 390 GLY A O 1
ATOM 3100 N N . PHE A 1 391 ? 3.009 7.155 12.609 1.00 89.81 391 PHE A N 1
ATOM 3101 C CA . PHE A 1 391 ? 4.356 6.612 12.359 1.00 89.81 391 PHE A CA 1
ATOM 3102 C C . PHE A 1 391 ? 5.293 7.627 11.684 1.00 89.81 391 PHE A C 1
ATOM 3104 O O . PHE A 1 391 ? 6.506 7.556 11.830 1.00 89.81 391 PHE A O 1
ATOM 3111 N N . HIS A 1 392 ? 4.749 8.591 10.943 1.00 89.88 392 HIS A N 1
ATOM 3112 C CA . HIS A 1 392 ? 5.510 9.575 10.170 1.00 89.88 392 HIS A CA 1
ATOM 3113 C C . HIS A 1 392 ? 4.689 10.859 9.998 1.00 89.88 392 HIS A C 1
ATOM 3115 O O . HIS A 1 392 ? 3.475 10.863 10.195 1.00 89.88 392 HIS A O 1
ATOM 3121 N N . LYS A 1 393 ? 5.340 11.945 9.571 1.00 89.62 393 LYS A N 1
ATOM 3122 C CA . LYS A 1 393 ? 4.726 13.270 9.351 1.00 89.62 393 LYS A CA 1
ATOM 3123 C C . LYS A 1 393 ? 4.083 13.450 7.973 1.00 89.62 393 LYS A C 1
ATOM 3125 O O . LYS A 1 393 ? 3.817 14.578 7.581 1.00 89.62 393 LYS A O 1
ATOM 3130 N N . TYR A 1 394 ? 3.821 12.360 7.252 1.00 91.69 394 TYR A N 1
ATOM 3131 C CA . TYR A 1 394 ? 3.437 12.382 5.830 1.00 91.69 394 TYR A CA 1
ATOM 3132 C C . TYR A 1 394 ? 4.504 13.093 4.969 1.00 91.69 394 TYR A C 1
ATOM 3134 O O . TYR A 1 394 ? 5.633 13.311 5.417 1.00 91.69 394 TYR A O 1
ATOM 3142 N N . GLY A 1 395 ? 4.180 13.399 3.713 1.00 92.19 395 GLY A N 1
ATOM 3143 C CA . GLY A 1 395 ? 5.039 14.171 2.827 1.00 92.19 395 GLY A CA 1
ATOM 3144 C C . GLY A 1 395 ? 6.322 13.443 2.408 1.00 92.19 395 GLY A C 1
ATOM 3145 O O . GLY A 1 395 ? 6.457 12.232 2.615 1.00 92.19 395 GLY A O 1
ATOM 3146 N N . PRO A 1 396 ? 7.292 14.177 1.829 1.00 91.81 396 PRO A N 1
ATOM 3147 C CA . PRO A 1 396 ? 8.488 13.601 1.208 1.00 91.81 396 PRO A CA 1
ATOM 3148 C C . PRO A 1 396 ? 9.306 12.686 2.126 1.00 91.81 396 PRO A C 1
ATOM 3150 O O . PRO A 1 396 ? 9.860 11.689 1.678 1.00 91.81 396 PRO A O 1
ATOM 3153 N N . GLN A 1 397 ? 9.354 12.982 3.429 1.00 88.81 397 GLN A N 1
ATOM 3154 C CA . GLN A 1 397 ? 10.130 12.192 4.394 1.00 88.81 397 GLN A CA 1
ATOM 3155 C C . GLN A 1 397 ? 9.591 10.769 4.574 1.00 88.81 397 GLN A C 1
ATOM 3157 O O . GLN A 1 397 ? 10.348 9.870 4.936 1.00 88.81 397 GLN A O 1
ATOM 3162 N N . SER A 1 398 ? 8.303 10.547 4.298 1.00 92.44 398 SER A N 1
ATOM 3163 C CA . SER A 1 398 ? 7.697 9.217 4.393 1.00 92.44 398 SER A CA 1
ATOM 3164 C C . SER A 1 398 ? 8.237 8.231 3.350 1.00 92.44 398 SER A C 1
ATOM 3166 O O . SER A 1 398 ? 8.096 7.026 3.533 1.00 92.44 398 SER A O 1
ATOM 3168 N N . GLU A 1 399 ? 8.928 8.717 2.312 1.00 91.12 399 GLU A N 1
ATOM 3169 C CA . GLU A 1 399 ? 9.658 7.871 1.365 1.00 91.12 399 GLU A CA 1
ATOM 3170 C C . GLU A 1 399 ? 10.761 7.055 2.060 1.00 91.12 399 GLU A C 1
ATOM 3172 O O . GLU A 1 399 ? 10.974 5.884 1.750 1.00 91.12 399 GLU A O 1
ATOM 3177 N N . LEU A 1 400 ? 11.463 7.665 3.019 1.00 87.31 400 LEU A N 1
ATOM 3178 C CA . LEU A 1 400 ? 12.611 7.072 3.714 1.00 87.31 400 LEU A CA 1
ATOM 3179 C C . LEU A 1 400 ? 12.210 6.317 4.987 1.00 87.31 400 LEU A C 1
ATOM 3181 O O . LEU A 1 400 ? 13.056 6.007 5.827 1.00 87.31 400 LEU A O 1
ATOM 3185 N N . PHE A 1 401 ? 10.919 6.036 5.155 1.00 88.88 401 PHE A N 1
ATOM 3186 C CA . PHE A 1 401 ? 10.401 5.376 6.341 1.00 88.88 401 PHE A CA 1
ATOM 3187 C C . PHE A 1 401 ? 10.981 3.961 6.496 1.00 88.88 401 PHE A C 1
ATOM 3189 O O . PHE A 1 401 ? 10.882 3.134 5.590 1.00 88.88 401 PHE A O 1
ATOM 3196 N N . ASN A 1 402 ? 11.565 3.664 7.661 1.00 87.44 402 ASN A N 1
ATOM 3197 C CA . ASN A 1 402 ? 12.061 2.327 7.983 1.00 87.44 402 ASN A CA 1
ATOM 3198 C C . ASN A 1 402 ? 10.942 1.479 8.602 1.00 87.44 402 ASN A C 1
ATOM 3200 O O . ASN A 1 402 ? 10.710 1.493 9.817 1.00 87.44 402 ASN A O 1
ATOM 3204 N N . ILE A 1 403 ? 10.264 0.710 7.755 1.00 86.75 403 ILE A N 1
ATOM 3205 C CA . ILE A 1 403 ? 9.146 -0.126 8.187 1.00 86.75 403 ILE A CA 1
ATOM 3206 C C . ILE A 1 403 ? 9.570 -1.288 9.099 1.00 86.75 403 ILE A C 1
ATOM 3208 O O . ILE A 1 403 ? 8.802 -1.689 9.975 1.00 86.75 403 ILE A O 1
ATOM 3212 N N . ASP A 1 404 ? 10.805 -1.782 8.981 1.00 84.62 404 ASP A N 1
ATOM 3213 C CA . ASP A 1 404 ? 11.298 -2.912 9.781 1.00 84.62 404 ASP A CA 1
ATOM 3214 C C . ASP A 1 404 ? 11.374 -2.569 11.269 1.00 84.62 404 ASP A C 1
ATOM 3216 O O . ASP A 1 404 ? 11.075 -3.409 12.122 1.00 84.62 404 ASP A O 1
ATOM 3220 N N . ALA A 1 405 ? 11.674 -1.305 11.589 1.00 87.69 405 ALA A N 1
ATOM 3221 C CA . ALA A 1 405 ? 11.662 -0.801 12.961 1.00 87.69 405 ALA A CA 1
ATOM 3222 C C . ALA A 1 405 ? 10.272 -0.902 13.626 1.00 87.69 405 ALA A C 1
ATOM 3224 O O . ALA A 1 405 ? 10.170 -0.926 14.851 1.00 87.69 405 ALA A O 1
ATOM 3225 N N . HIS A 1 406 ? 9.206 -1.020 12.828 1.00 89.25 406 HIS A N 1
ATOM 3226 C CA . HIS A 1 406 ? 7.814 -1.025 13.280 1.00 89.25 406 HIS A CA 1
ATOM 3227 C C . HIS A 1 406 ? 7.158 -2.412 13.194 1.00 89.25 406 HIS A C 1
ATOM 3229 O O . HIS A 1 406 ? 6.008 -2.574 13.615 1.00 89.25 406 HIS A O 1
ATOM 3235 N N . ARG A 1 407 ? 7.884 -3.434 12.716 1.00 86.81 407 ARG A N 1
ATOM 3236 C CA . ARG A 1 407 ? 7.391 -4.811 12.530 1.00 86.81 407 ARG A CA 1
ATOM 3237 C C . ARG A 1 407 ? 6.684 -5.363 13.767 1.00 86.81 407 ARG A C 1
ATOM 3239 O O . ARG A 1 407 ? 5.566 -5.870 13.674 1.00 86.81 407 ARG A O 1
ATOM 3246 N N . THR A 1 408 ? 7.326 -5.262 14.931 1.00 90.00 408 THR A N 1
ATOM 3247 C CA . THR A 1 408 ? 6.791 -5.796 16.194 1.00 90.00 408 THR A CA 1
ATOM 3248 C C . THR A 1 408 ? 5.477 -5.119 16.567 1.00 90.00 408 THR A C 1
ATOM 3250 O O . THR A 1 408 ? 4.508 -5.796 16.901 1.00 90.00 408 THR A O 1
ATOM 3253 N N . LEU A 1 409 ? 5.409 -3.792 16.445 1.00 91.62 409 LEU A N 1
ATOM 3254 C CA . LEU A 1 409 ? 4.215 -3.025 16.784 1.00 91.62 409 LEU A CA 1
ATOM 3255 C C . LEU A 1 409 ? 3.048 -3.318 15.832 1.00 91.62 409 LEU A C 1
ATOM 3257 O O . LEU A 1 409 ? 1.901 -3.422 16.278 1.00 91.62 409 LEU A O 1
ATOM 3261 N N . ILE A 1 410 ? 3.327 -3.476 14.535 1.00 92.06 410 ILE A N 1
ATOM 3262 C CA . ILE A 1 410 ? 2.333 -3.900 13.542 1.00 92.06 410 ILE A CA 1
ATOM 3263 C C . ILE A 1 410 ? 1.794 -5.286 13.923 1.00 92.06 410 ILE A C 1
ATOM 3265 O O . ILE A 1 410 ? 0.582 -5.453 14.055 1.00 92.06 410 ILE A O 1
ATOM 3269 N N . ALA A 1 411 ? 2.672 -6.255 14.200 1.00 90.00 411 ALA A N 1
ATOM 3270 C CA . ALA A 1 411 ? 2.274 -7.609 14.585 1.00 90.00 411 ALA A CA 1
ATOM 3271 C C . ALA A 1 411 ? 1.441 -7.645 15.883 1.00 90.00 411 ALA A C 1
ATOM 3273 O O . ALA A 1 411 ? 0.403 -8.306 15.937 1.00 90.00 411 ALA A O 1
ATOM 3274 N N . GLU A 1 412 ? 1.845 -6.900 16.916 1.00 94.06 412 GLU A N 1
ATOM 3275 C CA . GLU A 1 412 ? 1.092 -6.762 18.171 1.00 94.06 412 GLU A CA 1
ATOM 3276 C C . GLU A 1 412 ? -0.290 -6.130 17.958 1.00 94.06 412 GLU A C 1
ATOM 3278 O O . GLU A 1 412 ? -1.275 -6.568 18.558 1.00 94.06 412 GLU A O 1
ATOM 3283 N N . THR A 1 413 ? -0.371 -5.110 17.099 1.00 94.44 413 THR A N 1
ATOM 3284 C CA . THR A 1 413 ? -1.629 -4.435 16.753 1.00 94.44 413 THR A CA 1
ATOM 3285 C C . THR A 1 413 ? -2.583 -5.400 16.055 1.00 94.44 413 THR A C 1
ATOM 3287 O O . THR A 1 413 ? -3.733 -5.538 16.473 1.00 94.44 413 THR A O 1
ATOM 3290 N N . LYS A 1 414 ? -2.091 -6.126 15.045 1.00 90.44 414 LYS A N 1
ATOM 3291 C CA . LYS A 1 414 ? -2.857 -7.135 14.300 1.00 90.44 414 LYS A CA 1
ATOM 3292 C C . LYS A 1 414 ? -3.361 -8.246 15.215 1.00 90.44 414 LYS A C 1
ATOM 3294 O O . LYS A 1 414 ? -4.553 -8.535 15.230 1.00 90.44 414 LYS A O 1
ATOM 3299 N N . LYS A 1 415 ? -2.485 -8.785 16.068 1.00 91.88 415 LYS A N 1
ATOM 3300 C CA . LYS A 1 415 ? -2.846 -9.806 17.059 1.00 91.88 415 LYS A CA 1
ATOM 3301 C C . LYS A 1 415 ? -3.938 -9.335 18.022 1.00 91.88 415 LYS A C 1
ATOM 3303 O O . LYS A 1 415 ? -4.758 -10.136 18.444 1.00 91.88 415 LYS A O 1
ATOM 3308 N N . LYS A 1 416 ? -3.949 -8.056 18.409 1.00 93.44 416 LYS A N 1
ATOM 3309 C CA . LYS A 1 416 ? -4.981 -7.519 19.309 1.00 93.44 416 LYS A CA 1
ATOM 3310 C C . LYS A 1 416 ? -6.312 -7.256 18.608 1.00 93.44 416 LYS A C 1
ATOM 3312 O O . LYS A 1 416 ? -7.361 -7.370 19.251 1.00 93.44 416 LYS A O 1
ATOM 3317 N N . LEU A 1 417 ? -6.275 -6.886 17.330 1.00 90.69 417 LEU A N 1
ATOM 3318 C CA . LEU A 1 417 ? -7.470 -6.808 16.495 1.00 90.69 417 LEU A CA 1
ATOM 3319 C C . LEU A 1 417 ? -8.096 -8.195 16.306 1.00 90.69 417 LEU A C 1
ATOM 3321 O O . LEU A 1 417 ? -9.314 -8.292 16.397 1.00 90.69 417 LEU A O 1
ATOM 3325 N N . ASP A 1 418 ? -7.267 -9.237 16.170 1.00 85.38 418 ASP A N 1
ATOM 3326 C CA . ASP A 1 418 ? -7.682 -10.651 16.151 1.00 85.38 418 ASP A CA 1
ATOM 3327 C C . ASP A 1 418 ? -8.825 -10.914 15.157 1.00 85.38 418 ASP A C 1
ATOM 3329 O O . ASP A 1 418 ? -9.842 -11.530 15.467 1.00 85.38 418 ASP A O 1
ATOM 3333 N N . ASN A 1 419 ? -8.693 -10.329 13.968 1.00 78.50 419 ASN A N 1
ATOM 3334 C CA . ASN A 1 419 ? -9.667 -10.444 12.897 1.00 78.50 419 ASN A CA 1
ATOM 3335 C C . ASN A 1 419 ? -8.924 -10.455 11.564 1.00 78.50 419 ASN A C 1
ATOM 3337 O O . ASN A 1 419 ? -8.350 -9.448 11.144 1.00 78.50 419 ASN A O 1
ATOM 3341 N N . ASP A 1 420 ? -8.962 -11.604 10.897 1.00 73.75 420 ASP A N 1
ATOM 3342 C CA . ASP A 1 420 ? -8.283 -11.810 9.624 1.00 73.75 420 ASP A CA 1
ATOM 3343 C C . ASP A 1 420 ? -8.933 -11.042 8.464 1.00 73.75 420 ASP A C 1
ATOM 3345 O O . ASP A 1 420 ? -8.312 -10.920 7.414 1.00 73.75 420 ASP A O 1
ATOM 3349 N N . ASN A 1 421 ? -10.123 -10.462 8.641 1.00 75.38 421 ASN A N 1
ATOM 3350 C CA . ASN A 1 421 ? -10.867 -9.770 7.579 1.00 75.38 421 ASN A CA 1
ATOM 3351 C C . ASN A 1 421 ? -10.616 -8.259 7.530 1.00 75.38 421 ASN A C 1
ATOM 3353 O O . ASN A 1 421 ? -11.181 -7.570 6.687 1.00 75.38 421 ASN A O 1
ATOM 3357 N N . ILE A 1 422 ? -9.781 -7.734 8.429 1.00 85.88 422 ILE A N 1
ATOM 3358 C CA . ILE A 1 422 ? -9.461 -6.306 8.477 1.00 85.88 422 ILE A CA 1
ATOM 3359 C C . ILE A 1 422 ? -8.475 -5.954 7.366 1.00 85.88 422 ILE A C 1
ATOM 3361 O O . ILE A 1 422 ? -7.386 -6.518 7.307 1.00 85.88 422 ILE A O 1
ATOM 3365 N N . LEU A 1 423 ? -8.821 -4.972 6.536 1.00 88.56 423 LEU A N 1
ATOM 3366 C CA . LEU A 1 423 ? -7.881 -4.367 5.592 1.00 88.56 423 LEU A CA 1
ATOM 3367 C C . LEU A 1 423 ? -6.870 -3.482 6.325 1.00 88.56 423 LEU A C 1
ATOM 3369 O O . LEU A 1 423 ? -7.259 -2.601 7.090 1.00 88.56 423 LEU A O 1
ATOM 3373 N N . TYR A 1 424 ? -5.580 -3.672 6.070 1.00 93.75 424 TYR A N 1
ATOM 3374 C CA . TYR A 1 424 ? -4.513 -2.867 6.662 1.00 93.75 424 TYR A CA 1
ATOM 3375 C C . TYR A 1 424 ? -3.949 -1.853 5.664 1.00 93.75 424 TYR A C 1
ATOM 3377 O O . TYR A 1 424 ? -3.493 -2.222 4.582 1.00 93.75 424 TYR A O 1
ATOM 3385 N N . ILE A 1 425 ? -3.937 -0.580 6.062 1.00 95.62 425 ILE A N 1
ATOM 3386 C CA . ILE A 1 425 ? -3.420 0.555 5.288 1.00 95.62 425 ILE A CA 1
ATOM 3387 C C . ILE A 1 425 ? -2.328 1.253 6.101 1.00 95.62 425 ILE A C 1
ATOM 3389 O O . ILE A 1 425 ? -2.443 1.391 7.319 1.00 95.62 425 ILE A O 1
ATOM 3393 N N . LEU A 1 426 ? -1.272 1.720 5.439 1.00 94.81 426 LEU A N 1
ATOM 3394 C CA . LEU A 1 426 ? -0.278 2.616 6.030 1.00 94.81 426 LEU A CA 1
ATOM 3395 C C . LEU A 1 426 ? 0.049 3.721 4.993 1.00 94.81 426 LEU A C 1
ATOM 3397 O O . LEU A 1 426 ? 0.466 3.395 3.877 1.00 94.81 426 LEU A O 1
ATOM 3401 N N . PRO A 1 427 ? -0.198 5.010 5.293 1.00 92.12 427 PRO A N 1
ATOM 3402 C CA . PRO A 1 427 ? -0.160 6.083 4.294 1.00 92.12 427 PRO A CA 1
ATOM 3403 C C . PRO A 1 427 ? 1.265 6.606 4.040 1.00 92.12 427 PRO A C 1
ATOM 3405 O O . PRO A 1 427 ? 1.618 7.708 4.441 1.00 92.12 427 PRO A O 1
ATOM 3408 N N . LEU A 1 428 ? 2.097 5.824 3.348 1.00 92.06 428 LEU A N 1
ATOM 3409 C CA . LEU A 1 428 ? 3.478 6.188 2.996 1.00 92.06 428 LEU A CA 1
ATOM 3410 C C . LEU A 1 428 ? 3.653 6.513 1.510 1.00 92.06 428 LEU A C 1
ATOM 3412 O O . LEU A 1 428 ? 2.884 6.072 0.656 1.00 92.06 428 LEU A O 1
ATOM 3416 N N . LEU A 1 429 ? 4.755 7.195 1.193 1.00 94.62 429 LEU A N 1
ATOM 3417 C CA . LEU A 1 429 ? 5.332 7.180 -0.149 1.00 94.62 429 LEU A CA 1
ATOM 3418 C C . LEU A 1 429 ? 6.076 5.857 -0.364 1.00 94.62 429 LEU A C 1
ATOM 3420 O O . LEU A 1 429 ? 7.237 5.678 0.000 1.00 94.62 429 LEU A O 1
ATOM 3424 N N . TRP A 1 430 ? 5.349 4.900 -0.924 1.00 95.00 430 TRP A N 1
ATOM 3425 C CA . TRP A 1 430 ? 5.735 3.503 -1.029 1.00 95.00 430 TRP A CA 1
ATOM 3426 C C . TRP A 1 430 ? 6.823 3.213 -2.065 1.00 95.00 430 TRP A C 1
ATOM 3428 O O . TRP A 1 430 ? 6.555 2.784 -3.188 1.00 95.00 430 TRP A O 1
ATOM 3438 N N . ARG A 1 431 ? 8.085 3.331 -1.652 1.00 90.81 431 ARG A N 1
ATOM 3439 C CA . ARG A 1 431 ? 9.192 2.746 -2.415 1.00 90.81 431 ARG A CA 1
ATOM 3440 C C . ARG A 1 431 ? 9.013 1.230 -2.591 1.00 90.81 431 ARG A C 1
ATOM 3442 O O . ARG A 1 431 ? 8.595 0.572 -1.633 1.00 90.81 431 ARG A O 1
ATOM 3449 N N . PRO A 1 432 ? 9.387 0.647 -3.746 1.00 88.56 432 PRO A N 1
ATOM 3450 C CA . PRO A 1 432 ? 9.194 -0.781 -4.017 1.00 88.56 432 PRO A CA 1
ATOM 3451 C C . PRO A 1 432 ? 9.790 -1.702 -2.942 1.00 88.56 432 PRO A C 1
ATOM 3453 O O . PRO A 1 432 ? 9.170 -2.686 -2.549 1.00 88.56 432 PRO A O 1
ATOM 3456 N N . ASP A 1 433 ? 10.955 -1.351 -2.394 1.00 81.31 433 ASP A N 1
ATOM 3457 C CA . ASP A 1 433 ? 11.613 -2.138 -1.348 1.00 81.31 433 ASP A CA 1
ATOM 3458 C C . ASP A 1 433 ? 10.859 -2.125 -0.003 1.00 81.31 433 ASP A C 1
ATOM 3460 O O . ASP A 1 433 ? 10.886 -3.110 0.739 1.00 81.31 433 ASP A O 1
ATOM 3464 N N . ASN A 1 434 ? 10.143 -1.038 0.295 1.00 86.75 434 ASN A N 1
ATOM 3465 C CA . ASN A 1 434 ? 9.260 -0.939 1.455 1.00 86.75 434 ASN A CA 1
ATOM 3466 C C . ASN A 1 434 ? 7.907 -1.617 1.208 1.00 86.75 434 ASN A C 1
ATOM 3468 O O . ASN A 1 434 ? 7.345 -2.172 2.150 1.00 86.75 434 ASN A O 1
ATOM 3472 N N . VAL A 1 435 ? 7.404 -1.631 -0.034 1.00 90.50 435 VAL A N 1
ATOM 3473 C CA . VAL A 1 435 ? 6.185 -2.376 -0.402 1.00 90.50 435 VAL A CA 1
ATOM 3474 C C . VAL A 1 435 ? 6.348 -3.857 -0.078 1.00 90.50 435 VAL A C 1
ATOM 3476 O O . VAL A 1 435 ? 5.518 -4.420 0.630 1.00 90.50 435 VAL A O 1
ATOM 3479 N N . VAL A 1 436 ? 7.440 -4.483 -0.528 1.00 83.56 436 VAL A N 1
ATOM 3480 C CA . VAL A 1 436 ? 7.680 -5.919 -0.295 1.00 83.56 436 VAL A CA 1
ATOM 3481 C C . VAL A 1 436 ? 7.718 -6.244 1.203 1.00 83.56 436 VAL A C 1
ATOM 3483 O O . VAL A 1 436 ? 7.082 -7.200 1.646 1.00 83.56 436 VAL A O 1
ATOM 3486 N N . ARG A 1 437 ? 8.401 -5.418 2.007 1.00 82.81 437 ARG A N 1
ATOM 3487 C CA . ARG A 1 437 ? 8.467 -5.583 3.472 1.00 82.81 437 ARG A CA 1
ATOM 3488 C C . ARG A 1 437 ? 7.112 -5.379 4.147 1.00 82.81 437 ARG A C 1
ATOM 3490 O O . ARG A 1 437 ? 6.740 -6.131 5.040 1.00 82.81 437 ARG A O 1
ATOM 3497 N N . ALA A 1 438 ? 6.344 -4.389 3.710 1.00 88.25 438 ALA A N 1
ATOM 3498 C CA . ALA A 1 438 ? 5.008 -4.132 4.235 1.00 88.25 438 ALA A CA 1
ATOM 3499 C C . ALA A 1 438 ? 4.037 -5.278 3.946 1.00 88.25 438 ALA A C 1
ATOM 3501 O O . ALA A 1 438 ? 3.237 -5.632 4.812 1.00 88.25 438 ALA A O 1
ATOM 3502 N N . ILE A 1 439 ? 4.132 -5.877 2.757 1.00 85.31 439 ILE A N 1
ATOM 3503 C CA . ILE A 1 439 ? 3.369 -7.074 2.410 1.00 85.31 439 ILE A CA 1
ATOM 3504 C C . ILE A 1 439 ? 3.741 -8.224 3.347 1.00 85.31 439 ILE A C 1
ATOM 3506 O O . ILE A 1 439 ? 2.833 -8.892 3.819 1.00 85.31 439 ILE A O 1
ATOM 3510 N N . ASP A 1 440 ? 5.021 -8.416 3.695 1.00 79.19 440 ASP A N 1
ATOM 3511 C CA . ASP A 1 440 ? 5.436 -9.425 4.693 1.00 79.19 440 ASP A CA 1
ATOM 3512 C C . ASP A 1 440 ? 4.832 -9.167 6.083 1.00 79.19 440 ASP A C 1
ATOM 3514 O O . ASP A 1 440 ? 4.523 -10.083 6.845 1.00 79.19 440 ASP A O 1
ATOM 3518 N N . TYR A 1 441 ? 4.585 -7.900 6.409 1.00 84.62 441 TYR A N 1
ATOM 3519 C CA . TYR A 1 441 ? 3.905 -7.503 7.645 1.00 84.62 441 TYR A CA 1
ATOM 3520 C C . TYR A 1 441 ? 2.375 -7.556 7.519 1.00 84.62 441 TYR A C 1
ATOM 3522 O O . TYR A 1 441 ? 1.652 -7.314 8.495 1.00 84.62 441 TYR A O 1
ATOM 3530 N N . GLY A 1 442 ? 1.879 -7.950 6.343 1.00 84.06 442 GLY A N 1
ATOM 3531 C CA . GLY A 1 442 ? 0.487 -8.085 5.941 1.00 84.06 442 GLY A CA 1
ATOM 3532 C C . GLY A 1 442 ? -0.265 -6.761 5.944 1.00 84.06 442 GLY A C 1
ATOM 3533 O O . GLY A 1 442 ? -1.317 -6.682 6.580 1.00 84.06 442 GLY A O 1
ATOM 3534 N N . ILE A 1 443 ? 0.330 -5.745 5.316 1.00 91.12 443 ILE A N 1
ATOM 3535 C CA . ILE A 1 443 ? -0.347 -4.547 4.807 1.00 91.12 443 ILE A CA 1
ATOM 3536 C C . ILE A 1 443 ? -0.993 -4.891 3.456 1.00 91.12 443 ILE A C 1
ATOM 3538 O O . ILE A 1 443 ? -0.371 -5.564 2.633 1.00 91.12 443 ILE A O 1
ATOM 3542 N N . ASP A 1 444 ? -2.225 -4.429 3.237 1.00 89.94 444 ASP A N 1
ATOM 3543 C CA . ASP A 1 444 ? -3.066 -4.837 2.105 1.00 89.94 444 ASP A CA 1
ATOM 3544 C C . ASP A 1 444 ? -3.204 -3.729 1.044 1.00 89.94 444 ASP A C 1
ATOM 3546 O O . ASP A 1 444 ? -3.099 -3.997 -0.155 1.00 89.94 444 ASP A O 1
ATOM 3550 N N . LEU A 1 445 ? -3.427 -2.478 1.468 1.00 92.75 445 LEU A N 1
ATOM 3551 C CA . LEU A 1 445 ? -3.641 -1.338 0.569 1.00 92.75 445 LEU A CA 1
ATOM 3552 C C . LEU A 1 445 ? -2.548 -0.283 0.732 1.00 92.75 445 LEU A C 1
ATOM 3554 O O . LEU A 1 445 ? -2.212 0.141 1.841 1.00 92.75 445 LEU A O 1
ATOM 3558 N N . PHE A 1 446 ? -2.033 0.169 -0.406 1.00 96.25 446 PHE A N 1
ATOM 3559 C CA . PHE A 1 446 ? -0.895 1.071 -0.507 1.00 96.25 446 PHE A CA 1
ATOM 3560 C C . PHE A 1 446 ? -1.333 2.384 -1.154 1.00 96.25 446 PHE A C 1
ATOM 3562 O O . PHE A 1 446 ? -2.052 2.372 -2.151 1.00 96.25 446 PHE A O 1
ATOM 3569 N N . SER A 1 447 ? -0.901 3.524 -0.614 1.00 96.00 447 SER A N 1
ATOM 3570 C CA . SER A 1 447 ? -1.132 4.820 -1.264 1.00 96.00 447 SER A CA 1
ATOM 3571 C C . SER A 1 447 ? -0.472 4.860 -2.646 1.00 96.00 447 SER A C 1
ATOM 3573 O O . SER A 1 447 ? 0.642 4.361 -2.825 1.00 96.00 447 SER A O 1
ATOM 3575 N N . GLY A 1 448 ? -1.150 5.472 -3.617 1.00 96.19 448 GLY A N 1
ATOM 3576 C CA . GLY A 1 448 ? -0.621 5.696 -4.965 1.00 96.19 448 GLY A CA 1
ATOM 3577 C C . GLY A 1 448 ? 0.298 6.907 -5.077 1.00 96.19 448 GLY A C 1
ATOM 3578 O O . GLY A 1 448 ? 0.896 7.129 -6.127 1.00 96.19 448 GLY A O 1
ATOM 3579 N N . ALA A 1 449 ? 0.417 7.705 -4.012 1.00 97.06 449 ALA A N 1
ATOM 3580 C CA . ALA A 1 449 ? 1.081 9.007 -4.028 1.00 97.06 449 ALA A CA 1
ATOM 3581 C C . ALA A 1 449 ? 2.582 8.947 -4.368 1.00 97.06 449 ALA A C 1
ATOM 3583 O O . ALA A 1 449 ? 3.162 9.950 -4.781 1.00 97.06 449 ALA A O 1
ATOM 3584 N N . TYR A 1 450 ? 3.224 7.782 -4.252 1.00 97.50 450 TYR A N 1
ATOM 3585 C CA . TYR A 1 450 ? 4.627 7.612 -4.639 1.00 97.50 450 TYR A CA 1
ATOM 3586 C C . TYR A 1 450 ? 4.870 7.892 -6.132 1.00 97.50 450 TYR A C 1
ATOM 3588 O O . TYR A 1 450 ? 5.848 8.544 -6.487 1.00 97.50 450 TYR A O 1
ATOM 3596 N N . VAL A 1 451 ? 3.955 7.475 -7.011 1.00 97.56 451 VAL A N 1
ATOM 3597 C CA . VAL A 1 451 ? 4.085 7.637 -8.470 1.00 97.56 451 VAL A CA 1
ATOM 3598 C C . VAL A 1 451 ? 4.150 9.116 -8.902 1.00 97.56 451 VAL A C 1
ATOM 3600 O O . VAL A 1 451 ? 5.114 9.493 -9.581 1.00 97.56 451 VAL A O 1
ATOM 3603 N N . PRO A 1 452 ? 3.200 9.996 -8.513 1.00 97.25 452 PRO A N 1
ATOM 3604 C CA . PRO A 1 452 ? 3.321 11.424 -8.790 1.00 97.25 452 PRO A CA 1
ATOM 3605 C C . PRO A 1 452 ? 4.535 12.044 -8.111 1.00 97.25 452 PRO A C 1
ATOM 3607 O O . PRO A 1 452 ? 5.205 12.865 -8.726 1.00 97.25 452 PRO A O 1
ATOM 3610 N N . PHE A 1 453 ? 4.865 11.629 -6.887 1.00 97.00 453 PHE A N 1
ATOM 3611 C CA . PHE A 1 453 ? 6.027 12.153 -6.175 1.00 97.00 453 PHE A CA 1
ATOM 3612 C C . PHE A 1 453 ? 7.346 11.929 -6.938 1.00 97.00 453 PHE A C 1
ATOM 3614 O O . PHE A 1 453 ? 8.128 12.867 -7.098 1.00 97.00 453 PHE A O 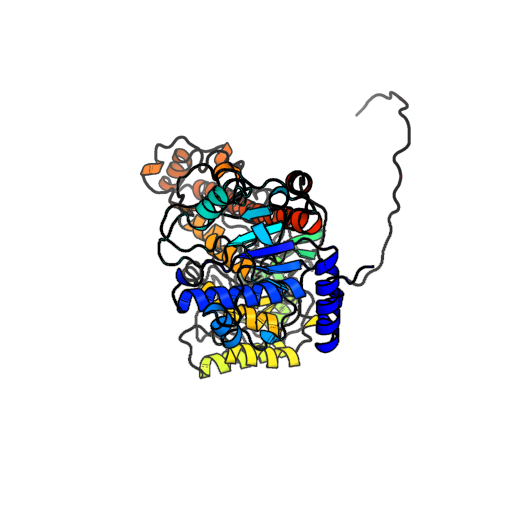1
ATOM 3621 N N . VAL A 1 454 ? 7.562 10.725 -7.478 1.00 97.25 454 VAL A N 1
ATOM 3622 C CA . VAL A 1 454 ? 8.723 10.401 -8.328 1.00 97.25 454 VAL A CA 1
ATOM 3623 C C . VAL A 1 454 ? 8.677 11.170 -9.652 1.00 97.25 454 VAL A C 1
ATOM 3625 O O . VAL A 1 454 ? 9.687 11.711 -10.106 1.00 97.25 454 VAL A O 1
ATOM 3628 N N . THR A 1 455 ? 7.492 11.278 -10.252 1.00 97.94 455 THR A N 1
ATOM 3629 C CA . THR A 1 455 ? 7.297 11.983 -11.527 1.00 97.94 455 THR A CA 1
ATOM 3630 C C . THR A 1 455 ? 7.621 13.476 -11.422 1.00 97.94 455 THR A C 1
ATOM 3632 O O . THR A 1 455 ? 8.263 14.026 -12.317 1.00 97.94 455 THR A O 1
ATOM 3635 N N . GLU A 1 456 ? 7.250 14.140 -10.322 1.00 95.94 456 GLU A N 1
ATOM 3636 C CA . GLU A 1 456 ? 7.543 15.567 -10.113 1.00 95.94 456 GLU A CA 1
ATOM 3637 C C . GLU A 1 456 ? 9.043 15.867 -10.037 1.00 95.94 456 GLU A C 1
ATOM 3639 O O . GLU A 1 456 ? 9.486 16.928 -10.485 1.00 95.94 456 GLU A O 1
ATOM 3644 N N . ARG A 1 457 ? 9.844 14.917 -9.537 1.00 94.94 457 ARG A N 1
ATOM 3645 C CA . ARG A 1 457 ? 11.314 15.001 -9.551 1.00 94.94 457 ARG A CA 1
ATOM 3646 C C . ARG A 1 457 ? 11.953 14.431 -10.821 1.00 94.94 457 ARG A C 1
ATOM 3648 O O . ARG A 1 457 ? 13.168 14.240 -10.852 1.00 94.94 457 ARG A O 1
ATOM 3655 N N . LEU A 1 458 ? 11.153 14.203 -11.869 1.00 97.12 458 LEU A N 1
ATOM 3656 C CA . LEU A 1 458 ? 11.574 13.692 -13.181 1.00 97.12 458 LEU A CA 1
ATOM 3657 C C . LEU A 1 458 ? 12.250 12.313 -13.103 1.00 97.12 458 LEU A C 1
ATOM 3659 O O . LEU A 1 458 ? 13.089 11.963 -13.939 1.00 97.12 458 LEU A O 1
ATOM 3663 N N . GLY A 1 459 ? 11.893 11.545 -12.072 1.00 97.00 459 GLY A N 1
ATOM 3664 C CA . GLY A 1 459 ? 12.329 10.173 -11.891 1.00 97.00 459 GLY A CA 1
ATOM 3665 C C . GLY A 1 459 ? 11.542 9.228 -12.793 1.00 97.00 459 GLY A C 1
ATOM 3666 O O . GLY A 1 459 ? 10.323 9.346 -12.936 1.00 97.00 459 GLY A O 1
ATOM 3667 N N . ILE A 1 460 ? 12.250 8.278 -13.388 1.00 97.75 460 ILE A N 1
ATOM 3668 C CA . ILE A 1 460 ? 11.686 7.156 -14.131 1.00 97.75 460 ILE A CA 1
ATOM 3669 C C . ILE A 1 460 ? 11.863 5.915 -13.277 1.00 97.75 460 ILE A C 1
ATOM 3671 O O . ILE A 1 460 ? 12.998 5.541 -12.980 1.00 97.75 460 ILE A O 1
ATOM 3675 N N . LEU A 1 461 ? 10.765 5.274 -12.888 1.00 95.88 461 LEU A N 1
ATOM 3676 C CA . LEU A 1 461 ? 10.810 3.988 -12.201 1.00 95.88 461 LEU A CA 1
ATOM 3677 C C . LEU A 1 461 ? 11.404 2.934 -13.142 1.00 95.88 461 LEU A C 1
ATOM 3679 O O . LEU A 1 461 ? 10.938 2.807 -14.270 1.00 95.88 461 LEU A O 1
ATOM 3683 N N . ASN A 1 462 ? 12.427 2.211 -12.676 1.00 90.12 462 ASN A N 1
ATOM 3684 C CA . ASN A 1 462 ? 13.215 1.253 -13.474 1.00 90.12 462 ASN A CA 1
ATOM 3685 C C . ASN A 1 462 ? 13.642 0.001 -12.679 1.00 90.12 462 ASN A C 1
ATOM 3687 O O . ASN A 1 462 ? 14.551 -0.736 -13.063 1.00 90.12 462 ASN A O 1
ATOM 3691 N N . PHE A 1 463 ? 13.013 -0.248 -11.531 1.00 85.81 463 PHE A N 1
ATOM 3692 C CA . PHE A 1 463 ? 13.267 -1.476 -10.782 1.00 85.81 463 PHE A CA 1
ATOM 3693 C C . PHE A 1 463 ? 12.749 -2.701 -11.548 1.00 85.81 463 PHE A C 1
ATOM 3695 O O . PHE A 1 463 ? 11.726 -2.633 -12.233 1.00 85.81 463 PHE A O 1
ATOM 3702 N N . ILE A 1 464 ? 13.454 -3.820 -11.394 1.00 78.00 464 ILE A N 1
ATOM 3703 C CA . ILE A 1 464 ? 13.125 -5.099 -12.027 1.00 78.00 464 ILE A CA 1
ATOM 3704 C C . ILE A 1 464 ? 12.079 -5.820 -11.170 1.00 78.00 464 ILE A C 1
ATOM 3706 O O . ILE A 1 464 ? 12.265 -5.978 -9.963 1.00 78.00 464 ILE A O 1
ATOM 3710 N N . TYR A 1 465 ? 10.989 -6.258 -11.796 1.00 72.94 465 TYR A N 1
ATOM 3711 C CA . TYR A 1 465 ? 9.961 -7.101 -11.170 1.00 72.94 465 TYR A CA 1
ATOM 3712 C C . TYR A 1 465 ? 9.569 -8.322 -12.012 1.00 72.94 465 TYR A C 1
ATOM 3714 O O . TYR A 1 465 ? 8.917 -9.221 -11.484 1.00 72.94 465 TYR A O 1
ATOM 3722 N N . ASN A 1 466 ? 9.937 -8.366 -13.299 1.00 64.38 466 ASN A N 1
ATOM 3723 C CA . ASN A 1 466 ? 9.729 -9.543 -14.138 1.00 64.38 466 ASN A CA 1
ATOM 3724 C C . ASN A 1 466 ? 10.886 -10.537 -13.937 1.00 64.38 466 ASN A C 1
ATOM 3726 O O . ASN A 1 466 ? 12.053 -10.142 -13.912 1.00 64.38 466 ASN A O 1
ATOM 3730 N N . LEU A 1 467 ? 10.548 -11.820 -13.812 1.00 54.00 467 LEU A N 1
ATOM 3731 C CA . LEU A 1 467 ? 11.494 -12.926 -13.683 1.00 54.00 467 LEU A CA 1
ATOM 3732 C C . LEU A 1 467 ? 12.354 -13.093 -14.945 1.00 54.00 467 LEU A C 1
ATOM 3734 O O . LEU A 1 467 ? 13.534 -13.405 -14.820 1.00 54.00 467 LEU A O 1
ATOM 3738 N N . ASP A 1 468 ? 11.810 -12.803 -16.131 1.00 53.94 468 ASP A N 1
ATOM 3739 C CA . ASP A 1 468 ? 12.531 -12.963 -17.407 1.00 53.94 468 ASP A CA 1
ATOM 3740 C C . ASP A 1 468 ? 13.719 -11.994 -17.562 1.00 53.94 468 ASP A C 1
ATOM 3742 O O . ASP A 1 468 ? 14.642 -12.244 -18.335 1.00 53.94 468 ASP A O 1
ATOM 3746 N N . GLU A 1 469 ? 13.709 -10.867 -16.841 1.00 51.62 469 GLU A N 1
ATOM 3747 C CA . GLU A 1 469 ? 14.789 -9.869 -16.860 1.00 51.62 469 GLU A CA 1
ATOM 3748 C C . GLU A 1 469 ? 15.841 -10.098 -15.765 1.00 51.62 469 GLU A C 1
ATOM 3750 O O . GLU A 1 469 ? 16.858 -9.401 -15.744 1.00 51.62 469 GLU A O 1
ATOM 3755 N N . TYR A 1 470 ? 15.625 -11.068 -14.869 1.00 47.47 470 TYR A N 1
ATOM 3756 C CA . TYR A 1 470 ? 16.501 -11.316 -13.722 1.00 47.47 470 TYR A CA 1
ATOM 3757 C C . TYR A 1 470 ? 17.889 -11.854 -14.119 1.00 47.47 470 TYR A C 1
ATOM 3759 O O . TYR A 1 470 ? 18.865 -11.607 -13.412 1.00 47.47 470 TYR A O 1
ATOM 3767 N N . ASP A 1 471 ? 18.011 -12.525 -15.269 1.00 44.16 471 ASP A N 1
ATOM 3768 C CA . ASP A 1 471 ? 19.293 -13.053 -15.768 1.00 44.16 471 ASP A CA 1
ATOM 3769 C C . ASP A 1 471 ? 20.314 -11.954 -16.129 1.00 44.16 471 ASP A C 1
ATOM 3771 O O . ASP A 1 471 ? 21.521 -12.212 -16.223 1.00 44.16 471 ASP A O 1
ATOM 3775 N N . ASN A 1 472 ? 19.868 -10.700 -16.260 1.00 50.56 472 ASN A N 1
ATOM 3776 C CA . ASN A 1 472 ? 20.759 -9.558 -16.404 1.00 50.56 472 ASN A CA 1
ATOM 3777 C C . ASN A 1 472 ? 21.326 -9.178 -15.028 1.00 50.56 472 ASN A C 1
ATOM 3779 O O . ASN A 1 472 ? 20.684 -8.484 -14.247 1.00 50.56 472 ASN A O 1
ATOM 3783 N N . LYS A 1 473 ? 22.570 -9.586 -14.743 1.00 44.50 473 LYS A N 1
ATOM 3784 C CA . LYS A 1 473 ? 23.320 -9.297 -13.495 1.00 44.50 473 LYS A CA 1
ATOM 3785 C C . LYS A 1 473 ? 23.546 -7.799 -13.179 1.00 44.50 473 LYS A C 1
ATOM 3787 O O . LYS A 1 473 ? 24.344 -7.477 -12.298 1.00 44.50 473 LYS A O 1
ATOM 3792 N N . GLU A 1 474 ? 22.896 -6.872 -13.876 1.00 54.47 474 GLU A N 1
ATOM 3793 C CA . GLU A 1 474 ? 23.006 -5.437 -13.626 1.00 54.47 474 GLU A CA 1
ATOM 3794 C C . GLU A 1 474 ? 22.096 -5.004 -12.472 1.00 54.47 474 GLU A C 1
ATOM 3796 O O . GLU A 1 474 ? 20.869 -5.066 -12.544 1.00 54.47 474 GLU A O 1
ATOM 3801 N N . GLN A 1 475 ? 22.704 -4.499 -11.397 1.00 57.12 475 GLN A N 1
ATOM 3802 C CA . GLN A 1 475 ? 21.961 -3.827 -10.335 1.00 57.12 475 GLN A CA 1
ATOM 3803 C C . GLN A 1 475 ? 21.389 -2.506 -10.868 1.00 57.12 475 GLN A C 1
ATOM 3805 O O . GLN A 1 475 ? 22.112 -1.520 -11.015 1.00 57.12 475 GLN A O 1
ATOM 3810 N N . ARG A 1 476 ? 20.080 -2.472 -11.136 1.00 68.62 476 ARG A N 1
ATOM 3811 C CA . ARG A 1 476 ? 19.366 -1.231 -11.461 1.00 68.62 476 ARG A CA 1
ATOM 3812 C C . ARG A 1 476 ? 18.972 -0.494 -10.183 1.00 68.62 476 ARG A C 1
ATOM 3814 O O . ARG A 1 476 ? 18.508 -1.094 -9.213 1.00 68.62 476 ARG A O 1
ATOM 3821 N N . GLN A 1 477 ? 19.127 0.827 -10.192 1.00 76.88 477 GLN A N 1
ATOM 3822 C CA . GLN A 1 477 ? 18.496 1.683 -9.187 1.00 76.88 477 GLN A CA 1
ATOM 3823 C C . GLN A 1 477 ? 16.968 1.613 -9.332 1.00 76.88 477 GLN A C 1
ATOM 3825 O O . GLN A 1 477 ? 16.453 1.332 -10.416 1.00 76.88 477 GLN A O 1
ATOM 3830 N N . THR A 1 478 ? 16.229 1.886 -8.252 1.00 84.19 478 THR A N 1
ATOM 3831 C CA . THR A 1 478 ? 14.755 1.860 -8.284 1.00 84.19 478 THR A CA 1
ATOM 3832 C C . THR A 1 478 ? 14.169 2.887 -9.244 1.00 84.19 478 THR A C 1
ATOM 3834 O O . THR A 1 478 ? 13.098 2.677 -9.814 1.00 84.19 478 THR A O 1
ATOM 3837 N N . GLU A 1 479 ? 14.894 3.981 -9.437 1.00 91.88 479 GLU A N 1
ATOM 3838 C CA . GLU A 1 479 ? 14.586 5.033 -10.386 1.00 91.88 479 GLU A CA 1
ATOM 3839 C C . GLU A 1 479 ? 15.870 5.650 -10.942 1.00 91.88 479 GLU A C 1
ATOM 3841 O O . GLU A 1 479 ? 16.938 5.522 -10.343 1.00 91.88 479 GLU A O 1
ATOM 3846 N N . TYR A 1 480 ? 15.760 6.361 -12.060 1.00 93.19 480 TYR A N 1
ATOM 3847 C CA . TYR A 1 480 ? 16.806 7.254 -12.554 1.00 93.19 480 TYR A CA 1
ATOM 3848 C C . TYR A 1 480 ? 16.208 8.601 -12.976 1.00 93.19 480 TYR A C 1
ATOM 3850 O O . TYR A 1 480 ? 15.045 8.682 -13.363 1.00 93.19 480 TYR A O 1
ATOM 3858 N N . ASN A 1 481 ? 16.997 9.675 -12.911 1.00 95.56 481 ASN A N 1
ATOM 3859 C CA . ASN A 1 481 ? 16.529 11.017 -13.262 1.00 95.56 481 ASN A CA 1
ATOM 3860 C C . ASN A 1 481 ? 16.787 11.321 -14.745 1.00 95.56 481 ASN A C 1
ATOM 3862 O O . ASN A 1 481 ? 17.933 11.519 -15.149 1.00 95.56 481 ASN A O 1
ATOM 3866 N N . LEU A 1 482 ? 15.724 11.419 -15.545 1.00 94.25 482 LEU A N 1
ATOM 3867 C CA . LEU A 1 482 ? 15.833 11.613 -16.994 1.00 94.25 482 LEU A CA 1
ATOM 3868 C C . LEU A 1 482 ? 16.308 13.022 -17.397 1.00 94.25 482 LEU A C 1
ATOM 3870 O O . LEU A 1 482 ? 16.720 13.226 -18.536 1.00 94.25 482 LEU A O 1
ATOM 3874 N N . SER A 1 483 ? 16.329 13.993 -16.477 1.00 93.88 483 SER A N 1
ATOM 3875 C CA . SER A 1 483 ? 16.863 15.338 -16.756 1.00 93.88 483 SER A CA 1
ATOM 3876 C C . SER A 1 483 ? 18.389 15.373 -16.924 1.00 93.88 483 SER A C 1
ATOM 3878 O O . SER A 1 483 ? 18.927 16.346 -17.459 1.00 93.88 483 SER A O 1
ATOM 3880 N N . LEU A 1 484 ? 19.103 14.322 -16.501 1.00 96.25 484 LEU A N 1
ATOM 3881 C CA . LEU A 1 484 ? 20.563 14.263 -16.570 1.00 96.25 484 LEU A CA 1
ATOM 3882 C C . LEU A 1 484 ? 21.066 14.227 -18.019 1.00 96.25 484 LEU A C 1
ATOM 3884 O O . LEU A 1 484 ? 20.537 13.502 -18.857 1.00 96.25 484 LEU A O 1
ATOM 3888 N N . LYS A 1 485 ? 22.146 14.971 -18.300 1.00 95.94 485 LYS A N 1
ATOM 3889 C CA . LYS A 1 485 ? 22.722 15.144 -19.651 1.00 95.94 485 LYS A CA 1
ATOM 3890 C C . LYS A 1 485 ? 23.104 13.828 -20.340 1.00 95.94 485 LYS A C 1
ATOM 3892 O O . LYS A 1 485 ? 23.119 13.771 -21.563 1.00 95.94 485 LYS A O 1
ATOM 3897 N N . ILE A 1 486 ? 23.379 12.773 -19.572 1.00 95.56 486 ILE A N 1
ATOM 3898 C CA . ILE A 1 486 ? 23.700 11.439 -20.102 1.00 95.56 486 ILE A CA 1
ATOM 3899 C C . ILE A 1 486 ? 22.583 10.857 -20.983 1.00 95.56 486 ILE A C 1
ATOM 3901 O O . ILE A 1 486 ? 22.867 10.018 -21.825 1.00 95.56 486 ILE A O 1
ATOM 3905 N N . TYR A 1 487 ? 21.338 11.321 -20.824 1.00 95.19 487 TYR A N 1
ATOM 3906 C CA . TYR A 1 487 ? 20.181 10.853 -21.591 1.00 95.19 487 TYR A CA 1
ATOM 3907 C C . TYR A 1 487 ? 19.897 11.677 -22.858 1.00 95.19 487 TYR A C 1
ATOM 3909 O O . TYR A 1 487 ? 18.961 11.351 -23.582 1.00 95.19 487 TYR A O 1
ATOM 3917 N N . TYR A 1 488 ? 20.688 12.721 -23.139 1.00 94.62 488 TYR A N 1
ATOM 3918 C CA . TYR A 1 488 ? 20.445 13.673 -24.232 1.00 94.62 488 TYR A CA 1
ATOM 3919 C C . TYR A 1 488 ? 20.380 13.024 -25.623 1.00 94.62 488 TYR A C 1
ATOM 3921 O O . TYR A 1 488 ? 19.531 13.408 -26.421 1.00 94.62 488 TYR A O 1
ATOM 3929 N N . ASP A 1 489 ? 21.230 12.031 -25.892 1.00 95.06 489 ASP A N 1
ATOM 3930 C CA . ASP A 1 489 ? 21.366 11.389 -27.213 1.00 95.06 489 ASP A CA 1
ATOM 3931 C C . ASP A 1 489 ? 21.093 9.872 -27.166 1.00 95.06 489 ASP A C 1
ATOM 3933 O O . ASP A 1 489 ? 21.588 9.089 -27.973 1.00 95.06 489 ASP A O 1
ATOM 3937 N N . LEU A 1 490 ? 20.323 9.421 -26.168 1.00 95.94 490 LEU A N 1
ATOM 3938 C CA . LEU A 1 490 ? 19.957 8.011 -26.028 1.00 95.94 490 LEU A CA 1
ATOM 3939 C C . LEU A 1 490 ? 18.648 7.711 -26.769 1.00 95.94 490 LEU A C 1
ATOM 3941 O O . LEU A 1 490 ? 17.550 7.952 -26.265 1.00 95.94 490 LEU A O 1
ATOM 3945 N N . ASN A 1 491 ? 18.781 7.156 -27.976 1.00 96.19 491 ASN A N 1
ATOM 3946 C CA . ASN A 1 491 ? 17.677 6.781 -28.872 1.00 96.19 491 ASN A CA 1
ATOM 3947 C C . ASN A 1 491 ? 17.091 5.393 -28.560 1.00 96.19 491 ASN A C 1
ATOM 3949 O O . ASN A 1 491 ? 16.818 4.594 -29.449 1.00 96.19 491 ASN A O 1
ATOM 3953 N N . GLU A 1 492 ? 16.903 5.114 -27.278 1.00 95.75 492 GLU A N 1
ATOM 3954 C CA . GLU A 1 492 ? 16.326 3.878 -26.749 1.00 95.75 492 GLU A CA 1
ATOM 3955 C C . GLU A 1 492 ? 15.079 4.210 -25.912 1.00 95.75 492 GLU A C 1
ATOM 3957 O O . GLU A 1 492 ? 14.960 5.349 -25.440 1.00 95.75 492 GLU A O 1
ATOM 3962 N N . PRO A 1 493 ? 14.134 3.272 -25.723 1.00 97.38 493 PRO A N 1
ATOM 3963 C CA . PRO A 1 493 ? 12.982 3.487 -24.846 1.00 97.38 493 PRO A CA 1
ATOM 3964 C C . PRO A 1 493 ? 13.414 3.710 -23.392 1.00 97.38 493 PRO A C 1
ATOM 3966 O O . PRO A 1 493 ? 14.555 3.433 -23.027 1.00 97.38 493 PRO A O 1
ATOM 3969 N N . LEU A 1 494 ? 12.506 4.183 -22.527 1.00 95.88 494 LEU A N 1
ATOM 3970 C CA . LEU A 1 494 ? 12.816 4.362 -21.0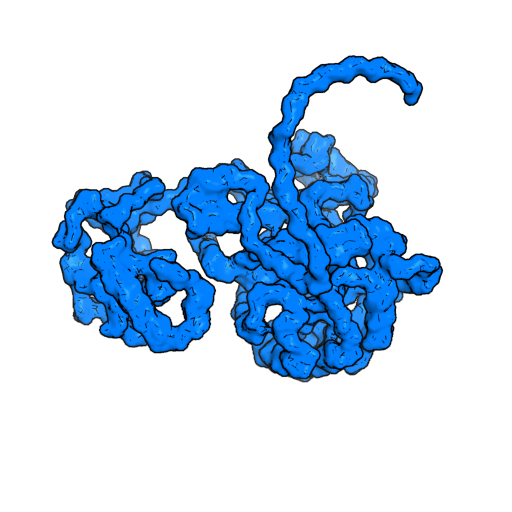98 1.00 95.88 494 LEU A CA 1
ATOM 3971 C C . LEU A 1 494 ? 13.299 3.051 -20.452 1.00 95.88 494 LEU A C 1
ATOM 3973 O O . LEU A 1 494 ? 14.321 3.039 -19.766 1.00 95.88 494 LEU A O 1
ATOM 3977 N N . ILE A 1 495 ? 12.586 1.956 -20.722 1.00 92.31 495 ILE A N 1
ATOM 3978 C CA . ILE A 1 495 ? 12.955 0.592 -20.337 1.00 92.31 495 ILE A CA 1
ATOM 3979 C C . ILE A 1 495 ? 12.787 -0.305 -21.560 1.00 92.31 495 ILE A C 1
ATOM 3981 O O . ILE A 1 495 ? 11.754 -0.247 -22.234 1.00 92.31 495 ILE A O 1
ATOM 3985 N N . ASP A 1 496 ? 13.794 -1.135 -21.832 1.00 87.56 496 ASP A N 1
ATOM 3986 C CA . ASP A 1 496 ? 13.724 -2.130 -22.900 1.00 87.56 496 ASP A CA 1
ATOM 3987 C C . ASP A 1 496 ? 12.563 -3.108 -22.663 1.00 87.56 496 ASP A C 1
ATOM 3989 O O . ASP A 1 496 ? 12.278 -3.479 -21.529 1.00 87.56 496 ASP A O 1
ATOM 3993 N N . LYS A 1 497 ? 11.861 -3.495 -23.732 1.00 86.19 497 LYS A N 1
ATOM 3994 C CA . LYS A 1 497 ? 10.697 -4.409 -23.707 1.00 86.19 497 LYS A CA 1
ATOM 3995 C C . LYS A 1 497 ? 9.511 -3.997 -22.821 1.00 86.19 497 LYS A C 1
ATOM 3997 O O . LYS A 1 497 ? 8.534 -4.744 -22.751 1.00 86.19 497 LYS A O 1
ATOM 4002 N N . CYS A 1 498 ? 9.514 -2.813 -22.206 1.00 90.50 498 CYS A N 1
ATOM 4003 C CA . CYS A 1 498 ? 8.347 -2.323 -21.479 1.00 90.50 498 CYS A CA 1
ATOM 4004 C C . CYS A 1 498 ? 7.186 -2.063 -22.459 1.00 90.50 498 CYS A C 1
ATOM 4006 O O . CYS A 1 498 ? 7.327 -1.274 -23.398 1.00 90.50 498 CYS A O 1
ATOM 4008 N N . PRO A 1 499 ? 6.011 -2.683 -22.260 1.00 92.06 499 PRO A N 1
ATOM 4009 C CA . PRO A 1 499 ? 4.910 -2.602 -23.215 1.00 92.06 499 PRO A CA 1
ATOM 4010 C C . PRO A 1 499 ? 4.055 -1.329 -23.070 1.00 92.06 499 PRO A C 1
ATOM 4012 O O . PRO A 1 499 ? 3.032 -1.218 -23.756 1.00 92.06 499 PRO A O 1
ATOM 4015 N N . CYS A 1 500 ? 4.428 -0.391 -22.191 1.00 96.62 500 CYS A N 1
ATOM 4016 C CA . CYS A 1 500 ? 3.676 0.842 -21.965 1.00 96.62 500 CYS A CA 1
ATOM 4017 C C . CYS A 1 500 ? 3.711 1.764 -23.199 1.00 96.62 500 CYS A C 1
ATOM 4019 O O . CYS A 1 500 ? 4.637 1.710 -24.012 1.00 96.62 500 CYS A O 1
ATOM 4021 N N . TYR A 1 501 ? 2.711 2.643 -23.329 1.00 97.38 501 TYR A N 1
ATOM 4022 C CA . TYR A 1 501 ? 2.614 3.600 -24.436 1.00 97.38 501 TYR A CA 1
ATOM 4023 C C . TYR A 1 501 ? 3.890 4.438 -24.588 1.00 97.38 501 TYR A C 1
ATOM 4025 O O . TYR A 1 501 ? 4.405 4.577 -25.695 1.00 97.38 501 TYR A O 1
ATOM 4033 N N . THR A 1 502 ? 4.442 4.944 -23.483 1.00 97.94 502 THR A N 1
ATOM 4034 C CA . THR A 1 502 ? 5.648 5.775 -23.519 1.00 97.94 502 THR A CA 1
ATOM 4035 C C . THR A 1 502 ? 6.853 5.023 -24.089 1.00 97.94 502 THR A C 1
ATOM 4037 O O . THR A 1 502 ? 7.493 5.521 -25.009 1.00 97.94 502 THR A O 1
ATOM 4040 N N . CYS A 1 503 ? 7.141 3.815 -23.592 1.00 97.62 503 CYS A N 1
ATOM 4041 C CA . CYS A 1 503 ? 8.286 3.018 -24.046 1.00 97.62 503 CYS A CA 1
ATOM 4042 C C . CYS A 1 503 ? 8.124 2.512 -25.484 1.00 97.62 503 CYS A C 1
ATOM 4044 O O . CYS A 1 503 ? 9.111 2.384 -26.195 1.00 97.62 503 CYS A O 1
ATOM 4046 N N . LYS A 1 504 ? 6.894 2.255 -25.942 1.00 97.81 504 LYS A N 1
ATOM 4047 C CA . LYS A 1 504 ? 6.643 1.813 -27.322 1.00 97.81 504 LYS A CA 1
ATOM 4048 C C . LYS A 1 504 ? 6.851 2.902 -28.372 1.00 97.81 504 LYS A C 1
ATOM 4050 O O . LYS A 1 504 ? 7.144 2.572 -29.516 1.00 97.81 504 LYS A O 1
ATOM 4055 N N . ASN A 1 505 ? 6.655 4.168 -28.006 1.00 98.06 505 ASN A N 1
ATOM 4056 C CA . ASN A 1 505 ? 6.540 5.257 -28.981 1.00 98.06 505 ASN A CA 1
ATOM 4057 C C . ASN A 1 505 ? 7.634 6.326 -28.865 1.00 98.06 505 ASN A C 1
ATOM 4059 O O . ASN A 1 505 ? 7.829 7.084 -29.812 1.00 98.06 505 ASN A O 1
ATOM 4063 N N . TYR A 1 506 ? 8.337 6.417 -27.733 1.00 98.25 506 TYR A N 1
ATOM 4064 C CA . TYR A 1 506 ? 9.268 7.515 -27.470 1.00 98.25 506 TYR A CA 1
ATOM 4065 C C . TYR A 1 506 ? 10.604 7.035 -26.911 1.00 98.25 506 TYR A C 1
ATOM 4067 O O . TYR A 1 506 ? 10.692 6.033 -26.201 1.00 98.25 506 TYR A O 1
ATOM 4075 N N . THR A 1 507 ? 11.646 7.812 -27.196 1.00 98.19 507 THR A N 1
ATOM 4076 C CA . THR A 1 507 ? 13.009 7.576 -26.718 1.00 98.19 507 THR A CA 1
ATOM 4077 C C . THR A 1 507 ? 13.330 8.393 -25.465 1.00 98.19 507 THR A C 1
ATOM 4079 O O . THR A 1 507 ? 12.701 9.422 -25.184 1.00 98.19 507 THR A O 1
ATOM 4082 N N . LYS A 1 508 ? 14.371 7.979 -24.731 1.00 98.12 508 LYS A N 1
ATOM 4083 C CA . LYS A 1 508 ? 14.964 8.753 -23.630 1.00 98.12 508 LYS A CA 1
ATOM 4084 C C . LYS A 1 508 ? 15.380 10.151 -24.100 1.00 98.12 508 LYS A C 1
ATOM 4086 O O . LYS A 1 508 ? 15.032 11.119 -23.427 1.00 98.12 508 LYS A O 1
ATOM 4091 N N . SER A 1 509 ? 16.038 10.263 -25.259 1.00 97.88 509 SER A N 1
ATOM 4092 C CA . SER A 1 509 ? 16.465 11.539 -25.862 1.00 97.88 509 SER A CA 1
ATOM 4093 C C . SER A 1 509 ? 15.301 12.500 -26.117 1.00 97.88 509 SER A C 1
ATOM 4095 O O . SER A 1 509 ? 15.380 13.679 -25.769 1.00 97.88 509 SER A O 1
ATOM 4097 N N . TYR A 1 510 ? 14.182 12.003 -26.650 1.00 98.38 510 TYR A N 1
ATOM 4098 C CA . TYR A 1 510 ? 13.007 12.827 -26.927 1.00 98.38 510 TYR A CA 1
ATOM 4099 C C . TYR A 1 510 ? 12.359 13.358 -25.645 1.00 98.38 510 TYR A C 1
ATOM 4101 O O . TYR A 1 510 ? 12.091 14.552 -25.522 1.00 98.38 510 TYR A O 1
ATOM 4109 N N . ILE A 1 511 ? 12.143 12.495 -24.651 1.00 98.06 511 ILE A N 1
ATOM 4110 C CA . ILE A 1 511 ? 11.524 12.921 -23.390 1.00 98.06 511 ILE A CA 1
ATOM 4111 C C . ILE A 1 511 ? 12.483 13.841 -22.615 1.00 98.06 511 ILE A C 1
ATOM 4113 O O . ILE A 1 511 ? 12.044 14.836 -22.040 1.00 98.06 511 ILE A O 1
ATOM 4117 N N . HIS A 1 512 ? 13.793 13.578 -22.658 1.00 98.12 512 HIS A N 1
ATOM 4118 C CA . HIS A 1 512 ? 14.816 14.490 -22.144 1.00 98.12 512 HIS A CA 1
ATOM 4119 C C . HIS A 1 512 ? 14.714 15.872 -22.805 1.00 98.12 512 HIS A C 1
ATOM 4121 O O . HIS A 1 512 ? 14.691 16.885 -22.106 1.00 98.12 512 HIS A O 1
ATOM 4127 N N . HIS A 1 513 ? 14.581 15.931 -24.133 1.00 98.00 513 HIS A N 1
ATOM 4128 C CA . HIS A 1 513 ? 14.358 17.182 -24.854 1.00 98.00 513 HIS A CA 1
ATOM 4129 C C . HIS A 1 513 ? 13.111 17.922 -24.346 1.00 98.00 513 HIS A C 1
ATOM 4131 O O . HIS A 1 513 ? 13.234 19.090 -23.985 1.00 98.00 513 HIS A O 1
ATOM 4137 N N . LEU A 1 514 ? 11.959 17.244 -24.221 1.00 98.19 514 LEU A N 1
ATOM 4138 C CA . LEU A 1 514 ? 10.717 17.843 -23.702 1.00 98.19 514 LEU A CA 1
ATOM 4139 C C . LEU A 1 514 ? 10.886 18.442 -22.297 1.00 98.19 514 LEU A C 1
ATOM 4141 O O . LEU A 1 514 ? 10.378 19.525 -22.007 1.00 98.19 514 LEU A O 1
ATOM 4145 N N . ILE A 1 515 ? 11.618 17.757 -21.413 1.00 96.88 515 ILE A N 1
ATOM 4146 C CA . ILE A 1 515 ? 11.925 18.262 -20.068 1.00 96.88 515 ILE A CA 1
ATOM 4147 C C . ILE A 1 515 ? 12.712 19.578 -20.149 1.00 96.88 515 ILE A C 1
ATOM 4149 O O . ILE A 1 515 ? 12.379 20.536 -19.448 1.00 96.88 515 ILE A O 1
ATOM 4153 N N . HIS A 1 516 ? 13.750 19.632 -20.991 1.00 96.94 516 HIS A N 1
ATOM 4154 C CA . HIS A 1 516 ? 14.640 20.796 -21.111 1.00 96.94 516 HIS A CA 1
ATOM 4155 C C . HIS A 1 516 ? 14.001 21.973 -21.847 1.00 96.94 516 HIS A C 1
ATOM 4157 O O . HIS A 1 516 ? 14.276 23.124 -21.505 1.00 96.94 516 HIS A O 1
ATOM 4163 N N . THR A 1 517 ? 13.097 21.710 -22.791 1.00 97.25 517 THR A N 1
ATOM 4164 C CA . THR A 1 517 ? 12.267 22.741 -23.435 1.00 97.25 517 THR A CA 1
ATOM 4165 C C . THR A 1 517 ? 11.064 23.163 -22.592 1.00 97.25 517 THR A C 1
ATOM 4167 O O . THR A 1 517 ? 10.370 24.105 -22.960 1.00 97.25 517 THR A O 1
ATOM 4170 N N . LYS A 1 518 ? 10.874 22.550 -21.413 1.00 96.25 518 LYS A N 1
ATOM 4171 C CA . LYS A 1 518 ? 9.789 22.829 -20.455 1.00 96.25 518 LYS A CA 1
ATOM 4172 C C . LYS A 1 518 ? 8.391 22.520 -21.000 1.00 96.25 518 LYS A C 1
ATOM 4174 O O . LYS A 1 518 ? 7.409 23.114 -20.557 1.00 96.25 518 LYS A O 1
ATOM 4179 N N . GLU A 1 519 ? 8.297 21.546 -21.895 1.00 97.81 519 GLU A N 1
ATOM 4180 C CA . GLU A 1 519 ? 7.033 21.034 -22.411 1.00 97.81 519 GLU A CA 1
ATOM 4181 C C . GLU A 1 519 ? 6.348 20.119 -21.382 1.00 97.81 519 GLU A C 1
ATOM 4183 O O . GLU A 1 519 ? 6.942 19.172 -20.853 1.00 97.81 519 GLU A O 1
ATOM 4188 N N . LEU A 1 520 ? 5.062 20.366 -21.104 1.00 95.69 520 LEU A N 1
ATOM 4189 C CA . LEU A 1 520 ? 4.289 19.588 -20.119 1.00 95.69 520 LEU A CA 1
ATOM 4190 C C . LEU A 1 520 ? 4.089 18.123 -20.540 1.00 95.69 520 LEU A C 1
ATOM 4192 O O . LEU A 1 520 ? 3.944 17.245 -19.682 1.00 95.69 520 LEU A O 1
ATOM 4196 N N . LEU A 1 521 ? 4.154 17.843 -21.847 1.00 97.44 521 LEU A N 1
ATOM 4197 C CA . LEU A 1 521 ? 4.094 16.487 -22.392 1.00 97.44 521 LEU A CA 1
ATOM 4198 C C . LEU A 1 521 ? 5.177 15.579 -21.787 1.00 97.44 521 LEU A C 1
ATOM 4200 O O . LEU A 1 521 ? 4.922 14.399 -21.562 1.00 97.44 521 LEU A O 1
ATOM 4204 N N . GLY A 1 522 ? 6.347 16.126 -21.432 1.00 97.56 522 GLY A N 1
ATOM 4205 C CA . GLY A 1 522 ? 7.413 15.358 -20.787 1.00 97.56 522 GLY A CA 1
ATOM 4206 C C . GLY A 1 522 ? 6.944 14.687 -19.490 1.00 97.56 522 GLY A C 1
ATOM 4207 O O . GLY A 1 522 ? 7.093 13.479 -19.333 1.00 97.56 522 GLY A O 1
ATOM 4208 N N . ARG A 1 523 ? 6.293 15.434 -18.585 1.00 97.50 523 ARG A N 1
ATOM 4209 C CA . ARG A 1 523 ? 5.752 14.876 -17.326 1.00 97.50 523 ARG A CA 1
ATOM 4210 C C . ARG A 1 523 ? 4.595 13.912 -17.560 1.00 97.50 523 ARG A C 1
ATOM 4212 O O . ARG A 1 523 ? 4.480 12.931 -16.835 1.00 97.50 523 ARG A O 1
ATOM 4219 N N . THR A 1 524 ? 3.780 14.169 -18.579 1.00 98.06 524 THR A N 1
ATOM 4220 C CA . THR A 1 524 ? 2.658 13.300 -18.971 1.00 98.06 524 THR A CA 1
ATOM 4221 C C . THR A 1 524 ? 3.160 11.907 -19.365 1.00 98.06 524 THR A C 1
ATOM 4223 O O . THR A 1 524 ? 2.693 10.899 -18.836 1.00 98.06 524 THR A O 1
ATOM 4226 N N . LEU A 1 525 ? 4.184 11.841 -20.224 1.00 98.38 525 LEU A N 1
ATOM 4227 C CA . LEU A 1 525 ? 4.794 10.582 -20.663 1.00 98.38 525 LEU A CA 1
ATOM 4228 C C . LEU A 1 525 ? 5.494 9.835 -19.518 1.00 98.38 525 LEU A C 1
ATOM 4230 O O . LEU A 1 525 ? 5.409 8.606 -19.441 1.00 98.38 525 LEU A O 1
ATOM 4234 N N . ILE A 1 526 ? 6.148 10.568 -18.610 1.00 98.44 526 ILE A N 1
ATOM 4235 C CA . ILE A 1 526 ? 6.765 9.994 -17.406 1.00 98.44 526 ILE A CA 1
ATOM 4236 C C . ILE A 1 526 ? 5.703 9.423 -16.468 1.00 98.44 526 ILE A C 1
ATOM 4238 O O . ILE A 1 526 ? 5.853 8.292 -16.010 1.00 98.44 526 ILE A O 1
ATOM 4242 N N . MET A 1 527 ? 4.623 10.168 -16.211 1.00 98.31 527 MET A N 1
ATOM 4243 C CA . MET A 1 527 ? 3.522 9.704 -15.370 1.00 98.31 527 MET A CA 1
ATOM 4244 C C . MET A 1 527 ? 2.921 8.416 -15.928 1.00 98.31 527 MET A C 1
ATOM 4246 O O . MET A 1 527 ? 2.759 7.458 -15.178 1.00 98.31 527 MET A O 1
ATOM 4250 N N . TYR A 1 528 ? 2.635 8.368 -17.236 1.00 98.50 528 TYR A N 1
ATOM 4251 C CA . TYR A 1 528 ? 2.084 7.173 -17.877 1.00 98.50 528 TYR A CA 1
ATOM 4252 C C . TYR A 1 528 ? 2.987 5.956 -17.648 1.00 98.50 528 TYR A C 1
ATOM 4254 O O . TYR A 1 528 ? 2.517 4.904 -17.213 1.00 98.50 528 TYR A O 1
ATOM 4262 N N . HIS A 1 529 ? 4.294 6.101 -17.905 1.00 98.31 529 HIS A N 1
ATOM 4263 C CA . HIS A 1 529 ? 5.264 5.027 -17.681 1.00 98.31 529 HIS A CA 1
ATOM 4264 C C . HIS A 1 529 ? 5.312 4.603 -16.214 1.00 98.31 529 HIS A C 1
ATOM 4266 O O . HIS A 1 529 ? 5.160 3.422 -15.919 1.00 98.31 529 HIS A O 1
ATOM 4272 N N . ASN A 1 530 ? 5.496 5.553 -15.294 1.00 98.44 530 ASN A N 1
ATOM 4273 C CA . ASN A 1 530 ? 5.639 5.262 -13.871 1.00 98.44 530 ASN A CA 1
ATOM 4274 C C . ASN A 1 530 ? 4.384 4.586 -13.311 1.00 98.44 530 ASN A C 1
ATOM 4276 O O . ASN A 1 530 ? 4.491 3.636 -12.540 1.00 98.44 530 ASN A O 1
ATOM 4280 N N . LEU A 1 531 ? 3.200 5.039 -13.726 1.00 97.81 531 LEU A N 1
ATOM 4281 C CA . LEU A 1 531 ? 1.933 4.457 -13.311 1.00 97.81 531 LEU A CA 1
ATOM 4282 C C . LEU A 1 531 ? 1.774 3.031 -13.853 1.00 97.81 531 LEU A C 1
ATOM 4284 O O . LEU A 1 531 ? 1.461 2.127 -13.078 1.00 97.81 531 LEU A O 1
ATOM 4288 N N . TYR A 1 532 ? 2.066 2.805 -15.138 1.00 97.44 532 TYR A N 1
ATOM 4289 C CA . TYR A 1 532 ? 2.056 1.466 -15.733 1.00 97.44 532 TYR A CA 1
ATOM 4290 C C . TYR A 1 532 ? 3.036 0.522 -15.020 1.00 97.44 532 TYR A C 1
ATOM 4292 O O . TYR A 1 532 ? 2.652 -0.564 -14.587 1.00 97.44 532 TYR A O 1
ATOM 4300 N N . HIS A 1 533 ? 4.290 0.955 -14.855 1.00 95.62 533 HIS A N 1
ATOM 4301 C CA . HIS A 1 533 ? 5.380 0.169 -14.268 1.00 95.62 533 HIS A CA 1
ATOM 4302 C C . HIS A 1 533 ? 5.088 -0.216 -12.817 1.00 95.62 533 HIS A C 1
ATOM 4304 O O . HIS A 1 533 ? 5.285 -1.359 -12.412 1.00 95.62 533 HIS A O 1
ATOM 4310 N N . TYR A 1 534 ? 4.572 0.730 -12.031 1.00 96.56 534 TYR A N 1
ATOM 4311 C CA . TYR A 1 534 ? 4.260 0.505 -10.625 1.00 96.56 534 TYR A CA 1
ATOM 4312 C C . TYR A 1 534 ? 3.039 -0.407 -10.427 1.00 96.56 534 TYR A C 1
ATOM 4314 O O . TYR A 1 534 ? 3.020 -1.210 -9.497 1.00 96.56 534 TYR A O 1
ATOM 4322 N N . ASN A 1 535 ? 2.037 -0.348 -11.309 1.00 95.12 535 ASN A N 1
ATOM 4323 C CA . ASN A 1 535 ? 0.893 -1.261 -11.237 1.00 95.12 535 ASN A CA 1
ATOM 4324 C C . ASN A 1 535 ? 1.241 -2.678 -11.729 1.00 95.12 535 ASN A C 1
ATOM 4326 O O . ASN A 1 535 ? 0.812 -3.650 -11.101 1.00 95.12 535 ASN A O 1
ATOM 4330 N N . GLU A 1 536 ? 2.078 -2.823 -12.769 1.00 91.25 536 GLU A N 1
ATOM 4331 C CA . GLU A 1 536 ? 2.592 -4.145 -13.166 1.00 91.25 536 GLU A CA 1
ATOM 4332 C C . GLU A 1 536 ? 3.369 -4.799 -12.019 1.00 91.25 536 GLU A C 1
ATOM 4334 O O . GLU A 1 536 ? 3.214 -5.996 -11.796 1.00 91.25 536 GLU A O 1
ATOM 4339 N N . PHE A 1 537 ? 4.138 -4.036 -11.240 1.00 89.94 537 PHE A N 1
ATOM 4340 C CA . PHE A 1 537 ? 4.827 -4.556 -10.058 1.00 89.94 537 PHE A CA 1
ATOM 4341 C C . PHE A 1 537 ? 3.876 -5.215 -9.048 1.00 89.94 537 PHE A C 1
ATOM 4343 O O . PHE A 1 537 ? 4.102 -6.356 -8.645 1.00 89.94 537 PHE A O 1
ATOM 4350 N N . PHE A 1 538 ? 2.779 -4.549 -8.674 1.00 90.00 538 PHE A N 1
ATOM 4351 C CA . PHE A 1 538 ? 1.781 -5.141 -7.774 1.00 90.00 538 PHE A CA 1
ATOM 4352 C C . PHE A 1 538 ? 1.090 -6.363 -8.387 1.00 90.00 538 PHE A C 1
ATOM 4354 O O . PHE A 1 538 ? 0.826 -7.340 -7.687 1.00 90.00 538 PHE A O 1
ATOM 4361 N N . LYS A 1 539 ? 0.826 -6.343 -9.696 1.00 87.19 539 LYS A N 1
ATOM 4362 C CA . LYS A 1 539 ? 0.274 -7.495 -10.418 1.00 87.19 539 LYS A CA 1
ATOM 4363 C C . LYS A 1 539 ? 1.232 -8.692 -10.411 1.00 87.19 539 LYS A C 1
ATOM 4365 O O . LYS A 1 539 ? 0.791 -9.806 -10.147 1.00 87.19 539 LYS A O 1
ATOM 4370 N N . HIS A 1 540 ? 2.533 -8.474 -10.616 1.00 80.81 540 HIS A N 1
ATOM 4371 C CA . HIS A 1 540 ? 3.551 -9.530 -10.550 1.00 80.81 540 HIS A CA 1
ATOM 4372 C C . HIS A 1 540 ? 3.700 -10.093 -9.136 1.00 80.81 540 HIS A C 1
ATOM 4374 O O . HIS A 1 540 ? 3.803 -11.305 -8.970 1.00 80.81 540 HIS A O 1
ATOM 4380 N N . ILE A 1 541 ? 3.636 -9.239 -8.110 1.00 81.31 541 ILE A N 1
ATOM 4381 C CA . ILE A 1 541 ? 3.575 -9.678 -6.711 1.00 81.31 541 ILE A CA 1
ATOM 4382 C C . ILE A 1 541 ? 2.415 -10.662 -6.513 1.00 81.31 541 ILE A C 1
ATOM 4384 O O . ILE A 1 541 ? 2.623 -11.749 -5.972 1.00 81.31 541 ILE A O 1
ATOM 4388 N N . ARG A 1 542 ? 1.204 -10.312 -6.967 1.00 80.56 542 ARG A N 1
ATOM 4389 C CA . ARG A 1 542 ? 0.030 -11.192 -6.850 1.00 80.56 542 ARG A CA 1
ATOM 4390 C C . ARG A 1 542 ? 0.206 -12.495 -7.632 1.00 80.56 542 ARG A C 1
ATOM 4392 O O . ARG A 1 542 ? -0.007 -13.556 -7.054 1.00 80.56 542 ARG A O 1
ATOM 4399 N N . LEU A 1 543 ? 0.694 -12.431 -8.874 1.00 74.69 543 LEU A N 1
ATOM 4400 C CA . LEU A 1 543 ? 0.996 -13.610 -9.699 1.00 74.69 543 LEU A CA 1
ATOM 4401 C C . LEU A 1 543 ? 1.960 -14.575 -8.994 1.00 74.69 543 LEU A C 1
ATOM 4403 O O . LEU A 1 543 ? 1.696 -15.774 -8.942 1.00 74.69 543 LEU A O 1
ATOM 4407 N N . ILE A 1 544 ? 3.057 -14.068 -8.422 1.00 70.44 544 ILE A N 1
ATOM 4408 C CA . ILE A 1 544 ? 4.025 -14.896 -7.688 1.00 70.44 544 ILE A CA 1
ATOM 4409 C C . ILE A 1 544 ? 3.333 -15.606 -6.523 1.00 70.44 544 ILE A C 1
ATOM 4411 O O . ILE A 1 544 ? 3.506 -16.813 -6.347 1.00 70.44 544 ILE A O 1
ATOM 4415 N N . PHE A 1 545 ? 2.526 -14.887 -5.739 1.00 71.12 545 PHE A N 1
ATOM 4416 C CA . PHE A 1 545 ? 1.804 -15.500 -4.629 1.00 71.12 545 PHE A CA 1
ATOM 4417 C C . PHE A 1 545 ? 0.754 -16.515 -5.091 1.00 71.12 545 PHE A C 1
ATOM 4419 O O . PHE A 1 545 ? 0.615 -17.547 -4.438 1.00 71.12 545 PHE A O 1
ATOM 4426 N N . ASP A 1 546 ? 0.078 -16.291 -6.217 1.00 65.75 546 ASP A N 1
ATOM 4427 C CA . ASP A 1 546 ? -0.865 -17.251 -6.799 1.00 65.75 546 ASP A CA 1
ATOM 4428 C C . ASP A 1 546 ? -0.171 -18.533 -7.270 1.00 65.75 546 ASP A C 1
ATOM 4430 O O . ASP A 1 546 ? -0.639 -19.632 -6.959 1.00 65.75 546 ASP A O 1
ATOM 4434 N N . ILE A 1 547 ? 0.968 -18.421 -7.965 1.00 62.34 547 ILE A N 1
ATOM 4435 C CA . ILE A 1 547 ? 1.791 -19.570 -8.378 1.00 62.34 547 ILE A CA 1
ATOM 4436 C C . ILE A 1 547 ? 2.206 -20.367 -7.142 1.00 62.34 547 ILE A C 1
ATOM 4438 O O . ILE A 1 547 ? 2.010 -21.582 -7.066 1.00 62.34 547 ILE A O 1
ATOM 4442 N N . VAL A 1 548 ? 2.747 -19.673 -6.143 1.00 62.78 548 VAL A N 1
ATOM 4443 C CA . VAL A 1 548 ? 3.216 -20.277 -4.900 1.00 62.78 548 VAL A CA 1
ATOM 4444 C C . VAL A 1 548 ? 2.068 -20.942 -4.139 1.00 62.78 548 VAL A C 1
ATOM 4446 O O . VAL A 1 548 ? 2.218 -22.072 -3.675 1.00 62.78 548 VAL A O 1
ATOM 4449 N N . LEU A 1 549 ? 0.912 -20.289 -4.018 1.00 61.88 549 LEU A N 1
ATOM 4450 C CA . LEU A 1 549 ? -0.267 -20.845 -3.358 1.00 61.88 549 LEU A CA 1
ATOM 4451 C C . LEU A 1 549 ? -0.793 -22.071 -4.111 1.00 61.88 549 LEU A C 1
ATOM 4453 O O . LEU A 1 549 ? -1.091 -23.090 -3.486 1.00 61.88 549 LEU A O 1
ATOM 4457 N N . CYS A 1 550 ? -0.863 -22.004 -5.443 1.00 56.03 550 CYS A N 1
ATOM 4458 C CA . CYS A 1 550 ? -1.239 -23.129 -6.295 1.00 56.03 550 CYS A CA 1
ATOM 4459 C C . CYS A 1 550 ? -0.299 -24.313 -6.056 1.00 56.03 550 CYS A C 1
ATOM 4461 O O . CYS A 1 550 ? -0.762 -25.421 -5.775 1.00 56.03 550 CYS A O 1
ATOM 4463 N N . TYR A 1 551 ? 1.014 -24.079 -6.057 1.00 57.19 551 TYR A N 1
ATOM 4464 C CA . TYR A 1 551 ? 1.994 -25.105 -5.725 1.00 57.19 551 TYR A CA 1
ATOM 4465 C C . TYR A 1 551 ? 1.800 -25.643 -4.303 1.00 57.19 551 TYR A C 1
ATOM 4467 O O . TYR A 1 551 ? 1.789 -26.854 -4.096 1.00 57.19 551 TYR A O 1
ATOM 4475 N N . LEU A 1 552 ? 1.586 -24.784 -3.304 1.00 56.72 552 LEU A N 1
ATOM 4476 C CA . LEU A 1 552 ? 1.395 -25.225 -1.923 1.00 56.72 552 LEU A CA 1
ATOM 4477 C C . LEU A 1 552 ? 0.165 -26.120 -1.757 1.00 56.72 552 LEU A C 1
ATOM 4479 O O . LEU A 1 552 ? 0.249 -27.090 -0.998 1.00 56.72 552 LEU A O 1
ATOM 4483 N N . LEU A 1 553 ? -0.926 -25.808 -2.463 1.00 57.16 553 LEU A N 1
ATOM 4484 C CA . LEU A 1 553 ? -2.185 -26.555 -2.443 1.00 57.16 553 LEU A CA 1
ATOM 4485 C C . LEU A 1 553 ? -2.119 -27.866 -3.230 1.00 57.16 553 LEU A C 1
ATOM 4487 O O . LEU A 1 553 ? -2.774 -28.832 -2.852 1.00 57.16 553 LEU A O 1
ATOM 4491 N N . THR A 1 554 ? -1.369 -27.891 -4.328 1.00 58.81 554 THR A N 1
ATOM 4492 C CA . THR A 1 554 ? -1.476 -28.958 -5.340 1.00 58.81 554 THR A CA 1
ATOM 4493 C C . THR A 1 554 ? -0.222 -29.811 -5.448 1.00 58.81 554 THR A C 1
ATOM 4495 O O . THR A 1 554 ? -0.266 -30.902 -6.007 1.00 58.81 554 THR A O 1
ATOM 4498 N N . LYS A 1 555 ? 0.894 -29.312 -4.908 1.00 61.72 555 LYS A N 1
ATOM 4499 C CA . LYS A 1 555 ? 2.239 -29.888 -4.998 1.00 61.72 555 LYS A CA 1
ATOM 4500 C C . LYS A 1 555 ? 2.691 -30.154 -6.440 1.00 61.72 555 LYS A C 1
ATOM 4502 O O . LYS A 1 555 ? 3.545 -31.002 -6.663 1.00 61.72 555 LYS A O 1
ATOM 4507 N N . ASN A 1 556 ? 2.144 -29.422 -7.414 1.00 55.12 556 ASN A N 1
ATOM 4508 C CA . ASN A 1 556 ? 2.391 -29.628 -8.839 1.00 55.12 556 ASN A CA 1
ATOM 4509 C C . ASN A 1 556 ? 2.930 -28.344 -9.490 1.00 55.12 556 ASN A C 1
ATOM 4511 O O . ASN A 1 556 ? 2.178 -27.401 -9.736 1.00 55.12 556 ASN A O 1
ATOM 4515 N N . TRP A 1 557 ? 4.237 -28.313 -9.765 1.00 59.69 557 TRP A N 1
ATOM 4516 C CA . TRP A 1 557 ? 4.904 -27.173 -10.403 1.00 59.69 557 TRP A CA 1
ATOM 4517 C C . TRP A 1 557 ? 4.446 -26.912 -11.841 1.00 59.69 557 TRP A C 1
ATOM 4519 O O . TRP A 1 557 ? 4.104 -25.765 -12.115 1.00 59.69 557 TRP A O 1
ATOM 4529 N N . PRO A 1 558 ? 4.359 -27.909 -12.746 1.00 57.41 558 PRO A N 1
ATOM 4530 C CA . PRO A 1 558 ? 3.802 -27.690 -14.081 1.00 57.41 558 PRO A CA 1
ATOM 4531 C C . PRO A 1 558 ? 2.429 -27.018 -14.046 1.00 57.41 558 PRO A C 1
ATOM 4533 O O . PRO A 1 558 ? 2.202 -26.039 -14.747 1.00 57.41 558 PRO A O 1
ATOM 4536 N N . MET A 1 559 ? 1.537 -27.474 -13.166 1.00 56.88 559 MET A N 1
ATOM 4537 C CA . MET A 1 559 ? 0.215 -26.872 -13.021 1.00 56.88 559 MET A CA 1
ATOM 4538 C C . MET A 1 559 ? 0.272 -25.474 -12.398 1.00 56.88 559 MET A C 1
ATOM 4540 O O . MET A 1 559 ? -0.490 -24.605 -12.807 1.00 56.88 559 MET A O 1
ATOM 4544 N N . ALA A 1 560 ? 1.151 -25.238 -11.421 1.00 56.91 560 ALA A N 1
ATOM 4545 C CA . ALA A 1 560 ? 1.338 -23.921 -10.819 1.00 56.91 560 ALA A CA 1
ATOM 4546 C C . ALA A 1 560 ? 1.890 -22.894 -11.822 1.00 56.91 560 ALA A C 1
ATOM 4548 O O . ALA A 1 560 ? 1.438 -21.754 -11.824 1.00 56.91 560 ALA A O 1
ATOM 4549 N N . LEU A 1 561 ? 2.810 -23.314 -12.694 1.00 53.69 561 LEU A N 1
ATOM 4550 C CA . LEU A 1 561 ? 3.472 -22.475 -13.697 1.00 53.69 561 LEU A CA 1
ATOM 4551 C C . LEU A 1 561 ? 2.636 -22.279 -14.976 1.00 53.69 561 LEU A C 1
ATOM 4553 O O . LEU A 1 561 ? 2.793 -21.269 -15.648 1.00 53.69 561 LEU A O 1
ATOM 4557 N N . GLN A 1 562 ? 1.728 -23.206 -15.310 1.00 52.91 562 GLN A N 1
ATOM 4558 C CA . GLN A 1 562 ? 0.818 -23.099 -16.467 1.00 52.91 562 GLN A CA 1
ATOM 4559 C C . GLN A 1 562 ? -0.457 -22.279 -16.185 1.00 52.91 562 GLN A C 1
ATOM 4561 O O . GLN A 1 562 ? -1.312 -22.127 -17.062 1.00 52.91 562 GLN A O 1
ATOM 4566 N N . LYS A 1 563 ? -0.638 -21.755 -14.966 1.00 52.94 563 LYS A N 1
ATOM 4567 C CA . LYS A 1 563 ? -1.790 -20.906 -14.632 1.00 52.94 563 LYS A CA 1
ATOM 4568 C C . LYS A 1 563 ? -1.656 -19.533 -15.296 1.00 52.94 563 LYS A C 1
ATOM 4570 O O . LYS A 1 563 ? -0.909 -18.692 -14.821 1.00 52.94 563 LYS A O 1
ATOM 4575 N N . ASN A 1 564 ? -2.505 -19.254 -16.285 1.00 46.09 564 ASN A N 1
ATOM 4576 C CA . ASN A 1 564 ? -2.710 -17.904 -16.840 1.00 46.09 564 ASN A CA 1
ATOM 4577 C C . ASN A 1 564 ? -3.554 -16.954 -15.941 1.00 46.09 564 ASN A C 1
ATOM 4579 O O . ASN A 1 564 ? -3.978 -15.918 -16.431 1.00 46.09 564 ASN A O 1
ATOM 4583 N N . ILE A 1 565 ? -3.761 -17.287 -14.649 1.00 37.44 565 ILE A N 1
ATOM 4584 C CA . ILE A 1 565 ? -4.674 -16.678 -13.635 1.00 37.44 565 ILE A CA 1
ATOM 4585 C C . ILE A 1 565 ? -6.139 -16.500 -14.137 1.00 37.44 565 ILE A C 1
ATOM 4587 O O . ILE A 1 565 ? -6.332 -15.863 -15.164 1.00 37.44 565 ILE A O 1
ATOM 4591 N N . PRO A 1 566 ? -7.223 -16.980 -13.463 1.00 41.16 566 PRO A N 1
ATOM 4592 C CA . PRO A 1 566 ? -7.387 -17.251 -12.023 1.00 41.16 566 PRO A CA 1
ATOM 4593 C C . PRO A 1 566 ? -7.993 -18.634 -11.673 1.00 41.16 566 PRO A C 1
ATOM 4595 O O . PRO A 1 566 ? -8.610 -19.309 -12.492 1.00 41.16 566 PRO A O 1
ATOM 4598 N N . LEU A 1 567 ? -7.921 -19.023 -10.392 1.00 32.19 567 LEU A N 1
ATOM 4599 C CA . LEU A 1 567 ? -8.983 -19.793 -9.716 1.00 32.19 567 LEU A CA 1
ATOM 4600 C C . LEU A 1 567 ? -8.997 -19.404 -8.227 1.00 32.19 567 LEU A C 1
ATOM 4602 O O . LEU A 1 567 ? -8.057 -19.676 -7.485 1.00 32.19 567 LEU A O 1
ATOM 4606 N N . ARG A 1 568 ? -10.061 -18.690 -7.846 1.00 37.81 568 ARG A N 1
ATOM 4607 C CA . ARG A 1 568 ? -10.207 -17.872 -6.632 1.00 37.81 568 ARG A CA 1
ATOM 4608 C C . ARG A 1 568 ? -10.128 -18.673 -5.324 1.00 37.81 568 ARG A C 1
ATOM 4610 O O . ARG A 1 568 ? -10.821 -19.677 -5.167 1.00 37.81 568 ARG A O 1
ATOM 4617 N N . LYS A 1 569 ? -9.434 -18.113 -4.327 1.00 33.97 569 LYS A N 1
ATOM 4618 C CA . LYS A 1 569 ? -9.795 -18.205 -2.899 1.00 33.97 569 LYS A CA 1
ATOM 4619 C C . LYS A 1 569 ? -9.611 -16.825 -2.259 1.00 33.97 569 LYS A C 1
ATOM 4621 O O . LYS A 1 569 ? -8.521 -16.485 -1.825 1.00 33.97 569 LYS A O 1
ATOM 4626 N N . GLY A 1 570 ? -10.685 -16.043 -2.218 1.00 28.48 570 GLY A N 1
ATOM 4627 C CA . GLY A 1 570 ? -10.747 -14.727 -1.583 1.00 28.48 570 GLY A CA 1
ATOM 4628 C C . GLY A 1 570 ? -12.167 -14.457 -1.088 1.00 28.48 570 GLY A C 1
ATOM 4629 O O . GLY A 1 570 ? -13.130 -14.958 -1.668 1.00 28.48 570 GLY A O 1
ATOM 4630 N N . TRP A 1 571 ? -12.276 -13.754 0.036 1.00 31.17 571 TRP A N 1
ATOM 4631 C CA . TRP A 1 571 ? -13.513 -13.445 0.757 1.00 31.17 571 TRP A CA 1
ATOM 4632 C C . TRP A 1 571 ? -14.577 -12.742 -0.110 1.00 31.17 571 TRP A C 1
ATOM 4634 O O . TRP A 1 571 ? -14.257 -11.931 -0.969 1.00 31.17 571 TRP A O 1
ATOM 4644 N N . ILE A 1 572 ? -15.855 -13.025 0.167 1.00 26.12 572 ILE A N 1
ATOM 4645 C CA . ILE A 1 572 ? -17.024 -12.326 -0.391 1.00 26.12 572 ILE A CA 1
ATOM 4646 C C . ILE A 1 572 ? -17.608 -11.477 0.740 1.00 26.12 572 ILE A C 1
ATOM 4648 O O . ILE A 1 572 ? -17.996 -12.028 1.773 1.00 26.12 572 ILE A O 1
ATOM 4652 N N . ILE A 1 573 ? -17.703 -10.155 0.563 1.00 30.27 573 ILE A N 1
ATOM 4653 C CA . ILE A 1 573 ? -18.505 -9.320 1.466 1.00 30.27 573 ILE A CA 1
ATOM 4654 C C . ILE A 1 573 ? -19.962 -9.738 1.275 1.00 30.27 573 ILE A C 1
ATOM 4656 O O . ILE A 1 573 ? -20.554 -9.488 0.228 1.00 30.27 573 ILE A O 1
ATOM 4660 N N . LYS A 1 574 ? -20.548 -10.402 2.277 1.00 28.08 574 LYS A N 1
ATOM 4661 C CA . LYS A 1 574 ? -21.994 -10.627 2.314 1.00 28.08 574 LYS A CA 1
ATOM 4662 C C . LYS A 1 574 ? -22.676 -9.286 2.570 1.00 28.08 574 LYS A C 1
ATOM 4664 O O . LYS A 1 574 ? -22.963 -8.943 3.711 1.00 28.08 574 LYS A O 1
ATOM 4669 N N . SER A 1 575 ? -22.945 -8.526 1.514 1.00 29.47 575 SER A N 1
ATOM 4670 C CA . SER A 1 575 ? -24.097 -7.636 1.547 1.00 29.47 575 SER A CA 1
ATOM 4671 C C . SER A 1 575 ? -25.325 -8.529 1.682 1.00 29.47 575 SER A C 1
ATOM 4673 O O . SER A 1 575 ? -25.521 -9.428 0.861 1.00 29.47 575 SER A O 1
ATOM 4675 N N . GLU A 1 576 ? -26.132 -8.333 2.720 1.00 32.94 576 GLU A N 1
ATOM 4676 C CA . GLU A 1 576 ? -27.483 -8.879 2.731 1.00 32.94 576 GLU A CA 1
ATOM 4677 C C . GLU A 1 576 ? -28.204 -8.334 1.497 1.00 32.94 576 GLU A C 1
ATOM 4679 O O . GLU A 1 576 ? -28.599 -7.176 1.477 1.00 32.94 576 GLU A O 1
ATOM 4684 N N . ASN A 1 577 ? -28.286 -9.139 0.438 1.00 27.42 577 ASN A N 1
ATOM 4685 C CA . ASN A 1 577 ? -29.456 -9.237 -0.418 1.00 27.42 577 ASN A CA 1
ATOM 4686 C C . ASN A 1 577 ? -29.367 -10.486 -1.300 1.00 27.42 577 ASN A C 1
ATOM 4688 O O . ASN A 1 577 ? -28.341 -10.798 -1.899 1.00 27.42 577 ASN A O 1
ATOM 4692 N N . LYS A 1 578 ? -30.484 -11.216 -1.300 1.00 34.09 578 LYS A N 1
ATOM 4693 C CA . LYS A 1 578 ? -30.793 -12.372 -2.143 1.00 34.09 578 LYS A CA 1
ATOM 4694 C C . LYS A 1 578 ? -30.650 -12.031 -3.635 1.00 34.09 578 LYS A C 1
ATOM 4696 O O . LYS A 1 578 ? -30.751 -10.859 -3.989 1.00 34.09 578 LYS A O 1
ATOM 4701 N N . LEU A 1 579 ? -30.636 -13.104 -4.441 1.00 25.08 579 LEU A N 1
ATOM 4702 C CA . LEU A 1 579 ? -30.897 -13.232 -5.892 1.00 25.08 579 LEU A CA 1
ATOM 4703 C C . LEU A 1 579 ? -29.616 -13.500 -6.706 1.00 25.08 579 LEU A C 1
ATOM 4705 O O . LEU A 1 579 ? -28.637 -12.790 -6.533 1.00 25.08 579 LEU A O 1
ATOM 4709 N N . VAL A 1 580 ? -29.512 -14.473 -7.615 1.00 26.78 580 VAL A N 1
ATOM 4710 C CA . VAL A 1 580 ? -30.345 -15.590 -8.106 1.00 26.78 580 VAL A CA 1
ATOM 4711 C C . VAL A 1 580 ? -29.330 -16.588 -8.695 1.00 26.78 580 VAL A C 1
ATOM 4713 O O . VAL A 1 580 ? -28.361 -16.163 -9.323 1.00 26.78 580 VAL A O 1
ATOM 4716 N N . GLU A 1 581 ? -29.519 -17.890 -8.481 1.00 27.41 581 GLU A N 1
ATOM 4717 C CA . GLU A 1 581 ? -28.796 -18.927 -9.227 1.00 27.41 581 GLU A CA 1
ATOM 4718 C C . GLU A 1 581 ? -29.156 -18.792 -10.713 1.00 27.41 581 GLU A C 1
ATOM 4720 O O . GLU A 1 581 ? -30.329 -18.887 -11.067 1.00 27.41 581 GLU A O 1
ATOM 4725 N N . GLN A 1 582 ? -28.175 -18.545 -11.582 1.00 28.22 582 GLN A N 1
ATOM 4726 C CA . GLN A 1 582 ? -28.351 -18.802 -13.009 1.00 28.22 582 GLN A CA 1
ATOM 4727 C C . GLN A 1 582 ? -27.688 -20.131 -13.336 1.00 28.22 582 GLN A C 1
ATOM 4729 O O . GLN A 1 582 ? -26.465 -20.280 -13.291 1.00 28.22 582 GLN A O 1
ATOM 4734 N N . GLU A 1 583 ? -28.568 -21.093 -13.591 1.00 28.14 583 GLU A N 1
ATOM 4735 C CA . GLU A 1 583 ? -28.293 -22.396 -14.162 1.00 28.14 583 GLU A CA 1
ATOM 4736 C C . GLU A 1 583 ? -27.487 -22.273 -15.456 1.00 28.14 583 GLU A C 1
ATOM 4738 O O . GLU A 1 583 ? -27.654 -21.356 -16.263 1.00 28.14 583 GLU A O 1
ATOM 4743 N N . GLN A 1 584 ? -26.606 -23.251 -15.624 1.00 27.39 584 GLN A N 1
ATOM 4744 C CA . GLN A 1 584 ? -25.913 -23.549 -16.861 1.00 27.39 584 GLN A CA 1
ATOM 4745 C C . GLN A 1 584 ? -26.943 -23.798 -17.968 1.00 27.39 584 GLN A C 1
ATOM 4747 O O . GLN A 1 584 ? -27.773 -24.694 -17.844 1.00 27.39 584 GLN A O 1
ATOM 4752 N N . VAL A 1 585 ? -26.857 -23.044 -19.062 1.00 28.12 585 VAL A N 1
ATOM 4753 C CA . VAL A 1 585 ? -27.455 -23.452 -20.334 1.00 28.12 585 VAL A CA 1
ATOM 4754 C C . VAL A 1 585 ? -26.315 -23.925 -21.221 1.00 28.12 585 VAL A C 1
ATOM 4756 O O . VAL A 1 585 ? -25.410 -23.166 -21.563 1.00 28.12 585 VAL A O 1
ATOM 4759 N N . GLU A 1 586 ? -26.348 -25.222 -21.503 1.00 28.28 586 GLU A N 1
ATOM 4760 C CA . GLU A 1 586 ? -25.518 -25.908 -22.480 1.00 28.28 586 GLU A CA 1
ATOM 4761 C C . GLU A 1 586 ? -25.767 -25.324 -23.878 1.00 28.28 586 GLU A C 1
ATOM 4763 O O . GLU A 1 586 ? -26.895 -25.329 -24.374 1.00 28.28 586 GLU A O 1
ATOM 4768 N N . ASP A 1 587 ? -24.701 -24.858 -24.529 1.00 26.66 587 ASP A N 1
ATOM 4769 C CA . ASP A 1 587 ? -24.698 -24.556 -25.959 1.00 26.66 587 ASP A CA 1
ATOM 4770 C C . ASP A 1 587 ? -24.775 -25.872 -26.745 1.00 26.66 587 ASP A C 1
ATOM 4772 O O . ASP A 1 587 ? -23.777 -26.552 -26.989 1.00 26.66 587 ASP A O 1
ATOM 4776 N N . ASN A 1 588 ? -25.991 -26.225 -27.146 1.00 26.94 588 ASN A N 1
ATOM 4777 C CA . ASN A 1 588 ? -26.277 -27.252 -28.136 1.00 26.94 588 ASN A CA 1
ATOM 4778 C C . ASN A 1 588 ? -27.327 -26.706 -29.104 1.00 26.94 588 ASN A C 1
ATOM 4780 O O . ASN A 1 588 ? -28.511 -26.939 -28.907 1.00 26.94 588 ASN A O 1
ATOM 4784 N N . THR A 1 589 ? -26.902 -26.042 -30.181 1.00 28.84 589 THR A N 1
ATOM 4785 C CA . THR A 1 589 ? -27.631 -26.095 -31.460 1.00 28.84 589 THR A CA 1
ATOM 4786 C C . THR A 1 589 ? -26.742 -25.681 -32.629 1.00 28.84 589 THR A C 1
ATOM 4788 O O . THR A 1 589 ? -26.458 -24.510 -32.855 1.00 28.84 589 THR A O 1
ATOM 4791 N N . SER A 1 590 ? -26.316 -26.707 -33.364 1.00 27.64 590 SER A N 1
ATOM 4792 C CA . SER A 1 590 ? -26.418 -26.847 -34.820 1.00 27.64 590 SER A CA 1
ATOM 4793 C C . SER A 1 590 ? -26.498 -25.580 -35.678 1.00 27.64 590 SER A C 1
ATOM 4795 O O . SER A 1 590 ? -27.493 -24.855 -35.699 1.00 27.64 590 SER A O 1
ATOM 4797 N N . SER A 1 591 ? -25.490 -25.470 -36.537 1.00 27.41 591 SER A N 1
ATOM 4798 C CA . SER A 1 591 ? -25.502 -24.724 -37.783 1.00 27.41 591 SER A CA 1
ATOM 4799 C C . SER A 1 591 ? -26.752 -25.009 -38.623 1.00 27.41 591 SER A C 1
ATOM 4801 O O . SER A 1 591 ? -26.999 -26.129 -39.067 1.00 27.41 591 SER A O 1
ATOM 4803 N N . SER A 1 592 ? -27.494 -23.956 -38.946 1.00 27.12 592 SER A N 1
ATOM 4804 C CA . SER A 1 592 ? -28.251 -23.909 -40.191 1.00 27.12 592 SER A CA 1
ATOM 4805 C C . SER A 1 592 ? -28.113 -22.518 -40.791 1.00 27.12 592 SER A C 1
ATOM 4807 O O . SER A 1 592 ? -28.259 -21.495 -40.129 1.00 27.12 592 SER A O 1
ATOM 4809 N N . LYS A 1 593 ? -27.675 -22.532 -42.047 1.00 30.14 593 LYS A N 1
ATOM 4810 C CA . LYS A 1 593 ? -27.566 -21.393 -42.942 1.00 30.14 593 LYS A CA 1
ATOM 4811 C C . LYS A 1 593 ? -28.956 -20.792 -43.115 1.00 30.14 593 LYS A C 1
ATOM 4813 O O . LYS A 1 593 ? -29.866 -21.551 -43.414 1.00 30.14 593 LYS A O 1
ATOM 4818 N N . ASP A 1 594 ? -29.067 -19.471 -43.070 1.00 26.25 594 ASP A N 1
ATOM 4819 C CA . ASP A 1 594 ? -29.884 -18.791 -44.066 1.00 26.25 594 ASP A CA 1
ATOM 4820 C C . ASP A 1 594 ? -29.376 -17.380 -44.354 1.00 26.25 594 ASP A C 1
ATOM 4822 O O . ASP A 1 594 ? -29.044 -16.578 -43.484 1.00 26.25 594 ASP A O 1
ATOM 4826 N N . THR A 1 595 ? -29.245 -17.156 -45.651 1.00 29.31 595 THR A N 1
ATOM 4827 C CA . THR A 1 595 ? -28.833 -15.951 -46.354 1.00 29.31 595 THR A CA 1
ATOM 4828 C C . THR A 1 595 ? -29.984 -14.949 -46.410 1.00 29.31 595 THR A C 1
ATOM 4830 O O . THR A 1 595 ? -31.087 -15.328 -46.793 1.00 29.31 595 THR A O 1
ATOM 4833 N N . GLY A 1 596 ? -29.732 -13.666 -46.136 1.00 25.94 596 GLY A N 1
ATOM 4834 C CA . GLY A 1 596 ? -30.757 -12.624 -46.259 1.00 25.94 596 GLY A CA 1
ATOM 4835 C C . GLY A 1 596 ? -30.187 -11.206 -46.269 1.00 25.94 596 GLY A C 1
ATOM 4836 O O . GLY A 1 596 ? -29.902 -10.634 -45.230 1.00 25.94 596 GLY A O 1
ATOM 4837 N N . PHE A 1 597 ? -30.008 -10.694 -47.481 1.00 27.22 597 PHE A N 1
ATOM 4838 C CA . PHE A 1 597 ? -29.602 -9.360 -47.933 1.00 27.22 597 PHE A CA 1
ATOM 4839 C C . PHE A 1 597 ? -30.166 -8.108 -47.204 1.00 27.22 597 PHE A C 1
ATOM 4841 O O . PHE A 1 597 ? -31.362 -8.017 -46.968 1.00 27.22 597 PHE A O 1
ATOM 4848 N N . CYS A 1 598 ? -29.266 -7.119 -47.051 1.00 26.06 598 CYS A N 1
ATOM 4849 C CA . CYS A 1 598 ? -29.312 -5.683 -47.427 1.00 26.06 598 CYS A CA 1
ATOM 4850 C C . CYS A 1 598 ? -30.354 -4.651 -46.924 1.00 26.06 598 CYS A C 1
ATOM 4852 O O . CYS A 1 598 ? -31.559 -4.835 -47.062 1.00 26.06 598 CYS A O 1
ATOM 4854 N N . ASN A 1 599 ? -29.766 -3.462 -46.666 1.00 27.50 599 ASN A N 1
ATOM 4855 C CA . ASN A 1 599 ? -30.245 -2.061 -46.727 1.00 27.50 599 ASN A CA 1
ATOM 4856 C C . ASN A 1 599 ? -30.974 -1.536 -45.474 1.00 27.50 599 ASN A C 1
ATOM 4858 O O . ASN A 1 599 ? -31.862 -2.205 -44.964 1.00 27.50 599 ASN A O 1
ATOM 4862 N N . GLU A 1 600 ? -30.659 -0.370 -44.895 1.00 35.50 600 GLU A N 1
ATOM 4863 C CA . GLU A 1 600 ? -29.912 0.849 -45.294 1.00 35.50 600 GLU A CA 1
ATOM 4864 C C . GLU A 1 600 ? -28.951 1.321 -44.189 1.00 35.50 600 GLU A C 1
ATOM 4866 O O . GLU A 1 600 ? -29.263 1.084 -42.997 1.00 35.50 600 GLU A O 1
#

Radius of gyration: 29.06 Å; chains: 1; bounding box: 65×76×76 Å

Sequence (600 aa):
EVLSSSNMVNMNKKEFQRLANERIELAKTNGPTVCIDCAYNQSMSGKELASLARQIGRCYSSNRRSLPCVHLVLTNWSNNSPLTKECQRVNSGFDKYNLTLNEKPVHEAYPTERLIYLSPNASNELETINQDDICVIGGLVDESVKKNLTFQTCSEKQIACYRLPIEKYMGHSTTGGSFNQILSINQAARLGEFVFNAVNDVVKIETPTSMLYTRSGVVPHLVNDQLPDNVTKLIELPLSTILESITNLESYPSNGGYAQYSNLPYGFYTPLHDPLLELRSGCNGNLYTSVWTKSGRKEVNIDRFNTYIDLIKPTVYQSMFDGDTFDDSTEKRYRKDRERTLRLFGKIQKKQNMIVSLVGGSNSRYRQLYLEGLFKLVDKQQILGVSFEGFHKYGPQSELFNIDAHRTLIAETKKKLDNDNILYILPLLWRPDNVVRAIDYGIDLFSGAYVPFVTERLGILNFIYNLDEYDNKEQRQTEYNLSLKIYYDLNEPLIDKCPCYTCKNYTKSYIHHLIHTKELLGRTLIMYHNLYHYNEFFKHIRLIFDIVLCYLLTKNWPMALQKNIPLRKGWIIKSENKLVEQEQVEDNTSSSKDTGFCNE

InterPro domains:
  IPR002616 tRNA-guanine(15) transglycosylase-like [PF01702] (188-542)
  IPR002616 tRNA-guanine(15) transglycosylase-like [TIGR00449] (410-542)
  IPR007356 tRNA (guanine(9)-N1)-methyltransferase, eukaryotic [PF27710] (13-174)
  IPR028564 tRNA methyltransferase TRM10-type domain [PS51675] (20-219)
  IPR036511 Queuine tRNA-ribosyltransferase-like [G3DSA:3.20.20.105] (175-546)
  IPR036511 Queuine tRNA-ribosyltransferase-like [SSF51713] (183-542)
  IPR050852 Queuine tRNA-ribosyltransferase [PTHR46064] (185-542)

Secondary structure (DSSP, 8-state):
----GGGGTSS-HHHHHHHHHHHHHHHHHHSPEEEEE-GGGGGS-HHHHHHHHHHHHHHHHHHTT-SS--EEEEES--TTSHHHHHHHHHSTTGGG---EE--S-HHHHS-GGGEEEE-TT-SEE-----TT-EEEEE----SS--TTHHHHHHHHHT-EEEE-THHHHS----SSS---S---TTTS---EEEEEE-SS-EEEEEESEE-EE-BTTBBTTB-GGGS-TTS-S-EE--HHHHGGGHHHHHT-SSTTHHHHHTT-SS-EEE-SS-TTSPPPTT---SSEEEEEETTEEEEEEHHHHHHHHHHH--SEEEPP------TT--HHHHHHHHHHHHHHHHHS---TTEEEEE-STT-HHHHHHHHHHHTTTS-GGG--EEEE-SSS-SSGGGGG--GGGGHHHHHHHHHHH--TTPEEEE-----HHHHHHHHHTT--EE-STHHHHHHHTTEEE-----GGGTTS-----SEEETTSGGGTT--S-SSTT--SHHHHH--HHHHHHHHHTT-HHHHHHHHHHHHHHHHHHHHHHHHHHHHHHHHHHH--HHHHHT--S----------S------------------------

Organism: NCBI:txid1234261

pLDDT: mean 80.24, std 20.29, range [25.08, 98.5]

Foldseek 3Di:
DDDDLVNLVPDDPVVLVVVLLVLLVVQLPQNAAEEAEPPCLVVDDLVFLLVLLVVVLVLLVVQSSDVRHHQYEYELDDCPGSSVVSNCVNHPPSVVGPHHYYNHGPVVVDPQVQEEEEDQPDPAEDPDHDSSHHYYYYSGDDPDDPPCPSVVVCVVSVHHYHYHCCCVPPPDDDDDDDDPPDPVLVAFFDWFWDWFDDPPDTFIFTWQAEAQEDALQQRVLDDPVLADPLFHQEYEYEPQRVVVCVVVLVVDPDQNASCVVSVHPHAYEYEPEDLADFADPPQDDLFWEWYQHPVGIDTQGQVNVQVNCSSRVGRAYEFDFHLRAEPPDDPVRLVSRLNSLLVSLLRHDDDPRYAYEQHSELDLVSSVVSLVSVCVRDPLQRHQAYEYGNHHRRHPVLQVRDCVSSLVSLLVNCVSSVDSNYAYHYSGLDQPVNVSVVSRSHHIYYYPVVLVVCLVQQWAQDDDQDPVCVVPSDDDDRTDHLLDPVQQPFQAFPYPPDPFPRRVPDGSNVLNVCVVVVNSVSSSSRSRRSSSVSSVNRVSVSLVSQLVVCCVVPVDNVVSVPDPDDDDDHDDPPPPDDDDDDDDDDPDDDDDDDDDDDDD